Protein AF-S3C2K9-F1 (afdb_monomer)

pLDDT: mean 72.47, std 25.67, range [24.42, 98.19]

Organism: Ophiostoma piceae (strain UAMH 11346) (NCBI:txid1262450)

Secondary structure (DSSP, 8-state):
-----------------------------------------------------------PPPP-PPPPPPP----------------------------S-SSS-S----SS-TT-EEEEEETTEEEEEEHHHHHHT-S-HHHHHHHHHHHHHHHHT--HHHH-PPEEE-S-HHHHHHHHHHHTTPPP---SHHHHHHHHHHHHHTT-HHHHHHHHHSPEEEEETTEEEEE-GGGG-STT--S-HHHHHHHHHHS-TT-SSTT---TT--S---PPPPEETTS-HHHHHHHHHHHTT-------HHHHHHHHHHHHHTT-HHHHHHHS-EEEEEETTTTEEEEEEETTT--GGGEEEEE---SS-TT-EEEEE--TTT-SS-EEEEEEE-TT-EEEEEEPPPP------PPP------------------------EEEEEE-HHHHHHHHHHHHHHHHHTTPPPSSPPHHHHTTS-S---PPP-GGGSTT--SSEEEE--TT-EEEETTEE-PPPS-B-TTS-B-THHHHHGGG------S------HHHHHTT--EEEEEEEEEEEEEEE-SS-SSSEEEEEEEEEEEEESSHHHHHHTPPP-

Foldseek 3Di:
DDDDDDDDDDDDDDDDDDDDDDDDDDDDDDDDDDDDDDDDDDDDDDDDDDDDDDDDDDDDDDDDDDDDDDDDDDDDDDDDDYDDDDDDDDDDDDDPPDDPDDDPQDDQDPLDPQADWAWEAEAPDIDTAGSSLCSNQDPWQSSVVLSVQQVVCVVVVHDNVPRHDYHYAHADVVLVVQVSCVSVPDDHDADALQSLVRNLLVCLVGVRVVSLVSSLQAFQWEAEAHDIDGHHPVLQVAPQSPPWPRVVVSCQQRVDSPCNDPPDDDVPCSDGDPDDRYYHNVADPVLVVVVSCVSVVHDDDDPDPVSLVSNLVVCVVRRRLLVNLVSADKDWDADPVVRWIEIEHELVQDDLVFWAWAQDADPVFRRKIFIWGDRPSHGPDTTFYWYKDAQLFKKKFFDADDPDDPDDDDDDDDDDDDDDDDDDDDDDDDDPDPDHGMWMAGDDVVQLSVLVNLQSHCVNVVHDQLDDPPVVAVVPDDDDDDRRGNCNHQAARNTAAEAEAQQFFEQELNHTDHADNDADPVRHGDLVVVVVPPPDDDDDDPDDDPDPSVCSNVRVWMKRWRMWIWIWMWGQDPDTSDRIHIYTYTRYTYIYGDPVSVVVPDDDD

Structure (mmCIF, N/CA/C/O backbone):
data_AF-S3C2K9-F1
#
_entry.id   AF-S3C2K9-F1
#
loop_
_atom_site.group_PDB
_atom_site.id
_atom_site.type_symbol
_atom_site.label_atom_id
_atom_site.label_alt_id
_atom_site.label_comp_id
_atom_site.label_asym_id
_atom_site.label_entity_id
_atom_site.label_seq_id
_atom_site.pdbx_PDB_ins_code
_atom_site.Cartn_x
_atom_site.Cartn_y
_atom_site.Cartn_z
_atom_site.occupancy
_atom_site.B_iso_or_equiv
_atom_site.auth_seq_id
_atom_site.auth_comp_id
_atom_site.auth_asym_id
_atom_site.auth_atom_id
_atom_site.pdbx_PDB_model_num
ATOM 1 N N . MET A 1 1 ? -43.286 -44.146 -54.067 1.00 39.12 1 MET A N 1
ATOM 2 C CA . MET A 1 1 ? -42.787 -43.963 -52.689 1.00 39.12 1 MET A CA 1
ATOM 3 C C . MET A 1 1 ? -42.481 -42.477 -52.549 1.00 39.12 1 MET A C 1
ATOM 5 O O . MET A 1 1 ? -41.431 -42.049 -52.993 1.00 39.12 1 MET A O 1
ATOM 9 N N . SER A 1 2 ? -43.488 -41.618 -52.355 1.00 36.16 2 SER A N 1
ATOM 10 C CA . SER A 1 2 ? -44.144 -41.317 -51.061 1.00 36.16 2 SER A CA 1
ATOM 11 C C . SER A 1 2 ? -43.098 -40.803 -50.065 1.00 36.16 2 SER A C 1
ATOM 13 O O . SER A 1 2 ? -42.207 -41.566 -49.726 1.00 36.16 2 SER A O 1
ATOM 15 N N . SER A 1 3 ? -43.095 -39.568 -49.568 1.00 35.28 3 SER A N 1
ATOM 16 C CA . SER A 1 3 ? -44.054 -38.451 -49.588 1.00 35.28 3 SER A CA 1
ATOM 17 C C . SER A 1 3 ? -43.308 -37.217 -49.040 1.00 35.28 3 SER A C 1
ATOM 19 O O . SER A 1 3 ? -42.601 -37.358 -48.049 1.00 35.28 3 SER A O 1
ATOM 21 N N . ALA A 1 4 ? -43.307 -36.096 -49.774 1.00 36.81 4 ALA A N 1
ATOM 22 C CA . ALA A 1 4 ? -43.942 -34.806 -49.424 1.00 36.81 4 ALA A CA 1
ATOM 23 C C . ALA A 1 4 ? -43.310 -34.042 -48.229 1.00 36.81 4 ALA A C 1
ATOM 25 O O . ALA A 1 4 ? -43.135 -34.605 -47.163 1.00 36.81 4 ALA A O 1
ATOM 26 N N . GLY A 1 5 ? -42.993 -32.746 -48.293 1.00 31.78 5 GLY A N 1
ATOM 27 C CA . GLY A 1 5 ? -43.213 -31.755 -49.345 1.00 31.78 5 GLY A CA 1
ATOM 28 C C . GLY A 1 5 ? -42.877 -30.329 -48.872 1.00 31.78 5 GLY A C 1
ATOM 29 O O . GLY A 1 5 ? -43.203 -29.960 -47.753 1.00 31.78 5 GLY A O 1
ATOM 30 N N . SER A 1 6 ? -42.316 -29.557 -49.813 1.00 31.66 6 SER A N 1
ATOM 31 C CA . SER A 1 6 ? -42.650 -28.156 -50.149 1.00 31.66 6 SER A CA 1
ATOM 32 C C . SER A 1 6 ? -42.195 -27.000 -49.231 1.00 31.66 6 SER A C 1
ATOM 34 O O . SER A 1 6 ? -42.594 -26.918 -48.080 1.00 31.66 6 SER A O 1
ATOM 36 N N . SER A 1 7 ? -41.277 -26.120 -49.681 1.00 33.50 7 SER A N 1
ATOM 37 C CA . SER A 1 7 ? -41.457 -24.947 -50.593 1.00 33.50 7 SER A CA 1
ATOM 38 C C . SER A 1 7 ? -42.128 -23.761 -49.868 1.00 33.50 7 SER A C 1
ATOM 40 O O . SER A 1 7 ? -43.158 -23.978 -49.252 1.00 33.50 7 SER A O 1
ATOM 42 N N . ASN A 1 8 ? -41.709 -22.493 -49.903 1.00 31.81 8 ASN A N 1
ATOM 43 C CA . ASN A 1 8 ? -41.242 -21.669 -51.019 1.00 31.81 8 ASN A CA 1
ATOM 44 C C . ASN A 1 8 ? -40.788 -20.285 -50.481 1.00 31.81 8 ASN A C 1
ATOM 46 O O . ASN A 1 8 ? -41.375 -19.768 -49.535 1.00 31.81 8 ASN A O 1
ATOM 50 N N . ASN A 1 9 ? -39.809 -19.667 -51.146 1.00 38.62 9 ASN A N 1
ATOM 51 C CA . ASN A 1 9 ? -39.551 -18.210 -51.163 1.00 38.62 9 ASN A CA 1
ATOM 52 C C . ASN A 1 9 ? -40.658 -17.517 -52.016 1.00 38.62 9 ASN A C 1
ATOM 54 O O . ASN A 1 9 ? -41.263 -18.250 -52.806 1.00 38.62 9 ASN A O 1
ATOM 58 N N . PRO A 1 10 ? -40.931 -16.182 -51.988 1.00 45.31 10 PRO A N 1
ATOM 59 C CA . PRO A 1 10 ? -39.986 -15.190 -52.547 1.00 45.31 10 PRO A CA 1
ATOM 60 C C . PRO A 1 10 ? -40.117 -13.706 -52.058 1.00 45.31 10 PRO A C 1
ATOM 62 O O . PRO A 1 10 ? -41.050 -13.311 -51.369 1.00 45.31 10 PRO A O 1
ATOM 65 N N . THR A 1 11 ? -39.173 -12.854 -52.479 1.00 36.69 11 THR A N 1
ATOM 66 C CA . THR A 1 11 ? -39.244 -11.365 -52.586 1.00 36.69 11 THR A CA 1
ATOM 67 C C . THR A 1 11 ? -40.162 -10.937 -53.775 1.00 36.69 11 THR A C 1
ATOM 69 O O . THR A 1 11 ? -40.704 -11.859 -54.387 1.00 36.69 11 THR A O 1
ATOM 72 N N . PRO A 1 12 ? -40.361 -9.658 -54.237 1.00 57.34 12 PRO A N 1
ATOM 73 C CA . PRO A 1 12 ? -39.822 -8.316 -53.885 1.00 57.34 12 PRO A CA 1
ATOM 74 C C . PRO A 1 12 ? -40.869 -7.135 -53.955 1.00 57.34 12 PRO A C 1
ATOM 76 O O . PRO A 1 12 ? -42.064 -7.370 -54.089 1.00 57.34 12 PRO A O 1
ATOM 79 N N . ARG A 1 13 ? -40.381 -5.869 -53.975 1.00 29.50 13 ARG A N 1
ATOM 80 C CA . ARG A 1 13 ? -40.819 -4.663 -54.759 1.00 29.50 13 ARG A CA 1
ATOM 81 C C . ARG A 1 13 ? -41.223 -3.368 -54.015 1.00 29.50 13 ARG A C 1
ATOM 83 O O . ARG A 1 13 ? -41.867 -3.367 -52.978 1.00 29.50 13 ARG A O 1
ATOM 90 N N . ALA A 1 14 ? -40.804 -2.265 -54.644 1.00 33.62 14 ALA A N 1
ATOM 91 C CA . ALA A 1 14 ? -40.847 -0.851 -54.262 1.00 33.62 14 ALA A CA 1
ATOM 92 C C . ALA A 1 14 ? -42.008 -0.059 -54.910 1.00 33.62 14 ALA A C 1
ATOM 94 O O . ALA A 1 14 ? -42.545 -0.538 -55.905 1.00 33.62 14 ALA A O 1
ATOM 95 N N . MET A 1 15 ? -42.299 1.155 -54.392 1.00 29.78 15 MET A N 1
ATOM 96 C CA . MET A 1 15 ? -42.863 2.396 -55.017 1.00 29.78 15 MET A CA 1
ATOM 97 C C . MET A 1 15 ? -43.291 3.349 -53.861 1.00 29.78 15 MET A C 1
ATOM 99 O O . MET A 1 15 ? -43.969 2.885 -52.956 1.00 29.78 15 MET A O 1
ATOM 103 N N . SER A 1 16 ? -42.768 4.566 -53.624 1.00 29.86 16 SER A N 1
ATOM 104 C CA . SER A 1 16 ? -42.706 5.859 -54.354 1.00 29.86 16 SER A CA 1
ATOM 105 C C . SER A 1 16 ? -43.899 6.819 -54.118 1.00 29.86 16 SER A C 1
ATOM 107 O O . SER A 1 16 ? -45.025 6.426 -54.400 1.00 29.86 16 SER A O 1
ATOM 109 N N . LEU A 1 17 ? -43.577 8.096 -53.791 1.00 30.41 17 LEU A N 1
ATOM 110 C CA . LEU A 1 17 ? -44.370 9.362 -53.882 1.00 30.41 17 LEU A CA 1
ATOM 111 C C . LEU A 1 17 ? -45.418 9.613 -52.764 1.00 30.41 17 LEU A C 1
ATOM 113 O O . LEU A 1 17 ? -46.038 8.671 -52.307 1.00 30.41 17 LEU A O 1
ATOM 117 N N . SER A 1 18 ? -45.758 10.823 -52.288 1.00 29.16 18 SER A N 1
ATOM 118 C CA . SER A 1 18 ? -45.317 12.224 -52.456 1.00 29.16 18 SER A CA 1
ATOM 119 C C . SER A 1 18 ? -46.197 13.123 -51.543 1.00 29.16 18 SER A C 1
ATOM 121 O O . SER A 1 18 ? -47.379 12.840 -51.405 1.00 29.16 18 SER A O 1
ATOM 123 N N . ALA A 1 19 ? -45.618 14.215 -51.017 1.00 31.86 19 ALA A N 1
ATOM 124 C CA . ALA A 1 19 ? -46.200 15.528 -50.653 1.00 31.86 19 ALA A CA 1
ATOM 125 C C . ALA A 1 19 ? -47.385 15.682 -49.663 1.00 31.86 19 ALA A C 1
ATOM 127 O O . ALA A 1 19 ? -48.476 15.158 -49.853 1.00 31.86 19 ALA A O 1
ATOM 128 N N . GLY A 1 20 ? -47.201 16.598 -48.698 1.00 28.14 20 GLY A N 1
ATOM 129 C CA . GLY A 1 20 ? -48.291 17.233 -47.945 1.00 28.14 20 GLY A CA 1
ATOM 130 C C . GLY A 1 20 ? -47.828 18.024 -46.717 1.00 28.14 20 GLY A C 1
ATOM 131 O O . GLY A 1 20 ? -47.915 17.530 -45.600 1.00 28.14 20 GLY A O 1
ATOM 132 N N . HIS A 1 21 ? -47.336 19.251 -46.918 1.00 33.75 21 HIS A N 1
ATOM 133 C CA . HIS A 1 21 ? -47.198 20.268 -45.860 1.00 33.75 21 HIS A CA 1
ATOM 134 C C . HIS A 1 21 ? -48.598 20.709 -45.376 1.00 33.75 21 HIS A C 1
ATOM 136 O O . HIS A 1 21 ? -49.526 20.712 -46.189 1.00 33.75 21 HIS A O 1
ATOM 142 N N . PRO A 1 22 ? -48.765 21.119 -44.102 1.00 40.84 22 PRO A N 1
ATOM 143 C CA . PRO A 1 22 ? -48.658 22.554 -43.809 1.00 40.84 22 PRO A CA 1
ATOM 144 C C . PRO A 1 22 ? -48.060 22.908 -42.428 1.00 40.84 22 PRO A C 1
ATOM 146 O O . PRO A 1 22 ? -48.228 22.211 -41.432 1.00 40.84 22 PRO A O 1
ATOM 149 N N . THR A 1 23 ? -47.375 24.050 -42.392 1.00 34.88 23 THR A N 1
ATOM 150 C CA . THR A 1 23 ? -47.053 24.901 -41.226 1.00 34.88 23 THR A CA 1
ATOM 151 C C . THR A 1 23 ? -48.343 25.508 -40.622 1.00 34.88 23 THR A C 1
ATOM 153 O O . THR A 1 23 ? -49.325 25.602 -41.362 1.00 34.88 23 THR A O 1
ATOM 156 N N . PRO A 1 24 ? -48.395 25.967 -39.340 1.00 41.47 24 PRO A N 1
ATOM 157 C CA . PRO A 1 24 ? -47.538 27.065 -38.862 1.00 41.47 24 PRO A CA 1
ATOM 158 C C . PRO A 1 24 ? -47.106 27.070 -37.372 1.00 41.47 24 PRO A C 1
ATOM 160 O O . PRO A 1 24 ? -47.691 26.431 -36.509 1.00 41.47 24 PRO A O 1
ATOM 163 N N . ALA A 1 25 ? -46.096 27.916 -37.126 1.00 27.55 25 ALA A N 1
ATOM 164 C CA . ALA A 1 25 ? -45.831 28.717 -35.923 1.00 27.55 25 ALA A CA 1
ATOM 165 C C . ALA A 1 25 ? -45.602 28.024 -34.561 1.00 27.55 25 ALA A C 1
ATOM 167 O O . ALA A 1 25 ? -46.540 27.694 -33.844 1.00 27.55 25 ALA A O 1
ATOM 168 N N . ALA A 1 26 ? -44.341 28.014 -34.109 1.00 31.61 26 ALA A N 1
ATOM 169 C CA . ALA A 1 26 ? -44.019 28.126 -32.686 1.00 31.61 26 ALA A CA 1
ATOM 170 C C . ALA A 1 26 ? -42.690 28.871 -32.500 1.00 31.61 26 ALA A C 1
ATOM 172 O O . ALA A 1 26 ? -41.692 28.589 -33.162 1.00 31.61 26 ALA A O 1
ATOM 173 N N . ALA A 1 27 ? -42.743 29.881 -31.640 1.00 29.69 27 ALA A N 1
ATOM 174 C CA . ALA A 1 27 ? -41.729 30.891 -31.413 1.00 29.69 27 ALA A CA 1
ATOM 175 C C . ALA A 1 27 ? -40.505 30.357 -30.656 1.00 29.69 27 ALA A C 1
ATOM 177 O O . ALA A 1 27 ? -40.605 29.501 -29.779 1.00 29.69 27 ALA A O 1
ATOM 178 N N . ALA A 1 28 ? -39.351 30.935 -30.984 1.00 28.69 28 ALA A N 1
ATOM 179 C CA . ALA A 1 28 ? -38.114 30.805 -30.239 1.00 28.69 28 ALA A CA 1
ATOM 180 C C . ALA A 1 28 ? -38.238 31.477 -28.862 1.00 28.69 28 ALA A C 1
ATOM 182 O O . ALA A 1 28 ? -38.578 32.655 -28.775 1.00 28.69 28 ALA A O 1
ATOM 183 N N . ALA A 1 29 ? -37.909 30.739 -27.803 1.00 29.92 29 ALA A N 1
ATOM 184 C CA . ALA A 1 29 ? -37.581 31.296 -26.497 1.00 29.92 29 ALA A CA 1
ATOM 185 C C . ALA A 1 29 ? -36.688 30.310 -25.731 1.00 29.92 29 ALA A C 1
ATOM 187 O O . ALA A 1 29 ? -37.153 29.406 -25.042 1.00 29.92 29 ALA A O 1
ATOM 188 N N . THR A 1 30 ? -35.380 30.487 -25.877 1.00 35.34 30 THR A N 1
ATOM 189 C CA . THR A 1 30 ? -34.371 30.065 -24.905 1.00 35.34 30 THR A CA 1
ATOM 190 C C . THR A 1 30 ? -34.456 30.969 -23.676 1.00 35.34 30 THR A C 1
ATOM 192 O O . THR A 1 30 ? -34.542 32.189 -23.826 1.00 35.34 30 THR A O 1
ATOM 195 N N . PRO A 1 31 ? -34.318 30.407 -22.467 1.00 34.47 31 PRO A N 1
ATOM 196 C CA . PRO A 1 31 ? -33.662 31.146 -21.402 1.00 34.47 31 PRO A CA 1
ATOM 197 C C . PRO A 1 31 ? -32.601 30.289 -20.700 1.00 34.47 31 PRO A C 1
ATOM 199 O O . PRO A 1 31 ? -32.909 29.365 -19.956 1.00 34.47 31 PRO A O 1
ATOM 202 N N . SER A 1 32 ? -31.342 30.678 -20.894 1.00 30.70 32 SER A N 1
ATOM 203 C CA . SER A 1 32 ? -30.290 30.560 -19.881 1.00 30.70 32 SER A CA 1
ATOM 204 C C . SER A 1 32 ? -29.871 31.986 -19.544 1.00 30.70 32 SER A C 1
ATOM 206 O O . SER A 1 32 ? -29.570 32.747 -20.467 1.00 30.70 32 SER A O 1
ATOM 208 N N . PRO A 1 33 ? -29.859 32.376 -18.260 1.00 37.09 33 PRO A N 1
ATOM 209 C CA . PRO A 1 33 ? -28.633 32.997 -17.764 1.00 37.09 33 PRO A CA 1
ATOM 210 C C . PRO A 1 33 ? -28.316 32.736 -16.277 1.00 37.09 33 PRO A C 1
ATOM 212 O O . PRO A 1 33 ? -29.171 32.833 -15.409 1.00 37.09 33 PRO A O 1
ATOM 215 N N . SER A 1 34 ? -27.011 32.555 -16.050 1.00 25.44 34 SER A N 1
ATOM 216 C CA . SER A 1 34 ? -26.169 3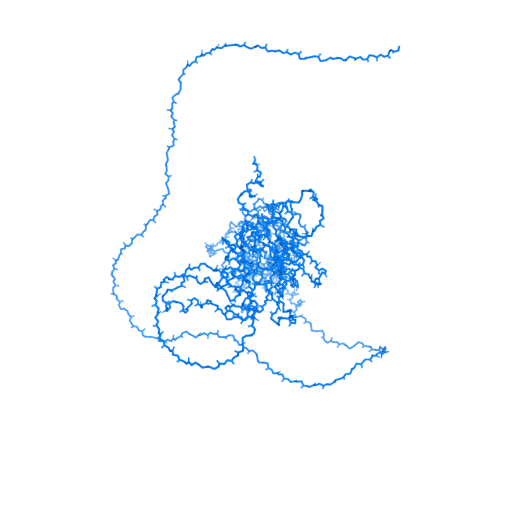3.288 -15.090 1.00 25.44 34 SER A CA 1
ATOM 217 C C . SER A 1 34 ? -26.338 33.131 -13.571 1.00 25.44 34 SER A C 1
ATOM 219 O O . SER A 1 34 ? -27.411 33.329 -13.013 1.00 25.44 34 SER A O 1
ATOM 221 N N . MET A 1 35 ? -25.161 32.970 -12.944 1.00 28.05 35 MET A N 1
ATOM 222 C CA . MET A 1 35 ? -24.660 33.533 -11.671 1.00 28.05 35 MET A CA 1
ATOM 223 C C . MET A 1 35 ? -24.192 32.429 -10.714 1.00 28.05 35 MET A C 1
ATOM 225 O O . MET A 1 35 ? -24.877 31.435 -10.529 1.00 28.05 35 MET A O 1
ATOM 229 N N . ALA A 1 36 ? -23.089 32.536 -9.984 1.00 29.02 36 ALA A N 1
ATOM 230 C CA . ALA A 1 36 ? -21.881 33.349 -10.053 1.00 29.02 36 ALA A CA 1
ATOM 231 C C . ALA A 1 36 ? -20.987 32.776 -8.940 1.00 29.02 36 ALA A C 1
ATOM 233 O O . ALA A 1 36 ? -21.451 32.554 -7.822 1.00 29.02 36 ALA A O 1
ATOM 234 N N . ALA A 1 37 ? -19.718 32.520 -9.243 1.00 28.02 37 ALA A N 1
ATOM 235 C CA . ALA A 1 37 ? -18.715 32.194 -8.241 1.00 28.02 37 ALA A CA 1
ATOM 236 C C . ALA A 1 37 ? -18.335 33.474 -7.481 1.00 28.02 37 ALA A C 1
ATOM 238 O O . ALA A 1 37 ? -17.921 34.457 -8.094 1.00 28.02 37 ALA A O 1
ATOM 239 N N . ALA A 1 38 ? -18.470 33.464 -6.155 1.00 28.22 38 ALA A N 1
ATOM 240 C CA . ALA A 1 38 ? -17.990 34.538 -5.296 1.00 28.22 38 ALA A CA 1
ATOM 241 C C . ALA A 1 38 ? -16.535 34.264 -4.890 1.00 28.22 38 ALA A C 1
ATOM 243 O O . ALA A 1 38 ? -16.249 33.456 -4.010 1.00 28.22 38 ALA A O 1
ATOM 244 N N . HIS A 1 39 ? -15.627 34.959 -5.569 1.00 27.30 39 HIS A N 1
ATOM 245 C CA . HIS A 1 39 ? -14.272 35.256 -5.120 1.00 27.30 39 HIS A CA 1
ATOM 246 C C . HIS A 1 39 ? -14.365 36.433 -4.134 1.00 27.30 39 HIS A C 1
ATOM 248 O O . HIS A 1 39 ? -14.919 37.472 -4.491 1.00 27.30 39 HIS A O 1
ATOM 254 N N . VAL A 1 40 ? -13.814 36.308 -2.926 1.00 28.70 40 VAL A N 1
ATOM 255 C CA . VAL A 1 40 ? -13.594 37.457 -2.033 1.00 28.70 40 VAL A CA 1
ATOM 256 C C . VAL A 1 40 ? -12.096 37.721 -1.959 1.00 28.70 40 VAL A C 1
ATOM 258 O O . VAL A 1 40 ? -11.327 36.917 -1.442 1.00 28.70 40 VAL A O 1
ATOM 261 N N . ASN A 1 41 ? -11.715 38.858 -2.538 1.00 27.22 41 ASN A N 1
ATOM 262 C CA . ASN A 1 41 ? -10.446 39.546 -2.340 1.00 27.22 41 ASN A CA 1
ATOM 263 C C . ASN A 1 41 ? -10.484 40.279 -0.992 1.00 27.22 41 ASN A C 1
ATOM 265 O O . ASN A 1 41 ? -11.460 40.969 -0.702 1.00 27.22 41 ASN A O 1
ATOM 269 N N . THR A 1 42 ? -9.387 40.249 -0.244 1.00 27.81 42 THR A N 1
ATOM 270 C CA . THR A 1 42 ? -9.092 41.246 0.794 1.00 27.81 42 THR A CA 1
ATOM 271 C C . THR A 1 42 ? -7.705 41.807 0.534 1.00 27.81 42 THR A C 1
ATOM 273 O O . THR A 1 42 ? -6.729 41.062 0.555 1.00 27.81 42 THR A O 1
ATOM 276 N N . ASN A 1 43 ? -7.651 43.112 0.265 1.00 29.55 43 ASN A N 1
ATOM 277 C CA . ASN A 1 43 ? -6.434 43.905 0.153 1.00 29.55 43 ASN A CA 1
ATOM 278 C C . ASN A 1 43 ? -6.360 44.883 1.338 1.00 29.55 43 ASN A C 1
ATOM 280 O O . ASN A 1 43 ? -7.379 45.446 1.730 1.00 29.55 43 ASN A O 1
ATOM 284 N N . ASP A 1 44 ? -5.136 45.024 1.842 1.00 27.61 44 ASP A N 1
ATOM 285 C CA . ASP A 1 44 ? -4.494 46.048 2.679 1.00 27.61 44 ASP A CA 1
ATOM 286 C C . ASP A 1 44 ? -5.261 47.245 3.274 1.00 27.61 44 ASP A C 1
ATOM 288 O O . ASP A 1 44 ? -6.012 47.959 2.612 1.00 27.61 44 ASP A O 1
ATOM 292 N N . GLY A 1 45 ? -4.856 47.575 4.509 1.00 25.52 45 GLY A N 1
ATOM 293 C CA . GLY A 1 45 ? -5.074 48.871 5.153 1.00 25.52 45 GLY A CA 1
ATOM 294 C C . GLY A 1 45 ? -4.335 49.003 6.491 1.00 25.52 45 GLY A C 1
ATOM 295 O O . GLY A 1 45 ? -4.847 48.604 7.532 1.00 25.52 45 GLY A O 1
ATOM 296 N N . SER A 1 46 ? -3.130 49.576 6.453 1.00 26.39 46 SER A N 1
ATOM 297 C CA . SER A 1 46 ? -2.290 49.976 7.593 1.00 26.39 46 SER A CA 1
ATOM 298 C C . SER A 1 46 ? -2.986 50.903 8.597 1.00 26.39 46 SER A C 1
ATOM 300 O O . SER A 1 46 ? -3.606 51.872 8.179 1.00 26.39 46 SER A O 1
ATOM 302 N N . THR A 1 47 ? -2.719 50.732 9.901 1.00 27.80 47 THR A N 1
ATOM 303 C CA . THR A 1 47 ? -2.473 51.857 10.834 1.00 27.80 47 THR A CA 1
ATOM 304 C C . THR A 1 47 ? -1.710 51.408 12.084 1.00 27.80 47 THR A C 1
ATOM 306 O O . THR A 1 47 ? -2.017 50.386 12.689 1.00 27.80 47 THR A O 1
ATOM 309 N N . ASN A 1 48 ? -0.718 52.224 12.448 1.00 26.36 48 ASN A N 1
ATOM 310 C CA . ASN A 1 48 ? 0.062 52.217 13.684 1.00 26.36 48 ASN A CA 1
ATOM 311 C C . ASN A 1 48 ? -0.803 52.141 14.951 1.00 26.36 48 ASN A C 1
ATOM 313 O O . ASN A 1 48 ? -1.772 52.885 15.066 1.00 26.36 48 ASN A O 1
ATOM 317 N N . ASN A 1 49 ? -0.325 51.420 15.971 1.00 27.08 49 ASN A N 1
ATOM 318 C CA . ASN A 1 49 ? -0.175 52.033 17.290 1.00 27.08 49 ASN A CA 1
ATOM 319 C C . ASN A 1 49 ? 0.882 51.340 18.153 1.00 27.08 49 ASN A C 1
ATOM 321 O O . ASN A 1 49 ? 1.087 50.132 18.122 1.00 27.08 49 ASN A O 1
ATOM 325 N N . ASN A 1 50 ? 1.570 52.203 18.882 1.00 24.42 50 ASN A N 1
ATOM 326 C CA . ASN A 1 50 ? 2.814 52.032 19.601 1.00 24.42 50 ASN A CA 1
ATOM 327 C C . ASN A 1 50 ? 2.499 52.047 21.100 1.00 24.42 50 ASN A C 1
ATOM 329 O O . ASN A 1 50 ? 2.053 53.088 21.575 1.00 24.42 50 ASN A O 1
ATOM 333 N N . THR A 1 51 ? 2.770 50.967 21.844 1.00 27.36 51 THR A N 1
ATOM 334 C CA . THR A 1 51 ? 3.031 51.088 23.288 1.00 27.36 51 THR A CA 1
ATOM 335 C C . THR A 1 51 ? 3.872 49.937 23.840 1.00 27.36 51 THR A C 1
ATOM 337 O O . THR A 1 51 ? 3.534 48.763 23.725 1.00 27.36 51 THR A O 1
ATOM 340 N N . ASN A 1 52 ? 4.972 50.347 24.467 1.00 26.28 52 ASN A N 1
ATOM 341 C CA . ASN A 1 52 ? 5.911 49.622 25.318 1.00 26.28 52 ASN A CA 1
ATOM 342 C C . ASN A 1 52 ? 5.304 48.528 26.217 1.00 26.28 52 ASN A C 1
ATOM 344 O O . ASN A 1 52 ? 4.332 48.778 26.923 1.00 26.28 52 ASN A O 1
ATOM 348 N N . ASN A 1 53 ? 6.025 47.411 26.359 1.00 27.50 53 ASN A N 1
ATOM 349 C CA . ASN A 1 53 ? 6.626 47.071 27.653 1.00 27.50 53 ASN A CA 1
ATOM 350 C C . ASN A 1 53 ? 7.811 46.110 27.488 1.00 27.50 53 ASN A C 1
ATOM 352 O O . ASN A 1 53 ? 7.703 45.015 26.948 1.00 27.50 53 ASN A O 1
ATOM 356 N N . ASN A 1 54 ? 8.959 46.585 27.961 1.00 25.91 54 ASN A N 1
ATOM 357 C CA . ASN A 1 54 ? 10.248 45.919 27.986 1.00 25.91 54 ASN A CA 1
ATOM 358 C C . ASN A 1 54 ? 10.444 45.332 29.390 1.00 25.91 54 ASN A C 1
ATOM 360 O O . ASN A 1 54 ? 10.446 46.088 30.363 1.00 25.91 54 ASN A O 1
ATOM 364 N N . THR A 1 55 ? 10.631 44.019 29.528 1.00 28.92 55 THR A N 1
ATOM 365 C CA . THR A 1 55 ? 11.370 43.461 30.671 1.00 28.92 55 THR A CA 1
ATOM 366 C C . THR A 1 55 ? 12.046 42.149 30.273 1.00 28.92 55 THR A C 1
ATOM 368 O O . THR A 1 55 ? 11.477 41.307 29.587 1.00 28.92 55 THR A O 1
ATOM 371 N N . GLN A 1 56 ? 13.314 42.061 30.662 1.00 28.14 56 GLN A N 1
ATOM 372 C CA . GLN A 1 56 ? 14.355 41.127 30.245 1.00 28.14 56 GLN A CA 1
ATOM 373 C C . GLN A 1 56 ? 14.123 39.673 30.691 1.00 28.14 56 GLN A C 1
ATOM 375 O O . GLN A 1 56 ? 13.577 39.424 31.761 1.00 28.14 56 GLN A O 1
ATOM 380 N N . GLY A 1 57 ? 14.678 38.725 29.927 1.00 25.67 57 GLY A N 1
ATOM 381 C CA . GLY A 1 57 ? 14.876 37.341 30.364 1.00 25.67 57 GLY A CA 1
ATOM 382 C C . GLY A 1 57 ? 15.487 36.466 29.269 1.00 25.67 57 GLY A C 1
ATOM 383 O O . GLY A 1 57 ? 14.781 35.953 28.412 1.00 25.67 57 GLY A O 1
ATOM 384 N N . ALA A 1 58 ? 16.812 36.328 29.277 1.00 25.41 58 ALA A N 1
ATOM 385 C CA . ALA A 1 58 ? 17.591 35.525 28.337 1.00 25.41 58 ALA A CA 1
ATOM 386 C C . ALA A 1 58 ? 17.438 34.009 28.573 1.00 25.41 58 ALA A C 1
ATOM 388 O O . ALA A 1 58 ? 17.430 33.580 29.724 1.00 25.41 58 ALA A O 1
ATOM 389 N N . SER A 1 59 ? 17.416 33.192 27.509 1.00 28.06 59 SER A N 1
ATOM 390 C CA . SER A 1 59 ? 18.197 31.936 27.379 1.00 28.06 59 SER A CA 1
ATOM 391 C C . SER A 1 59 ? 17.852 31.137 26.107 1.00 28.06 59 SER A C 1
ATOM 393 O O . SER A 1 59 ? 16.711 31.077 25.662 1.00 28.06 59 SER A O 1
ATOM 395 N N . ASN A 1 60 ? 18.901 30.555 25.516 1.00 30.14 60 ASN A N 1
ATOM 396 C CA . ASN A 1 60 ? 18.949 29.758 24.283 1.00 30.14 60 ASN A CA 1
ATOM 397 C C . ASN A 1 60 ? 18.108 28.461 24.317 1.00 30.14 60 ASN A C 1
ATOM 399 O O . ASN A 1 60 ? 18.006 27.841 25.375 1.00 30.14 60 ASN A O 1
ATOM 403 N N . PRO A 1 61 ? 17.654 27.946 23.155 1.00 28.95 61 PRO A N 1
ATOM 404 C CA . PRO A 1 61 ? 17.131 26.588 23.038 1.00 28.95 61 PRO A CA 1
ATOM 405 C C . PRO A 1 61 ? 18.257 25.558 22.817 1.00 28.95 61 PRO A C 1
ATOM 407 O O . PRO A 1 61 ? 19.074 25.680 21.904 1.00 28.95 61 PRO A O 1
ATOM 410 N N . LEU A 1 62 ? 18.278 24.531 23.671 1.00 27.67 62 LEU A N 1
ATOM 411 C CA . LEU A 1 62 ? 19.205 23.398 23.648 1.00 27.67 62 LEU A CA 1
ATOM 412 C C . LEU A 1 62 ? 18.575 22.194 22.934 1.00 27.67 62 LEU A C 1
ATOM 414 O O . LEU A 1 62 ? 17.504 21.711 23.292 1.00 27.67 62 LEU A O 1
ATOM 418 N N . THR A 1 63 ? 19.299 21.714 21.930 1.00 27.16 63 THR A N 1
ATOM 419 C CA . THR A 1 63 ? 19.108 20.482 21.164 1.00 27.16 63 THR A CA 1
ATOM 420 C C . THR A 1 63 ? 19.268 19.246 22.059 1.00 27.16 63 THR A C 1
ATOM 422 O O . THR A 1 63 ? 20.315 19.078 22.681 1.00 27.16 63 THR A O 1
ATOM 425 N N . ALA A 1 64 ? 18.280 18.346 22.094 1.00 28.77 64 ALA A N 1
ATOM 426 C CA . ALA A 1 64 ? 18.392 17.055 22.777 1.00 28.77 64 ALA A CA 1
ATOM 427 C C . ALA A 1 64 ? 18.821 15.949 21.793 1.00 28.77 64 ALA A C 1
ATOM 429 O O . ALA A 1 64 ? 18.096 15.601 20.861 1.00 28.77 64 ALA A O 1
ATOM 430 N N . GLN A 1 65 ? 20.031 15.428 22.007 1.00 27.55 65 GLN A N 1
ATOM 431 C CA . GLN A 1 65 ? 20.648 14.288 21.323 1.00 27.55 65 GLN A CA 1
ATOM 432 C C . GLN A 1 65 ? 20.213 12.953 21.951 1.00 27.55 65 GLN A C 1
ATOM 434 O O . GLN A 1 65 ? 20.122 12.833 23.171 1.00 27.55 65 GLN A O 1
ATOM 439 N N . LEU A 1 66 ? 20.008 11.934 21.105 1.00 27.20 66 LEU A N 1
ATOM 440 C CA . LEU A 1 66 ? 19.891 10.527 21.507 1.00 27.20 66 LEU A CA 1
ATOM 441 C C . LEU A 1 66 ? 21.260 9.955 21.950 1.00 27.20 66 LEU A C 1
ATOM 443 O O . LEU A 1 66 ? 22.264 10.262 21.301 1.00 27.20 66 LEU A O 1
ATOM 447 N N . PRO A 1 67 ? 21.328 9.072 22.968 1.00 29.61 67 PRO A N 1
ATOM 448 C CA . PRO A 1 67 ? 22.578 8.438 23.381 1.00 29.61 67 PRO A CA 1
ATOM 449 C C . PRO A 1 67 ? 22.985 7.237 22.508 1.00 29.61 67 PRO A C 1
ATOM 451 O O . PRO A 1 67 ? 22.177 6.367 22.182 1.00 29.61 67 PRO A O 1
ATOM 454 N N . GLN A 1 68 ? 24.281 7.191 22.189 1.00 25.67 68 GLN A N 1
ATOM 455 C CA . GLN A 1 68 ? 25.013 6.098 21.543 1.00 25.67 68 GLN A CA 1
ATOM 456 C C . GLN A 1 68 ? 25.544 5.100 22.593 1.00 25.67 68 GLN A C 1
ATOM 458 O O . GLN A 1 68 ? 26.001 5.510 23.659 1.00 25.67 68 GLN A O 1
ATOM 463 N N . PHE A 1 69 ? 25.548 3.802 22.271 1.00 27.08 69 PHE A N 1
ATOM 464 C CA . PHE A 1 69 ? 26.212 2.747 23.053 1.00 27.08 69 PHE A CA 1
ATOM 465 C C . PHE A 1 69 ? 27.619 2.449 22.491 1.00 27.08 69 PHE A C 1
ATOM 467 O O . PHE A 1 69 ? 27.763 2.381 21.268 1.00 27.08 69 PHE A O 1
ATOM 474 N N . PRO A 1 70 ? 28.653 2.238 23.332 1.00 29.81 70 PRO A N 1
ATOM 475 C CA . PRO A 1 70 ? 30.006 1.947 22.864 1.00 29.81 70 PRO A CA 1
ATOM 476 C C . PRO A 1 70 ? 30.270 0.448 22.630 1.00 29.81 70 PRO A C 1
ATOM 478 O O . PRO A 1 70 ? 29.919 -0.410 23.437 1.00 29.81 70 PRO A O 1
ATOM 481 N N . ASN A 1 71 ? 30.962 0.177 21.521 1.00 27.39 71 ASN A N 1
ATOM 482 C CA . ASN A 1 71 ? 31.597 -1.086 21.141 1.00 27.39 71 ASN A CA 1
ATOM 483 C C . ASN A 1 71 ? 32.966 -1.231 21.827 1.00 27.39 71 ASN A C 1
ATOM 485 O O . ASN A 1 71 ? 33.780 -0.311 21.744 1.00 27.39 71 ASN A O 1
ATOM 489 N N . THR A 1 72 ? 33.293 -2.416 22.346 1.00 28.67 72 THR A N 1
ATOM 490 C CA . THR A 1 72 ? 34.687 -2.862 22.509 1.00 28.67 72 THR A CA 1
ATOM 491 C C . THR A 1 72 ? 34.833 -4.324 22.085 1.00 28.67 72 THR A C 1
ATOM 493 O O . THR A 1 72 ? 34.030 -5.189 22.421 1.00 28.67 72 THR A O 1
ATOM 496 N N . ALA A 1 73 ? 35.863 -4.574 21.279 1.00 29.25 73 ALA A N 1
ATOM 497 C CA . ALA A 1 73 ? 36.240 -5.866 20.726 1.00 29.25 73 ALA A CA 1
ATOM 498 C C . ALA A 1 73 ? 37.420 -6.459 21.504 1.00 29.25 73 ALA A C 1
ATOM 500 O O . ALA A 1 73 ? 38.301 -5.711 21.925 1.00 29.25 73 ALA A O 1
ATOM 501 N N . SER A 1 74 ? 37.510 -7.789 21.599 1.00 27.84 74 SER A N 1
ATOM 502 C CA . SER A 1 74 ? 38.774 -8.535 21.432 1.00 27.84 74 SER A CA 1
ATOM 503 C C . SER A 1 74 ? 38.537 -10.051 21.398 1.00 27.84 74 SER A C 1
ATOM 505 O O . SER A 1 74 ? 37.706 -10.598 22.114 1.00 27.84 74 SER A O 1
ATOM 507 N N . ARG A 1 75 ? 39.281 -10.717 20.511 1.00 28.14 75 ARG A N 1
ATOM 508 C CA . ARG A 1 75 ? 39.301 -12.160 20.213 1.00 28.14 75 ARG A CA 1
ATOM 509 C C . ARG A 1 75 ? 40.663 -12.724 20.657 1.00 28.14 75 ARG A C 1
ATOM 511 O O . ARG A 1 75 ? 41.615 -11.947 20.725 1.00 28.14 75 ARG A O 1
ATOM 518 N N . PRO A 1 76 ? 40.807 -14.048 20.854 1.00 32.62 76 PRO A N 1
ATOM 519 C CA . PRO A 1 76 ? 41.708 -14.774 19.944 1.00 32.62 76 PRO A CA 1
ATOM 520 C C . PRO A 1 76 ? 41.232 -16.186 19.517 1.00 32.62 76 PRO A C 1
ATOM 522 O O . PRO A 1 76 ? 40.249 -16.724 20.015 1.00 32.62 76 PRO A O 1
ATOM 525 N N . SER A 1 77 ? 41.935 -16.715 18.507 1.00 28.53 77 SER A N 1
ATOM 526 C CA . SER A 1 77 ? 41.837 -17.993 17.758 1.00 28.53 77 SER A CA 1
ATOM 527 C C . SER A 1 77 ? 42.122 -19.267 18.592 1.00 28.53 77 SER A C 1
ATOM 529 O O . SER A 1 77 ? 42.730 -19.146 19.646 1.00 28.53 77 SER A O 1
ATOM 531 N N . VAL A 1 78 ? 41.729 -20.501 18.198 1.00 31.19 78 VAL A N 1
ATOM 532 C CA . VAL A 1 78 ? 42.477 -21.449 17.311 1.00 31.19 78 VAL A CA 1
ATOM 533 C C . VAL A 1 78 ? 41.664 -22.769 17.056 1.00 31.19 78 VAL A C 1
ATOM 535 O O . VAL A 1 78 ? 41.107 -23.325 17.992 1.00 31.19 78 VAL A O 1
ATOM 538 N N . SER A 1 79 ? 41.646 -23.225 15.783 1.00 28.55 79 SER A N 1
ATOM 539 C CA . SER A 1 79 ? 41.626 -24.582 15.132 1.00 28.55 79 SER A CA 1
ATOM 540 C C . SER A 1 79 ? 40.764 -25.816 15.532 1.00 28.55 79 SER A C 1
ATOM 542 O O . SER A 1 79 ? 40.838 -26.282 16.660 1.00 28.55 79 SER A O 1
ATOM 544 N N . GLY A 1 80 ? 40.189 -26.501 14.507 1.00 26.91 80 GLY A N 1
ATOM 545 C CA . GLY A 1 80 ? 40.107 -27.989 14.377 1.00 26.91 80 GLY A CA 1
ATOM 546 C C . GLY A 1 80 ? 38.722 -28.651 14.110 1.00 26.91 80 GLY A C 1
ATOM 547 O O . GLY A 1 80 ? 37.825 -28.509 14.927 1.00 26.91 80 GLY A O 1
ATOM 548 N N . LEU A 1 81 ? 38.550 -29.404 13.000 1.00 27.47 81 LEU A N 1
ATOM 549 C CA . LEU A 1 81 ? 37.329 -30.145 12.535 1.00 27.47 81 LEU A CA 1
ATOM 550 C C . LEU A 1 81 ? 37.359 -31.685 12.909 1.00 27.47 81 LEU A C 1
ATOM 552 O O . LEU A 1 81 ? 38.296 -32.070 13.600 1.00 27.47 81 LEU A O 1
ATOM 556 N N . PRO A 1 82 ? 36.434 -32.601 12.474 1.00 39.81 82 PRO A N 1
ATOM 557 C CA . PRO A 1 82 ? 35.306 -33.240 13.215 1.00 39.81 82 PRO A CA 1
ATOM 558 C C . PRO A 1 82 ? 35.363 -34.821 13.180 1.00 39.81 82 PRO A C 1
ATOM 560 O O . PRO A 1 82 ? 36.443 -35.345 12.926 1.00 39.81 82 PRO A O 1
ATOM 563 N N . PRO A 1 83 ? 34.267 -35.639 13.208 1.00 50.50 83 PRO A N 1
ATOM 564 C CA . PRO A 1 83 ? 33.122 -35.809 14.135 1.00 50.50 83 PRO A CA 1
ATOM 565 C C . PRO A 1 83 ? 32.953 -37.265 14.704 1.00 50.50 83 PRO A C 1
ATOM 567 O O . PRO A 1 83 ? 33.700 -38.173 14.349 1.00 50.50 83 PRO A O 1
ATOM 570 N N . ARG A 1 84 ? 31.835 -37.485 15.443 1.00 27.23 84 ARG A N 1
ATOM 571 C CA . ARG A 1 84 ? 30.947 -38.695 15.539 1.00 27.23 84 ARG A CA 1
ATOM 572 C C . ARG A 1 84 ? 30.901 -39.479 16.895 1.00 27.23 84 ARG A C 1
ATOM 574 O O . ARG A 1 84 ? 31.735 -39.227 17.751 1.00 27.23 84 ARG A O 1
ATOM 581 N N . PRO A 1 85 ? 29.855 -40.306 17.178 1.00 43.62 85 PRO A N 1
ATOM 582 C CA . PRO A 1 85 ? 28.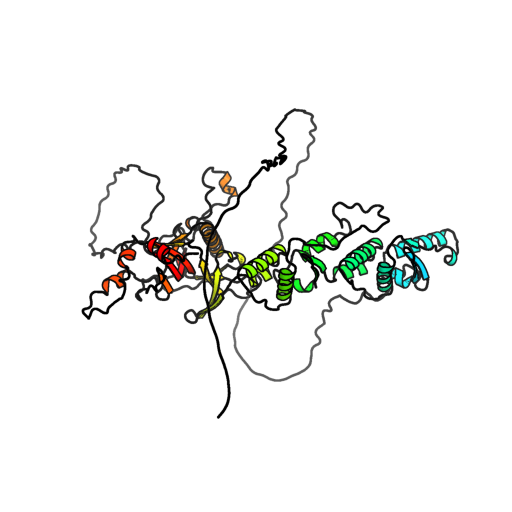764 -39.959 18.118 1.00 43.62 85 PRO A CA 1
ATOM 583 C C . PRO A 1 85 ? 28.468 -41.031 19.199 1.00 43.62 85 PRO A C 1
ATOM 585 O O . PRO A 1 85 ? 28.561 -42.211 18.893 1.00 43.62 85 PRO A O 1
ATOM 588 N N . VAL A 1 86 ? 27.963 -40.688 20.398 1.00 30.11 86 VAL A N 1
ATOM 589 C CA . VAL A 1 86 ? 27.208 -41.671 21.217 1.00 30.11 86 VAL A CA 1
ATOM 590 C C . VAL A 1 86 ? 26.246 -41.030 22.237 1.00 30.11 86 VAL A C 1
ATOM 592 O O . VAL A 1 86 ? 26.531 -40.010 22.850 1.00 30.11 86 VAL A O 1
ATOM 595 N N . HIS A 1 87 ? 25.106 -41.705 22.357 1.00 29.55 87 HIS A N 1
ATOM 596 C CA . HIS A 1 87 ? 23.920 -41.627 23.213 1.00 29.55 87 HIS A CA 1
ATOM 597 C C . HIS A 1 87 ? 23.940 -40.989 24.624 1.00 29.55 87 HIS A C 1
ATOM 599 O O . HIS A 1 87 ? 24.762 -41.312 25.470 1.00 29.55 87 HIS A O 1
ATOM 605 N N . ALA A 1 88 ? 22.845 -40.247 24.860 1.00 30.98 88 ALA A N 1
ATOM 606 C CA . ALA A 1 88 ? 21.889 -40.307 25.982 1.00 30.98 88 ALA A CA 1
ATOM 607 C C . ALA A 1 88 ? 22.371 -40.133 27.438 1.00 30.98 88 ALA A C 1
ATOM 609 O O . ALA A 1 88 ? 23.003 -41.028 27.992 1.00 30.98 88 ALA A O 1
ATOM 610 N N . ARG A 1 89 ? 21.863 -39.077 28.104 1.00 29.31 89 ARG A N 1
ATOM 611 C CA . ARG A 1 89 ? 20.980 -39.158 29.294 1.00 29.31 89 ARG A CA 1
ATOM 612 C C . ARG A 1 89 ? 20.531 -37.770 29.803 1.00 29.31 89 ARG A C 1
ATOM 614 O O . ARG A 1 89 ? 21.337 -36.857 29.910 1.00 29.31 89 ARG A O 1
ATOM 621 N N . ASP A 1 90 ? 19.233 -37.720 30.105 1.00 31.62 90 ASP A N 1
ATOM 622 C CA . ASP A 1 90 ? 18.455 -36.902 31.053 1.00 31.62 90 ASP A CA 1
ATOM 623 C C . ASP A 1 90 ? 18.288 -35.367 30.894 1.00 31.62 90 ASP A C 1
ATOM 625 O O . ASP A 1 90 ? 19.241 -34.639 30.615 1.00 31.62 90 ASP A O 1
ATOM 629 N N . PRO A 1 91 ? 17.049 -34.844 31.080 1.00 30.69 91 PRO A N 1
ATOM 630 C CA . PRO A 1 91 ? 16.719 -33.446 30.835 1.00 30.69 91 PRO A CA 1
ATOM 631 C C . PRO A 1 91 ? 17.060 -32.577 32.050 1.00 30.69 91 PRO A C 1
ATOM 633 O O . PRO A 1 91 ? 16.507 -32.741 33.137 1.00 30.69 91 PRO A O 1
ATOM 636 N N . VAL A 1 92 ? 17.935 -31.594 31.850 1.00 33.19 92 VAL A N 1
ATOM 637 C CA . VAL A 1 92 ? 18.150 -30.511 32.812 1.00 33.19 92 VAL A CA 1
ATOM 638 C C . VAL A 1 92 ? 17.037 -29.480 32.641 1.00 33.19 92 VAL A C 1
ATOM 640 O O . VAL A 1 92 ? 16.896 -28.844 31.597 1.00 33.19 92 VAL A O 1
ATOM 643 N N . THR A 1 93 ? 16.239 -29.337 33.693 1.00 37.38 93 THR A N 1
ATOM 644 C CA . THR A 1 93 ? 15.197 -28.329 33.884 1.00 37.38 93 THR A CA 1
ATOM 645 C C . THR A 1 93 ? 15.768 -26.921 33.700 1.00 37.38 93 THR A C 1
ATOM 647 O O . THR A 1 93 ? 16.425 -26.383 34.589 1.00 37.38 93 THR A O 1
ATOM 650 N N . ALA A 1 94 ? 15.508 -26.303 32.549 1.00 32.84 94 ALA A N 1
ATOM 651 C CA . ALA A 1 94 ? 15.718 -24.872 32.361 1.00 32.84 94 ALA A CA 1
ATOM 652 C C . ALA A 1 94 ? 14.603 -24.090 33.086 1.00 32.84 94 ALA A C 1
ATOM 654 O O . ALA A 1 94 ? 13.432 -24.480 32.997 1.00 32.84 94 ALA A O 1
ATOM 655 N N . PRO A 1 95 ? 14.912 -22.985 33.788 1.00 31.38 95 PRO A N 1
ATOM 656 C CA . PRO A 1 95 ? 13.891 -22.162 34.412 1.00 31.38 95 PRO A CA 1
ATOM 657 C C . PRO A 1 95 ? 13.066 -21.494 33.311 1.00 31.38 95 PRO A C 1
ATOM 659 O O . PRO A 1 95 ? 13.553 -20.683 32.523 1.00 31.38 95 PRO A O 1
ATOM 662 N N . ARG A 1 96 ? 11.788 -21.865 33.247 1.00 30.16 96 ARG A N 1
ATOM 663 C CA . ARG A 1 96 ? 10.781 -21.217 32.415 1.00 30.16 96 ARG A CA 1
ATOM 664 C C . ARG A 1 96 ? 10.675 -19.758 32.859 1.00 30.16 96 ARG A C 1
ATOM 666 O O . ARG A 1 96 ? 10.098 -19.476 33.904 1.00 30.16 96 ARG A O 1
ATOM 673 N N . VAL A 1 97 ? 11.201 -18.836 32.056 1.00 38.62 97 VAL A N 1
ATOM 674 C CA . VAL A 1 97 ? 10.849 -17.414 32.146 1.00 38.62 97 VAL A CA 1
ATOM 675 C C . VAL A 1 97 ? 9.374 -17.308 31.765 1.00 38.62 97 VAL A C 1
ATOM 677 O O . VAL A 1 97 ? 8.997 -17.282 30.593 1.00 38.62 97 VAL A O 1
ATOM 680 N N . THR A 1 98 ? 8.510 -17.357 32.772 1.00 30.67 98 THR A N 1
ATOM 681 C CA . THR A 1 98 ? 7.084 -17.090 32.638 1.00 30.67 98 THR A CA 1
ATOM 682 C C . THR A 1 98 ? 6.902 -15.610 32.335 1.00 30.67 98 THR A C 1
ATOM 684 O O . THR A 1 98 ? 7.213 -14.757 33.164 1.00 30.67 98 THR A O 1
ATOM 687 N N . LYS A 1 99 ? 6.385 -15.311 31.141 1.00 33.06 99 LYS A N 1
ATOM 688 C CA . LYS A 1 99 ? 5.759 -14.023 30.824 1.00 33.06 99 LYS A CA 1
ATOM 689 C C . LYS A 1 99 ? 4.775 -13.661 31.956 1.00 33.06 99 LYS A C 1
ATOM 691 O O . LYS A 1 99 ? 3.952 -14.516 32.293 1.00 33.06 99 LYS A O 1
ATOM 696 N N . PRO A 1 100 ? 4.808 -12.450 32.536 1.00 36.53 100 PRO A N 1
ATOM 697 C CA . PRO A 1 100 ? 3.792 -12.028 33.484 1.00 36.53 100 PRO A CA 1
ATOM 698 C C . PRO A 1 100 ? 2.567 -11.590 32.682 1.00 36.53 100 PRO A C 1
ATOM 700 O O . PRO A 1 100 ? 2.475 -10.464 32.208 1.00 36.53 100 PRO A O 1
ATOM 703 N N . GLY A 1 101 ? 1.639 -12.509 32.462 1.00 38.25 101 GLY A N 1
ATOM 704 C CA . GLY A 1 101 ? 0.371 -12.209 31.816 1.00 38.25 101 GLY A CA 1
ATOM 705 C C . GLY A 1 101 ? -0.583 -13.365 32.045 1.00 38.25 101 GLY A C 1
ATOM 706 O O . GLY A 1 101 ? -0.214 -14.507 31.795 1.00 38.25 101 GLY A O 1
ATOM 707 N N . VAL A 1 102 ? -1.798 -13.060 32.503 1.00 40.12 102 VAL A N 1
ATOM 708 C CA . VAL A 1 102 ? -2.901 -13.997 32.812 1.00 40.12 102 VAL A CA 1
ATOM 709 C C . VAL A 1 102 ? -2.933 -14.580 34.244 1.00 40.12 102 VAL A C 1
ATOM 711 O O . VAL A 1 102 ? -3.301 -15.732 34.437 1.00 40.12 102 VAL A O 1
ATOM 714 N N . GLN A 1 103 ? -2.635 -13.793 35.291 1.00 35.50 103 GLN A N 1
ATOM 715 C CA . GLN A 1 103 ? -2.998 -14.175 36.680 1.00 35.50 103 GLN A CA 1
ATOM 716 C C . GLN A 1 103 ? -3.675 -13.083 37.541 1.00 35.50 103 GLN A C 1
ATOM 718 O O . GLN A 1 103 ? -3.810 -13.260 38.745 1.00 35.50 103 GLN A O 1
ATOM 723 N N . MET A 1 104 ? -4.188 -11.987 36.965 1.00 36.44 104 MET A N 1
ATOM 724 C CA . MET A 1 104 ? -4.802 -10.893 37.756 1.00 36.44 104 MET A CA 1
ATOM 725 C C . MET A 1 104 ? -6.323 -10.696 37.580 1.00 36.44 104 MET A C 1
ATOM 727 O O . MET A 1 104 ? -6.860 -9.732 38.109 1.00 36.44 104 MET A O 1
ATOM 731 N N . ALA A 1 105 ? -7.053 -11.594 36.905 1.00 44.84 105 ALA A N 1
ATOM 732 C CA . ALA A 1 105 ? -8.469 -11.371 36.550 1.00 44.84 105 ALA A CA 1
ATOM 733 C C . ALA A 1 105 ? -9.509 -12.221 37.321 1.00 44.84 105 ALA A C 1
ATOM 735 O O . ALA A 1 105 ? -10.600 -12.446 36.809 1.00 44.84 105 ALA A O 1
ATOM 736 N N . ALA A 1 106 ? -9.206 -12.731 38.521 1.00 56.41 106 ALA A N 1
ATOM 737 C CA . ALA A 1 106 ? -10.076 -13.724 39.178 1.00 56.41 106 ALA A CA 1
ATOM 738 C C . ALA A 1 106 ? -10.816 -13.258 40.448 1.00 56.41 106 ALA A C 1
ATOM 740 O O . ALA A 1 106 ? -11.532 -14.058 41.047 1.00 56.41 106 ALA A O 1
ATOM 741 N N . ARG A 1 107 ? -10.676 -12.002 40.899 1.00 74.88 107 ARG A N 1
ATOM 742 C CA . ARG A 1 107 ? -11.425 -11.502 42.069 1.00 74.88 107 ARG A CA 1
ATOM 743 C C . ARG A 1 107 ? -12.144 -10.201 41.749 1.00 74.88 107 ARG A C 1
ATOM 745 O O . ARG A 1 107 ? -11.504 -9.188 41.494 1.00 74.88 107 ARG A O 1
ATOM 752 N N . ILE A 1 108 ? -13.475 -10.259 41.788 1.00 83.50 108 ILE A N 1
ATOM 753 C CA . ILE A 1 108 ? -14.350 -9.092 41.671 1.00 83.50 108 ILE A CA 1
ATOM 754 C C . ILE A 1 108 ? -14.042 -8.149 42.846 1.00 83.50 108 ILE A C 1
ATOM 756 O O . ILE A 1 108 ? -14.100 -8.595 43.999 1.00 83.50 108 ILE A O 1
ATOM 760 N N . PRO A 1 109 ? -13.719 -6.870 42.592 1.00 86.00 109 PRO A N 1
ATOM 761 C CA . PRO A 1 109 ? -13.554 -5.874 43.642 1.00 86.00 109 PRO A CA 1
ATOM 762 C C . PRO A 1 109 ? -14.773 -5.829 44.571 1.00 86.00 109 PRO A C 1
ATOM 764 O O . PRO A 1 109 ? -15.917 -5.897 44.123 1.00 86.00 109 PRO A O 1
ATOM 767 N N . ASN A 1 110 ? -14.557 -5.702 45.877 1.00 85.12 110 ASN A N 1
ATOM 768 C CA . ASN A 1 110 ? -15.651 -5.560 46.840 1.00 85.12 110 ASN A CA 1
ATOM 769 C C . ASN A 1 110 ? -15.969 -4.071 47.064 1.00 85.12 110 ASN A C 1
ATOM 771 O O . ASN A 1 110 ? -15.698 -3.526 48.130 1.00 85.12 110 ASN A O 1
ATOM 775 N N . ILE A 1 111 ? -16.440 -3.395 46.008 1.00 90.12 111 ILE A N 1
ATOM 776 C CA . ILE A 1 111 ? -16.799 -1.962 46.039 1.00 90.12 111 ILE A CA 1
ATOM 777 C C . ILE A 1 111 ? -18.248 -1.790 46.494 1.00 90.12 111 ILE A C 1
ATOM 779 O O . ILE A 1 111 ? -18.544 -0.922 47.314 1.00 90.12 111 ILE A O 1
ATOM 783 N N . LEU A 1 112 ? -19.139 -2.634 45.972 1.00 91.00 112 LEU A N 1
ATOM 784 C CA . LEU A 1 112 ? -20.520 -2.768 46.420 1.00 91.00 112 LEU A CA 1
ATOM 785 C C . LEU A 1 112 ? -20.725 -4.155 47.049 1.00 91.00 112 LEU A C 1
ATOM 787 O O . LEU A 1 112 ? -20.144 -5.120 46.547 1.00 91.00 112 LEU A O 1
ATOM 791 N N . PRO A 1 113 ? -21.585 -4.293 48.078 1.00 91.38 113 PRO A N 1
ATOM 792 C CA . PRO A 1 113 ? -21.906 -5.587 48.677 1.00 91.38 113 PRO A CA 1
ATOM 793 C C . PRO A 1 113 ? -22.363 -6.605 47.626 1.00 91.38 113 PRO A C 1
ATOM 795 O O . PRO A 1 113 ? -23.383 -6.406 46.966 1.00 91.38 113 PRO A O 1
ATOM 798 N N . HIS A 1 114 ? -21.606 -7.694 47.466 1.00 91.94 114 HIS A N 1
ATOM 799 C CA . HIS A 1 114 ? -21.754 -8.626 46.340 1.00 91.94 114 HIS A CA 1
ATOM 800 C C . HIS A 1 114 ? -23.146 -9.248 46.211 1.00 91.94 114 HIS A C 1
ATOM 802 O O . HIS A 1 114 ? -23.675 -9.324 45.104 1.00 91.94 114 HIS A O 1
ATOM 808 N N . GLU A 1 115 ? -23.744 -9.647 47.331 1.00 89.94 115 GLU A N 1
ATOM 809 C CA . GLU A 1 115 ? -25.043 -10.334 47.385 1.00 89.94 115 GLU A CA 1
ATOM 810 C C . GLU A 1 115 ? -26.234 -9.387 47.204 1.00 89.94 115 GLU A C 1
ATOM 812 O O . GLU A 1 115 ? -27.359 -9.816 46.943 1.00 89.94 115 GLU A O 1
ATOM 817 N N . ARG A 1 116 ? -26.004 -8.079 47.338 1.00 90.38 116 ARG A N 1
ATOM 818 C CA . ARG A 1 116 ? -27.072 -7.092 47.291 1.00 90.38 116 ARG A CA 1
ATOM 819 C C . ARG A 1 116 ? -27.495 -6.820 45.855 1.00 90.38 116 ARG A C 1
ATOM 821 O O . ARG A 1 116 ? -26.654 -6.650 44.981 1.00 90.38 116 ARG A O 1
ATOM 828 N N . VAL A 1 117 ? -28.802 -6.708 45.631 1.00 93.19 117 VAL A N 1
ATOM 829 C CA . VAL A 1 117 ? -29.383 -6.362 44.329 1.00 93.19 117 VAL A CA 1
ATOM 830 C C . VAL A 1 117 ? -29.704 -4.870 44.273 1.00 93.19 117 VAL A C 1
ATOM 832 O O . VAL A 1 117 ? -30.344 -4.330 45.174 1.00 93.19 117 VAL A O 1
ATOM 835 N N . PHE A 1 118 ? -29.279 -4.216 43.198 1.00 94.75 118 PHE A N 1
ATOM 836 C CA . PHE A 1 118 ? -29.447 -2.789 42.955 1.00 94.75 118 PHE A CA 1
ATOM 837 C C . PHE A 1 118 ? -30.401 -2.555 41.768 1.00 94.75 118 PHE A C 1
ATOM 839 O O . PHE A 1 118 ? -30.206 -3.161 40.707 1.00 94.75 118 PHE A O 1
ATOM 846 N N . PRO A 1 119 ? -31.437 -1.709 41.929 1.00 95.38 119 PRO A N 1
ATOM 847 C CA . PRO A 1 119 ? -32.388 -1.399 40.865 1.00 95.38 119 PRO A CA 1
ATOM 848 C C . PRO A 1 119 ? -31.898 -0.250 39.969 1.00 95.38 119 PRO A C 1
ATOM 850 O O . PRO A 1 119 ? -31.579 0.840 40.450 1.00 95.38 119 PRO A O 1
ATOM 853 N N . ILE A 1 120 ? -31.880 -0.487 38.656 1.00 96.12 120 ILE A N 1
ATOM 854 C CA . ILE A 1 120 ? -31.484 0.479 37.623 1.00 96.12 120 ILE A CA 1
ATOM 855 C C . ILE A 1 120 ? -32.579 0.516 36.554 1.00 96.12 120 ILE A C 1
ATOM 857 O O . ILE A 1 120 ? -32.791 -0.461 35.845 1.00 96.12 120 ILE A O 1
ATOM 861 N N . GLN A 1 121 ? -33.280 1.635 36.432 1.00 95.81 121 GLN A N 1
ATOM 862 C CA . GLN A 1 121 ? -34.262 1.888 35.385 1.00 95.81 121 GLN A CA 1
ATOM 863 C C . GLN A 1 121 ? -33.561 2.516 34.173 1.00 95.81 121 GLN A C 1
ATOM 865 O O . GLN A 1 121 ? -33.048 3.632 34.263 1.00 95.81 121 GLN A O 1
ATOM 870 N N . ILE A 1 122 ? -33.567 1.817 33.039 1.00 95.25 122 ILE A N 1
ATOM 871 C CA . ILE A 1 122 ? -33.052 2.307 31.757 1.00 95.25 122 ILE A CA 1
ATOM 872 C C . ILE A 1 122 ? -34.240 2.515 30.825 1.00 95.25 122 ILE A C 1
ATOM 874 O O . ILE A 1 122 ? -34.915 1.550 30.470 1.00 95.25 122 ILE A O 1
ATOM 878 N N . GLY A 1 123 ? -34.532 3.765 30.465 1.00 91.44 123 GLY A N 1
ATOM 879 C CA . GLY A 1 123 ? -35.712 4.110 29.676 1.00 91.44 123 GLY A CA 1
ATOM 880 C C . GLY A 1 123 ? -36.983 3.492 30.277 1.00 91.44 123 GLY A C 1
ATOM 881 O O . GLY A 1 123 ? -37.357 3.769 31.420 1.00 91.44 123 GLY A O 1
ATOM 882 N N . SER A 1 124 ? -37.633 2.606 29.522 1.00 90.94 124 SER A N 1
ATOM 883 C CA . SER A 1 124 ? -38.858 1.915 29.942 1.00 90.94 124 SER A CA 1
ATOM 884 C C . SER A 1 124 ? -38.646 0.624 30.744 1.00 90.94 124 SER A C 1
ATOM 886 O O . SER A 1 124 ? -39.622 0.090 31.265 1.00 90.94 124 SER A O 1
ATOM 888 N N . GLU A 1 125 ? -37.423 0.100 30.867 1.00 97.19 125 GLU A N 1
ATOM 889 C CA . GLU A 1 125 ? -37.167 -1.208 31.491 1.00 97.19 125 GLU A CA 1
ATOM 890 C C . GLU A 1 125 ? -36.393 -1.106 32.818 1.00 97.19 125 GLU A C 1
ATOM 892 O O . GLU A 1 125 ? -35.441 -0.336 32.953 1.00 97.19 125 GLU A O 1
ATOM 897 N N . LEU A 1 126 ? -36.783 -1.933 33.798 1.00 96.69 126 LEU A N 1
ATOM 898 C CA . LEU A 1 126 ? -36.103 -2.053 35.090 1.00 96.69 126 LEU A CA 1
ATOM 899 C C . LEU A 1 126 ? -35.133 -3.239 35.089 1.00 96.69 126 LEU A C 1
ATOM 901 O O . LEU A 1 126 ? -35.545 -4.393 34.970 1.00 96.69 126 LEU A O 1
ATOM 905 N N . PHE A 1 127 ? -33.859 -2.961 35.339 1.00 97.12 127 PHE A N 1
ATOM 906 C CA . PHE A 1 127 ? -32.800 -3.947 35.509 1.00 97.12 127 PHE A CA 1
ATOM 907 C C . PHE A 1 127 ? -32.450 -4.116 36.988 1.00 97.12 127 PHE A C 1
ATOM 909 O O . PHE A 1 127 ? -32.388 -3.157 37.758 1.00 97.12 127 PHE A O 1
ATOM 916 N N . LYS A 1 128 ? -32.207 -5.364 37.392 1.00 96.19 128 LYS A N 1
ATOM 917 C CA . LYS A 1 128 ? -31.803 -5.733 38.752 1.00 96.19 128 LYS A CA 1
ATOM 918 C C . LYS A 1 128 ? -30.460 -6.445 38.682 1.00 96.19 128 LYS A C 1
ATOM 920 O O . LYS A 1 128 ? -30.396 -7.577 38.211 1.00 96.19 128 LYS A O 1
ATOM 925 N N . LEU A 1 129 ? -29.399 -5.775 39.123 1.00 96.12 129 LEU A N 1
ATOM 926 C CA . LEU A 1 129 ? -28.028 -6.292 39.066 1.00 96.12 129 LEU A CA 1
ATOM 927 C C . LEU A 1 129 ? -27.447 -6.435 40.469 1.00 96.12 129 LEU A C 1
ATOM 929 O O . LEU A 1 129 ? -27.712 -5.611 41.341 1.00 96.12 129 LEU A O 1
ATOM 933 N N . SER A 1 130 ? -26.668 -7.491 40.697 1.00 95.56 130 SER A N 1
ATOM 934 C CA . SER A 1 130 ? -25.997 -7.693 41.980 1.00 95.56 130 SER A CA 1
ATOM 935 C C . SER A 1 130 ? -24.814 -6.733 42.140 1.00 95.56 130 SER A C 1
ATOM 937 O O . SER A 1 130 ? -24.236 -6.261 41.155 1.00 95.56 130 SER A O 1
ATOM 939 N N . GLY A 1 131 ? -24.403 -6.471 43.380 1.00 93.81 131 GLY A N 1
ATOM 940 C CA . GLY A 1 131 ? -23.203 -5.686 43.661 1.00 93.81 131 GLY A CA 1
ATOM 941 C C . GLY A 1 131 ? -21.946 -6.330 43.086 1.00 93.81 131 GLY A C 1
ATOM 942 O O . GLY A 1 131 ? -21.040 -5.611 42.671 1.00 93.81 131 GLY A O 1
ATOM 943 N N . ALA A 1 132 ? -21.914 -7.664 42.973 1.00 94.25 132 ALA A N 1
ATOM 944 C CA . ALA A 1 132 ? -20.838 -8.379 42.293 1.00 94.25 132 ALA A CA 1
ATOM 945 C C . ALA A 1 132 ? -20.792 -8.032 40.797 1.00 94.25 132 ALA A C 1
ATOM 947 O O . ALA A 1 132 ? -19.725 -7.711 40.278 1.00 94.25 132 ALA A O 1
ATOM 948 N N . SER A 1 133 ? -21.943 -8.015 40.113 1.00 95.44 133 SER A N 1
ATOM 949 C CA . SER A 1 133 ? -22.004 -7.646 38.695 1.00 95.44 133 SER A CA 1
ATOM 950 C C . SER A 1 133 ? -21.588 -6.194 38.463 1.00 95.44 133 SER A C 1
ATOM 952 O O . SER A 1 133 ? -20.755 -5.920 37.603 1.00 95.44 133 SER A O 1
ATOM 954 N N . LEU A 1 134 ? -22.104 -5.260 39.269 1.00 94.56 134 LEU A N 1
ATOM 955 C CA . LEU A 1 134 ? -21.769 -3.835 39.154 1.00 94.56 134 LEU A CA 1
ATOM 956 C C . LEU A 1 134 ? -20.308 -3.527 39.511 1.00 94.56 134 LEU A C 1
ATOM 958 O O . LEU A 1 134 ? -19.728 -2.595 38.957 1.00 94.56 134 LEU A O 1
ATOM 962 N N . SER A 1 135 ? -19.710 -4.305 40.417 1.00 94.56 135 SER A N 1
ATOM 963 C CA . SER A 1 135 ? -18.299 -4.158 40.796 1.00 94.56 135 SER A CA 1
ATOM 964 C C . SER A 1 135 ? -17.343 -4.868 39.837 1.00 94.56 135 SER A C 1
ATOM 966 O O . SER A 1 135 ? -16.136 -4.670 39.945 1.00 94.56 135 SER A O 1
ATOM 968 N N . SER A 1 136 ? -17.848 -5.696 38.914 1.00 94.12 136 SER A N 1
ATOM 969 C CA . SER A 1 136 ? -17.005 -6.479 38.008 1.00 94.12 136 SER A CA 1
ATOM 970 C C . SER A 1 136 ? -16.153 -5.578 37.114 1.00 94.12 136 SER A C 1
ATOM 972 O O . SER A 1 136 ? -14.964 -5.832 36.946 1.00 94.12 136 SER A O 1
ATOM 974 N N . ASP A 1 137 ? -16.746 -4.525 36.546 1.00 93.12 137 ASP A N 1
ATOM 975 C CA . ASP A 1 137 ? -16.101 -3.554 35.656 1.00 93.12 137 ASP A CA 1
ATOM 976 C C . ASP A 1 137 ? -16.074 -2.152 36.274 1.00 93.12 137 ASP A C 1
ATOM 978 O O . ASP A 1 137 ? -16.566 -1.181 35.706 1.00 93.12 137 ASP A O 1
ATOM 982 N N . ALA A 1 138 ? -15.573 -2.078 37.504 1.00 89.62 138 ALA A N 1
ATOM 983 C CA . ALA A 1 138 ? -15.429 -0.840 38.255 1.00 89.62 138 ALA A CA 1
ATOM 984 C C . ALA A 1 138 ? -13.976 -0.310 38.200 1.00 89.62 138 ALA A C 1
ATOM 986 O O . ALA A 1 138 ? -13.048 -1.105 38.025 1.00 89.62 138 ALA A O 1
ATOM 987 N N . PRO A 1 139 ? -13.739 1.002 38.408 1.00 91.31 139 PRO A N 1
ATOM 988 C CA . PRO A 1 139 ? -14.719 2.040 38.732 1.00 91.31 139 PRO A CA 1
ATOM 989 C C . PRO A 1 139 ? -15.611 2.388 37.536 1.00 91.31 139 PRO A C 1
ATOM 991 O O . PRO A 1 139 ? -15.127 2.610 36.437 1.00 91.31 139 PRO A O 1
ATOM 994 N N . SER A 1 140 ? -16.912 2.460 37.797 1.00 92.00 140 SER A N 1
ATOM 995 C CA . SER A 1 140 ? -17.969 2.793 36.838 1.00 92.00 140 SER A CA 1
ATOM 996 C C . SER A 1 140 ? -18.977 3.764 37.445 1.00 92.00 140 SER A C 1
ATOM 998 O O . SER A 1 140 ? -19.076 3.877 38.675 1.00 92.00 140 SER A O 1
ATOM 1000 N N . TYR A 1 141 ? -19.785 4.398 36.596 1.00 90.75 141 TYR A N 1
ATOM 1001 C CA . TYR A 1 141 ? -20.883 5.275 37.011 1.00 90.75 141 TYR A CA 1
ATOM 1002 C C . TYR A 1 141 ? -21.807 4.593 38.035 1.00 90.75 141 TYR A C 1
ATOM 1004 O O . TYR A 1 141 ? -22.148 5.177 39.063 1.00 90.75 141 TYR A O 1
ATOM 1012 N N . PHE A 1 142 ? -22.135 3.314 37.814 1.00 93.44 142 PHE A N 1
ATOM 1013 C CA . PHE A 1 142 ? -22.967 2.526 38.729 1.00 93.44 142 PHE A CA 1
ATOM 1014 C C . PHE A 1 142 ? -22.310 2.333 40.093 1.00 93.44 142 PHE A C 1
ATOM 1016 O O . PHE A 1 142 ? -22.941 2.566 41.126 1.00 93.44 142 PHE A O 1
ATOM 1023 N N . SER A 1 143 ? -21.041 1.912 40.097 1.00 91.75 143 SER A N 1
ATOM 1024 C CA . SER A 1 143 ? -20.304 1.655 41.335 1.00 91.75 143 SER A CA 1
ATOM 1025 C C . SER A 1 143 ? -20.196 2.915 42.195 1.00 91.75 143 SER A C 1
ATOM 1027 O O . SER A 1 143 ? -20.448 2.853 43.393 1.00 91.75 143 SER A O 1
ATOM 1029 N N . GLN A 1 144 ? -19.932 4.069 41.576 1.00 90.94 144 GLN A N 1
ATOM 1030 C CA . GLN A 1 144 ? -19.834 5.353 42.265 1.00 90.94 144 GLN A CA 1
ATOM 1031 C C . GLN A 1 144 ? -21.195 5.816 42.793 1.00 90.94 144 GLN A C 1
ATOM 1033 O O . GLN A 1 144 ? -21.308 6.176 43.964 1.00 90.94 144 GLN A O 1
ATOM 1038 N N . TYR A 1 145 ? -22.242 5.760 41.963 1.00 91.50 145 TYR A N 1
ATOM 1039 C CA . TYR A 1 145 ? -23.584 6.210 42.335 1.00 91.50 145 TYR A CA 1
ATOM 1040 C C . TYR A 1 145 ? -24.128 5.467 43.562 1.00 91.50 145 TYR A C 1
ATOM 1042 O O . TYR A 1 145 ? -24.549 6.092 44.540 1.00 91.50 145 TYR A O 1
ATOM 1050 N N . PHE A 1 146 ? -24.084 4.131 43.548 1.00 93.25 146 PHE A N 1
ATOM 1051 C CA . PHE A 1 146 ? -24.589 3.337 44.669 1.00 93.25 146 PHE A CA 1
ATOM 1052 C C . PHE A 1 146 ? -23.667 3.380 45.888 1.00 93.25 146 PHE A C 1
ATOM 1054 O O . PHE A 1 146 ? -24.163 3.361 47.013 1.00 93.25 146 PHE A O 1
ATOM 1061 N N . GLN A 1 147 ? -22.351 3.508 45.700 1.00 91.38 147 GLN A N 1
ATOM 1062 C CA . GLN A 1 147 ? -21.426 3.680 46.818 1.00 91.38 147 GLN A CA 1
ATOM 1063 C C . GLN A 1 147 ? -21.678 5.002 47.557 1.00 91.38 147 GLN A C 1
ATOM 1065 O O . GLN A 1 147 ? -21.657 5.020 48.787 1.00 91.38 147 GLN A O 1
ATOM 1070 N N . CYS A 1 148 ? -21.958 6.094 46.838 1.00 88.94 148 CYS A N 1
ATOM 1071 C CA . CYS A 1 148 ? -22.345 7.366 47.450 1.00 88.94 148 CYS A CA 1
ATOM 1072 C C . CYS A 1 148 ? -23.651 7.239 48.241 1.00 88.94 148 CYS A C 1
ATOM 1074 O O . CYS A 1 148 ? -23.696 7.671 49.388 1.00 88.94 148 CYS A O 1
ATOM 1076 N N . GLN A 1 149 ? -24.680 6.590 47.683 1.00 89.31 149 GLN A N 1
ATOM 1077 C CA . GLN A 1 149 ? -25.940 6.375 48.406 1.00 89.31 149 GLN A CA 1
ATOM 1078 C C . GLN A 1 149 ? -25.764 5.567 49.695 1.00 89.31 149 GLN A C 1
ATOM 1080 O O . GLN A 1 149 ? -26.340 5.934 50.715 1.00 89.31 149 GLN A O 1
ATOM 1085 N N . ILE A 1 150 ? -24.963 4.495 49.663 1.00 89.75 150 ILE A N 1
ATOM 1086 C CA . ILE A 1 150 ? -24.673 3.688 50.857 1.00 89.75 150 ILE A CA 1
ATOM 1087 C C . ILE A 1 150 ? -23.994 4.555 51.921 1.00 89.75 150 ILE A C 1
ATOM 1089 O O . ILE A 1 150 ? -24.471 4.606 53.050 1.00 89.75 150 ILE A O 1
ATOM 1093 N N . LYS A 1 151 ? -22.949 5.307 51.549 1.00 88.81 151 LYS A N 1
ATOM 1094 C CA . LYS A 1 151 ? -22.239 6.200 52.479 1.00 88.81 151 LYS A CA 1
ATOM 1095 C C . LYS A 1 151 ? -23.152 7.270 53.082 1.00 88.81 151 LYS A C 1
ATOM 1097 O O . LYS A 1 151 ? -23.030 7.571 54.264 1.00 88.81 151 LYS A O 1
ATOM 1102 N N . THR A 1 152 ? -24.061 7.843 52.291 1.00 88.12 152 THR A N 1
ATOM 1103 C CA . THR A 1 152 ? -25.033 8.834 52.778 1.00 88.12 152 THR A CA 1
ATOM 1104 C C . THR A 1 152 ? -26.057 8.216 53.733 1.00 88.12 152 THR A C 1
ATOM 1106 O O . THR A 1 152 ? -26.402 8.832 54.737 1.00 88.12 152 THR A O 1
ATOM 1109 N N . ALA A 1 153 ? -26.531 6.999 53.458 1.00 87.75 153 ALA A N 1
ATOM 1110 C CA . ALA A 1 153 ? -27.438 6.292 54.361 1.00 87.75 153 ALA A CA 1
ATOM 1111 C C . ALA A 1 153 ? -26.752 5.965 55.697 1.00 87.75 153 ALA A C 1
ATOM 1113 O O . ALA A 1 153 ? -27.305 6.245 56.759 1.0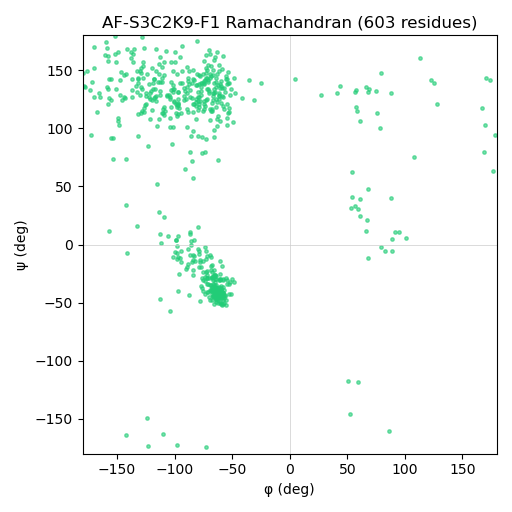0 87.75 153 ALA A O 1
ATOM 1114 N N . GLU A 1 154 ? -25.511 5.469 55.642 1.00 87.81 154 GLU A N 1
ATOM 1115 C CA . GLU A 1 154 ? -24.684 5.192 56.822 1.00 87.81 154 GLU A CA 1
ATOM 1116 C C . GLU A 1 154 ? -24.437 6.458 57.655 1.00 87.81 154 GLU A C 1
ATOM 1118 O O . GLU A 1 154 ? -24.572 6.419 58.877 1.00 87.81 154 GLU A O 1
ATOM 1123 N N . SER A 1 155 ? -24.139 7.600 57.017 1.00 88.06 155 SER A N 1
ATOM 1124 C CA . SER A 1 155 ? -23.946 8.869 57.734 1.00 88.06 155 SER A CA 1
ATOM 1125 C C . SER A 1 155 ? -25.225 9.405 58.375 1.00 88.06 155 SER A C 1
ATOM 1127 O O . SER A 1 155 ? -25.155 10.086 59.395 1.00 88.06 155 SER A O 1
ATOM 1129 N N . ASN A 1 156 ? -26.385 9.099 57.790 1.00 86.25 156 ASN A N 1
ATOM 1130 C CA . ASN A 1 156 ? -27.689 9.526 58.296 1.00 86.25 156 ASN A CA 1
ATOM 1131 C C . ASN A 1 156 ? -28.284 8.538 59.319 1.00 86.25 156 ASN A C 1
ATOM 1133 O O . ASN A 1 156 ? -29.343 8.817 59.877 1.00 86.25 156 ASN A O 1
ATOM 1137 N N . GLY A 1 157 ? -27.620 7.402 59.576 1.00 82.94 157 GLY A N 1
ATOM 1138 C CA . GLY A 1 157 ? -28.117 6.346 60.464 1.00 82.94 157 GLY A CA 1
ATOM 1139 C C . GLY A 1 157 ? -29.356 5.623 59.928 1.00 82.94 157 GLY A C 1
ATOM 1140 O O . GLY A 1 157 ? -30.113 5.049 60.707 1.00 82.94 157 GLY A O 1
ATOM 1141 N N . GLU A 1 158 ? -29.590 5.678 58.617 1.00 84.75 158 GLU A N 1
ATOM 1142 C CA . GLU A 1 158 ? -30.722 5.019 57.974 1.00 84.75 158 GLU A CA 1
ATOM 1143 C C . GLU A 1 158 ? -30.377 3.574 57.593 1.00 84.75 158 GLU A C 1
ATOM 1145 O O . GLU A 1 158 ? -29.241 3.249 57.236 1.00 84.75 158 GLU A O 1
ATOM 1150 N N . ASP A 1 159 ? -31.383 2.698 57.600 1.00 80.94 159 ASP A N 1
ATOM 1151 C CA . ASP A 1 159 ? -31.216 1.334 57.113 1.00 80.94 159 ASP A CA 1
ATOM 1152 C C . ASP A 1 159 ? -30.898 1.334 55.612 1.00 80.94 159 ASP A C 1
ATOM 1154 O O . ASP A 1 159 ? -31.722 1.698 54.767 1.00 80.94 159 ASP A O 1
ATOM 1158 N N . ILE A 1 160 ? -29.719 0.810 55.261 1.00 76.25 160 ILE A N 1
ATOM 1159 C CA . ILE A 1 160 ? -29.240 0.692 53.874 1.00 76.25 160 ILE A CA 1
ATOM 1160 C C . ILE A 1 160 ? -30.291 -0.015 52.998 1.00 76.25 160 ILE A C 1
ATOM 1162 O O . ILE A 1 160 ? -30.455 0.306 51.824 1.00 76.25 160 ILE A O 1
ATOM 1166 N N . ASN A 1 161 ? -31.046 -0.976 53.544 1.00 73.88 161 ASN A N 1
ATOM 1167 C CA . ASN A 1 161 ? -32.107 -1.703 52.832 1.00 73.88 161 ASN A CA 1
ATOM 1168 C C . ASN A 1 161 ? -33.229 -0.804 52.297 1.00 73.88 161 ASN A C 1
ATOM 1170 O O . ASN A 1 161 ? -33.715 -1.057 51.197 1.00 73.88 161 ASN A O 1
ATOM 1174 N N . THR A 1 162 ? -33.588 0.252 53.019 1.00 77.94 162 THR A N 1
ATOM 1175 C CA . THR A 1 162 ? -34.656 1.191 52.647 1.00 77.94 162 THR A CA 1
ATOM 1176 C C . THR A 1 162 ? -34.148 2.436 51.928 1.00 77.94 162 THR A C 1
ATOM 1178 O O . THR A 1 162 ? -34.892 3.025 51.147 1.00 77.94 162 THR A O 1
ATOM 1181 N N . SER A 1 163 ? -32.889 2.824 52.140 1.00 80.50 163 SER A N 1
ATOM 1182 C CA . SER A 1 163 ? -32.362 4.094 51.621 1.00 80.50 163 SER A CA 1
ATOM 1183 C C . SER A 1 163 ? -31.853 4.038 50.179 1.00 80.50 163 SER A C 1
ATOM 1185 O O . SER A 1 163 ? -31.685 5.088 49.559 1.00 80.50 163 SER A O 1
ATOM 1187 N N . ILE A 1 164 ? -31.626 2.847 49.608 1.00 87.12 164 ILE A N 1
ATOM 1188 C CA . ILE A 1 164 ? -31.169 2.736 48.214 1.00 87.12 164 ILE A CA 1
ATOM 1189 C C . ILE A 1 164 ? -32.314 3.006 47.243 1.00 87.12 164 ILE A C 1
ATOM 1191 O O . ILE A 1 164 ? -33.264 2.232 47.123 1.00 87.12 164 ILE A O 1
ATOM 1195 N N . ARG A 1 165 ? -32.170 4.090 46.486 1.00 89.50 165 ARG A N 1
ATOM 1196 C CA . ARG A 1 165 ? -33.104 4.517 45.445 1.00 89.50 165 ARG A CA 1
ATOM 1197 C C . ARG A 1 165 ? -32.746 3.894 44.101 1.00 89.50 165 ARG A C 1
ATOM 1199 O O . ARG A 1 165 ? -31.582 3.611 43.814 1.00 89.50 165 ARG A O 1
ATOM 1206 N N . THR A 1 166 ? -33.768 3.726 43.263 1.00 92.75 166 THR A N 1
ATOM 1207 C CA . THR A 1 166 ? -33.594 3.292 41.870 1.00 92.75 166 THR A CA 1
ATOM 1208 C C . THR A 1 166 ? -32.830 4.352 41.086 1.00 92.75 166 THR A C 1
ATOM 1210 O O . THR A 1 166 ? -33.173 5.531 41.150 1.00 92.75 166 THR A O 1
ATOM 1213 N N . LEU A 1 167 ? -31.799 3.927 40.354 1.00 92.12 167 LEU A N 1
ATOM 1214 C CA . LEU A 1 167 ? -31.070 4.785 39.423 1.00 92.12 167 LEU A CA 1
ATOM 1215 C C . LEU A 1 167 ? -31.863 4.902 38.119 1.00 92.12 167 LEU A C 1
ATOM 1217 O O . LEU A 1 167 ? -32.140 3.877 37.509 1.00 92.12 167 LEU A O 1
ATOM 1221 N N . TYR A 1 168 ? -32.201 6.113 37.681 1.00 91.75 168 TYR A N 1
ATOM 1222 C CA . TYR A 1 168 ? -32.940 6.352 36.436 1.00 91.75 168 TYR A CA 1
ATOM 1223 C C . TYR A 1 168 ? -32.020 6.918 35.358 1.00 91.75 168 TYR A C 1
ATOM 1225 O O . TYR A 1 168 ? -31.326 7.905 35.602 1.00 91.75 168 TYR A O 1
ATOM 1233 N N . ILE A 1 169 ? -32.027 6.310 34.172 1.00 90.12 169 ILE A N 1
ATOM 1234 C CA . ILE A 1 169 ? -31.191 6.715 33.038 1.00 90.12 169 ILE A CA 1
ATOM 1235 C C . ILE A 1 169 ? -32.021 6.683 31.751 1.00 90.12 169 ILE A C 1
ATOM 1237 O O . ILE A 1 169 ? -32.616 5.664 31.408 1.00 90.12 169 ILE A O 1
ATOM 1241 N N . ASP A 1 170 ? -32.029 7.790 31.013 1.00 89.38 170 ASP A N 1
ATOM 1242 C CA . ASP A 1 170 ? -32.743 7.941 29.738 1.00 89.38 170 ASP A CA 1
ATOM 1243 C C . ASP A 1 170 ? -31.890 7.422 28.560 1.00 89.38 170 ASP A C 1
ATOM 1245 O O . ASP A 1 170 ? -31.287 8.184 27.800 1.00 89.38 170 ASP A O 1
ATOM 1249 N N . ARG A 1 171 ? -31.742 6.093 28.479 1.00 89.56 171 ARG A N 1
ATOM 1250 C CA . ARG A 1 171 ? -30.950 5.365 27.467 1.00 89.56 171 ARG A CA 1
ATOM 1251 C C . ARG A 1 171 ? -31.733 4.165 26.928 1.00 89.56 171 ARG A C 1
ATOM 1253 O O . ARG A 1 171 ? -32.775 3.802 27.468 1.00 89.56 171 ARG A O 1
ATOM 1260 N N . ASP A 1 172 ? -31.237 3.566 25.847 1.00 90.88 172 ASP A N 1
ATOM 1261 C CA . ASP A 1 172 ? -31.896 2.444 25.175 1.00 90.88 172 ASP A CA 1
ATOM 1262 C C . ASP A 1 172 ? -31.762 1.126 25.977 1.00 90.88 172 ASP A C 1
ATOM 1264 O O . ASP A 1 172 ? -30.642 0.646 26.188 1.00 90.88 172 ASP A O 1
ATOM 1268 N N . PRO A 1 173 ? -32.876 0.483 26.384 1.00 94.62 173 PRO A N 1
ATOM 1269 C CA . PRO A 1 173 ? -32.835 -0.785 27.114 1.00 94.62 173 PRO A CA 1
ATOM 1270 C C . PRO A 1 173 ? -32.187 -1.927 26.329 1.00 94.62 173 PRO A C 1
ATOM 1272 O O . PRO A 1 173 ? -31.604 -2.837 26.924 1.00 94.62 173 PRO A O 1
ATOM 1275 N N . SER A 1 174 ? -32.294 -1.907 24.995 1.00 94.44 174 SER A N 1
ATOM 1276 C CA . SER A 1 174 ? -31.798 -3.005 24.164 1.00 94.44 174 SER A CA 1
ATOM 1277 C C . SER A 1 174 ? -30.271 -3.091 24.203 1.00 94.44 174 SER A C 1
ATOM 1279 O O . SER A 1 174 ? -29.727 -4.173 24.414 1.00 94.44 174 SER A O 1
ATOM 1281 N N . THR A 1 175 ? -29.594 -1.942 24.127 1.00 93.81 175 THR A N 1
ATOM 1282 C CA . THR A 1 175 ? -28.137 -1.823 24.269 1.00 93.81 175 THR A CA 1
ATOM 1283 C C . THR A 1 175 ? -27.693 -2.127 25.705 1.00 93.81 175 THR A C 1
ATOM 1285 O O . THR A 1 175 ? -26.706 -2.831 25.926 1.00 93.81 175 THR A O 1
ATOM 1288 N N . PHE A 1 176 ? -28.458 -1.681 26.710 1.00 96.12 176 PHE A N 1
ATOM 1289 C CA . PHE A 1 176 ? -28.128 -1.967 28.107 1.00 96.12 176 PHE A CA 1
ATOM 1290 C C . PHE A 1 176 ? -28.243 -3.451 28.475 1.00 96.12 176 PHE A C 1
ATOM 1292 O O . PHE A 1 176 ? -27.517 -3.924 29.348 1.00 96.12 176 PHE A O 1
ATOM 1299 N N . ARG A 1 177 ? -29.103 -4.223 27.801 1.00 96.56 177 ARG A N 1
ATOM 1300 C CA . ARG A 1 177 ? -29.171 -5.678 27.995 1.00 96.56 177 ARG A CA 1
ATOM 1301 C C . ARG A 1 177 ? -27.823 -6.340 27.704 1.00 96.56 177 ARG A C 1
ATOM 1303 O O . ARG A 1 177 ? -27.382 -7.171 28.496 1.00 96.56 177 ARG A O 1
ATOM 1310 N N . ASP A 1 178 ? -27.138 -5.914 26.650 1.00 96.88 178 ASP A N 1
ATOM 1311 C CA . ASP A 1 178 ? -25.793 -6.386 26.325 1.00 96.88 178 ASP A CA 1
ATOM 1312 C C . ASP A 1 178 ? -24.777 -5.954 27.406 1.00 96.88 178 ASP A C 1
ATOM 1314 O O . ASP A 1 178 ? -24.018 -6.775 27.916 1.00 96.88 178 ASP A O 1
ATOM 1318 N N . ILE A 1 179 ? -24.842 -4.709 27.887 1.00 96.50 179 ILE A N 1
ATOM 1319 C CA . ILE A 1 179 ? -24.008 -4.231 29.012 1.00 96.50 179 ILE A CA 1
ATOM 1320 C C . ILE A 1 179 ? -24.256 -5.040 30.293 1.00 96.50 179 ILE A C 1
ATOM 1322 O O . ILE A 1 179 ? -23.320 -5.361 31.026 1.00 96.50 179 ILE A O 1
ATOM 1326 N N . SER A 1 180 ? -25.505 -5.413 30.561 1.00 96.94 180 SER A N 1
ATOM 1327 C CA . SER A 1 180 ? -25.865 -6.225 31.720 1.00 96.94 180 SER A CA 1
ATOM 1328 C C . SER A 1 180 ? -25.232 -7.618 31.657 1.00 96.94 180 SER A C 1
ATOM 1330 O O . SER A 1 180 ? -24.738 -8.103 32.674 1.00 96.94 180 SER A O 1
ATOM 1332 N N . LEU A 1 181 ? -25.167 -8.220 30.462 1.00 96.94 181 LEU A N 1
ATOM 1333 C CA . LEU A 1 181 ? -24.486 -9.493 30.228 1.00 96.94 181 LEU A CA 1
ATOM 1334 C C . LEU A 1 181 ? -22.977 -9.357 30.469 1.00 96.94 181 LEU A C 1
ATOM 1336 O O . LEU A 1 181 ? -22.401 -10.190 31.168 1.00 96.94 181 LEU A O 1
ATOM 1340 N N . HIS A 1 182 ? -22.354 -8.276 29.987 1.00 96.38 182 HIS A N 1
ATOM 1341 C CA . HIS A 1 182 ? -20.942 -7.980 30.269 1.00 96.38 182 HIS A CA 1
ATOM 1342 C C . HIS A 1 182 ? -20.654 -7.863 31.769 1.00 96.38 182 HIS A C 1
ATOM 1344 O O . HIS A 1 182 ? -19.735 -8.497 32.287 1.00 96.38 182 HIS A O 1
ATOM 1350 N N . LEU A 1 183 ? -21.476 -7.105 32.499 1.00 95.94 183 LEU A N 1
ATOM 1351 C CA . LEU A 1 183 ? -21.342 -6.941 33.951 1.00 95.94 183 LEU A CA 1
ATOM 1352 C C . LEU A 1 183 ? -21.570 -8.252 34.717 1.00 95.94 183 LEU A C 1
ATOM 1354 O O . LEU A 1 183 ? -21.038 -8.437 35.809 1.00 95.94 183 LEU A O 1
ATOM 1358 N N . GLN A 1 184 ? -22.343 -9.182 34.159 1.00 94.94 184 GLN A N 1
ATOM 1359 C CA . GLN A 1 184 ? -22.503 -10.539 34.692 1.00 94.94 184 GLN A CA 1
ATOM 1360 C C . GLN A 1 184 ? -21.324 -11.465 34.350 1.00 94.94 184 GLN A C 1
ATOM 1362 O O . GLN A 1 184 ? -21.241 -12.561 34.900 1.00 94.94 184 GLN A O 1
ATOM 1367 N N . GLY A 1 185 ? -20.397 -11.023 33.496 1.00 91.81 185 GLY A N 1
ATOM 1368 C CA . GLY A 1 185 ? -19.191 -11.751 33.106 1.00 91.81 185 GLY A CA 1
ATOM 1369 C C . GLY A 1 185 ? -19.269 -12.450 31.747 1.00 91.81 185 GLY A C 1
ATOM 1370 O O . GLY A 1 185 ? -18.334 -13.168 31.397 1.00 91.81 185 GLY A O 1
ATOM 1371 N N . TYR A 1 186 ? -20.344 -12.262 30.975 1.00 94.75 186 TYR A N 1
ATOM 1372 C CA . TYR A 1 186 ? -20.449 -12.804 29.619 1.00 94.75 186 TYR A CA 1
ATOM 1373 C C . TYR A 1 186 ? -19.698 -11.936 28.608 1.00 94.75 186 TYR A C 1
ATOM 1375 O O . TYR A 1 186 ? -19.674 -10.714 28.709 1.00 94.75 186 TYR A O 1
ATOM 1383 N N . HIS A 1 187 ? -19.135 -12.571 27.583 1.00 91.94 187 HIS A N 1
ATOM 1384 C CA . HIS A 1 187 ? -18.531 -11.857 26.464 1.00 91.94 187 HIS A CA 1
ATOM 1385 C C . HIS A 1 187 ? -19.613 -11.343 25.507 1.00 91.94 187 HIS A C 1
ATOM 1387 O O . HIS A 1 187 ? -20.405 -12.123 24.976 1.00 91.94 187 HIS A O 1
ATOM 1393 N N . VAL A 1 188 ? -19.619 -10.037 25.255 1.00 92.94 188 VAL A N 1
ATOM 1394 C CA . VAL A 1 188 ? -20.554 -9.374 24.336 1.00 92.94 188 VAL A CA 1
ATOM 1395 C C . VAL A 1 188 ? -19.882 -9.108 22.994 1.00 92.94 188 VAL A C 1
ATOM 1397 O O . VAL A 1 188 ? -18.770 -8.592 22.961 1.00 92.94 188 VAL A O 1
ATOM 1400 N N . HIS A 1 189 ? -20.568 -9.414 21.890 1.00 90.94 189 HIS A N 1
ATOM 1401 C CA . HIS A 1 189 ? -20.083 -9.111 20.543 1.00 90.94 189 HIS A CA 1
ATOM 1402 C C . HIS A 1 189 ? -21.045 -8.156 19.810 1.00 90.94 189 HIS A C 1
ATOM 1404 O O . HIS A 1 189 ? -22.265 -8.373 19.840 1.00 90.94 189 HIS A O 1
ATOM 1410 N N . PRO A 1 190 ? -20.536 -7.103 19.146 1.00 92.38 190 PRO A N 1
ATOM 1411 C CA . PRO A 1 190 ? -21.345 -6.234 18.297 1.00 92.38 190 PRO A CA 1
ATOM 1412 C C . PRO A 1 190 ? -21.977 -7.008 17.133 1.00 92.38 190 PRO A C 1
ATOM 1414 O O . PRO A 1 190 ? -21.420 -7.983 16.641 1.00 92.38 190 PRO A O 1
ATOM 1417 N N . ARG A 1 191 ? -23.155 -6.566 16.684 1.00 90.69 191 ARG A N 1
ATOM 1418 C CA . ARG A 1 191 ? -23.926 -7.249 15.625 1.00 90.69 191 ARG A CA 1
ATOM 1419 C C . ARG A 1 191 ? -23.691 -6.614 14.257 1.00 90.69 191 ARG A C 1
ATOM 1421 O O . ARG A 1 191 ? -23.574 -7.314 13.261 1.00 90.69 191 ARG A O 1
ATOM 1428 N N . ASP A 1 192 ? -23.616 -5.290 14.243 1.00 89.88 192 ASP A N 1
ATOM 1429 C CA . ASP A 1 192 ? -23.365 -4.442 13.085 1.00 89.88 192 ASP A CA 1
ATOM 1430 C C . ASP A 1 192 ? -22.681 -3.140 13.549 1.00 89.88 192 ASP A C 1
ATOM 1432 O O . ASP A 1 192 ? -22.438 -2.935 14.747 1.00 89.88 192 ASP A O 1
ATOM 1436 N N . GLY A 1 193 ? -22.367 -2.244 12.607 1.00 86.81 193 GLY A N 1
ATOM 1437 C CA . GLY A 1 193 ? -21.718 -0.971 12.932 1.00 86.81 193 GLY A CA 1
ATOM 1438 C C . GLY A 1 193 ? -22.579 -0.053 13.796 1.00 86.81 193 GLY A C 1
ATOM 1439 O O . GLY A 1 193 ? -22.061 0.628 14.680 1.00 86.81 193 GLY A O 1
ATOM 1440 N N . THR A 1 194 ? -23.896 -0.061 13.592 1.00 89.12 194 THR A N 1
ATOM 1441 C CA . THR A 1 194 ? -24.823 0.772 14.369 1.00 89.12 194 THR A CA 1
ATOM 1442 C C . THR A 1 194 ? -24.864 0.323 15.828 1.00 89.12 194 THR A C 1
ATOM 1444 O O . THR A 1 194 ? -24.786 1.147 16.741 1.00 89.12 194 THR A O 1
ATOM 1447 N N . HIS A 1 195 ? -24.943 -0.984 16.062 1.00 91.62 195 HIS A N 1
ATOM 1448 C CA . HIS A 1 195 ? -24.904 -1.580 17.381 1.00 91.62 195 HIS A CA 1
ATOM 1449 C C . HIS A 1 195 ? -23.547 -1.349 18.048 1.00 91.62 195 HIS A C 1
ATOM 1451 O O . HIS A 1 195 ? -23.521 -0.967 19.213 1.00 91.62 195 HIS A O 1
ATOM 1457 N N . PHE A 1 196 ? -22.437 -1.492 17.313 1.00 90.81 196 PHE A N 1
ATOM 1458 C CA . PHE A 1 196 ? -21.096 -1.203 17.829 1.00 90.81 196 PHE A CA 1
ATOM 1459 C C . PHE A 1 196 ? -20.990 0.220 18.385 1.00 90.81 196 PHE A C 1
ATOM 1461 O O . PHE A 1 196 ? -20.597 0.405 19.533 1.00 90.81 196 PHE A O 1
ATOM 1468 N N . VAL A 1 197 ? -21.389 1.224 17.598 1.00 87.25 197 VAL A N 1
ATOM 1469 C CA . VAL A 1 197 ? -21.302 2.634 18.002 1.00 87.25 197 VAL A CA 1
ATOM 1470 C C . VAL A 1 197 ? -22.178 2.928 19.221 1.00 87.25 197 VAL A C 1
ATOM 1472 O O . VAL A 1 197 ? -21.727 3.612 20.138 1.00 87.25 197 VAL A O 1
ATOM 1475 N N . ARG A 1 198 ? -23.406 2.391 19.264 1.00 88.88 198 ARG A N 1
ATOM 1476 C CA . ARG A 1 198 ? -24.309 2.543 20.420 1.00 88.88 198 ARG A CA 1
ATOM 1477 C C . ARG A 1 198 ? -23.724 1.906 21.679 1.00 88.88 198 ARG A C 1
ATOM 1479 O O . ARG A 1 198 ? -23.632 2.568 22.708 1.00 88.88 198 ARG A O 1
ATOM 1486 N N . LEU A 1 199 ? -23.284 0.652 21.575 1.00 91.50 199 LEU A N 1
ATOM 1487 C CA . LEU A 1 199 ? -22.716 -0.105 22.688 1.00 91.50 199 LEU A CA 1
ATOM 1488 C C . LEU A 1 199 ? -21.437 0.549 23.218 1.00 91.50 199 LEU A C 1
ATOM 1490 O O . LEU A 1 199 ? -21.266 0.665 24.428 1.00 91.50 199 LEU A O 1
ATOM 1494 N N . PHE A 1 200 ? -20.566 1.025 22.329 1.00 88.12 200 PHE A N 1
ATOM 1495 C CA . PHE A 1 200 ? -19.341 1.721 22.708 1.00 88.12 200 PHE A CA 1
ATOM 1496 C C . PHE A 1 200 ? -19.635 3.066 23.386 1.00 88.12 200 PHE A C 1
ATOM 1498 O O . PHE A 1 200 ? -19.060 3.361 24.433 1.00 88.12 200 PHE A O 1
ATOM 1505 N N . ALA A 1 201 ? -20.563 3.863 22.846 1.00 86.00 201 ALA A N 1
ATOM 1506 C CA . ALA A 1 201 ? -20.961 5.139 23.442 1.00 86.00 201 ALA A CA 1
ATOM 1507 C C . ALA A 1 201 ? -21.565 4.965 24.846 1.00 86.00 201 ALA A C 1
ATOM 1509 O O . ALA A 1 201 ? -21.263 5.748 25.749 1.00 86.00 201 ALA A O 1
ATOM 1510 N N . ASP A 1 202 ? -22.381 3.931 25.049 1.00 90.31 202 ASP A N 1
ATOM 1511 C CA . ASP A 1 202 ? -22.948 3.619 26.360 1.00 90.31 202 ASP A CA 1
ATOM 1512 C C . ASP A 1 202 ? -21.887 3.049 27.317 1.00 90.31 202 ASP A C 1
ATOM 1514 O O . ASP A 1 202 ? -21.822 3.471 28.471 1.00 90.31 202 ASP A O 1
ATOM 1518 N N . ALA A 1 203 ? -20.987 2.175 26.850 1.00 90.94 203 ALA A N 1
ATOM 1519 C CA . ALA A 1 203 ? -19.860 1.686 27.650 1.00 90.94 203 ALA A CA 1
ATOM 1520 C C . ALA A 1 203 ? -18.978 2.836 28.164 1.00 90.94 203 ALA A C 1
ATOM 1522 O O . ALA A 1 203 ? -18.548 2.824 29.318 1.00 90.94 203 ALA A O 1
ATOM 1523 N N . GLN A 1 204 ? -18.761 3.860 27.335 1.00 84.31 204 GLN A N 1
ATOM 1524 C CA . GLN A 1 204 ? -18.081 5.091 27.733 1.00 84.31 204 GLN A CA 1
ATOM 1525 C C . GLN A 1 204 ? -18.890 5.917 28.731 1.00 84.31 204 GLN A C 1
ATOM 1527 O O . GLN A 1 204 ? -18.345 6.321 29.756 1.00 84.31 204 GLN A O 1
ATOM 1532 N N . PHE A 1 205 ? -20.181 6.141 28.471 1.00 86.75 205 PHE A N 1
ATOM 1533 C CA . PHE A 1 205 ? -21.057 6.897 29.371 1.00 86.75 205 PHE A CA 1
ATOM 1534 C C . PHE A 1 205 ? -21.084 6.291 30.781 1.00 86.75 205 PHE A C 1
ATOM 1536 O O . PHE A 1 205 ? -20.959 7.004 31.774 1.00 86.75 205 PHE A O 1
ATOM 1543 N N . TYR A 1 206 ? -21.168 4.965 30.875 1.00 90.31 206 TYR A N 1
ATOM 1544 C CA . TYR A 1 206 ? -21.124 4.259 32.153 1.00 90.31 206 TYR A CA 1
ATOM 1545 C C . TYR A 1 206 ? -19.710 4.096 32.723 1.00 90.31 206 TYR A C 1
ATOM 1547 O O . TYR A 1 206 ? -19.576 3.624 33.854 1.00 90.31 206 TYR A O 1
ATOM 1555 N N . SER A 1 207 ? -18.673 4.499 31.981 1.00 90.38 207 SER A N 1
ATOM 1556 C CA . SER A 1 207 ? -17.260 4.337 32.338 1.00 90.38 207 SER A CA 1
ATOM 1557 C C . SER A 1 207 ? -16.914 2.878 32.651 1.00 90.38 207 SER A C 1
ATOM 1559 O O . SER A 1 207 ? -16.570 2.544 33.778 1.00 90.38 207 SER A O 1
ATOM 1561 N N . LEU A 1 208 ? -17.059 1.996 31.659 1.00 92.19 208 LEU A N 1
ATOM 1562 C CA . LEU A 1 208 ? -16.801 0.554 31.767 1.00 92.19 208 LEU A CA 1
ATOM 1563 C C . LEU A 1 208 ? -15.448 0.198 31.121 1.00 92.19 208 LEU A C 1
ATOM 1565 O O . LEU A 1 208 ? -15.409 -0.127 29.931 1.00 92.19 208 LEU A O 1
ATOM 1569 N N . PRO A 1 209 ? -14.317 0.293 31.847 1.00 89.69 209 PRO A N 1
ATOM 1570 C CA . PRO A 1 209 ? -12.985 0.209 31.248 1.00 89.69 209 PRO A CA 1
ATOM 1571 C C . PRO A 1 209 ? -12.690 -1.140 30.585 1.00 89.69 209 PRO A C 1
ATOM 1573 O O . PRO A 1 209 ? -12.054 -1.164 29.526 1.00 89.69 209 PRO A O 1
ATOM 1576 N N . ARG A 1 210 ? -13.150 -2.266 31.151 1.00 91.56 210 ARG A N 1
ATOM 1577 C CA . ARG A 1 210 ? -12.935 -3.587 30.539 1.00 91.56 210 ARG A CA 1
ATOM 1578 C C . ARG A 1 210 ? -13.784 -3.758 29.286 1.00 91.56 210 ARG A C 1
ATOM 1580 O O . ARG A 1 210 ? -13.253 -4.252 28.298 1.00 91.56 210 ARG A O 1
ATOM 1587 N N . LEU A 1 211 ? -15.046 -3.315 29.289 1.00 93.12 211 LEU A N 1
ATOM 1588 C CA . LEU A 1 211 ? -15.885 -3.362 28.084 1.00 93.12 211 LEU A CA 1
ATOM 1589 C C . LEU A 1 211 ? -15.313 -2.484 26.969 1.00 93.12 211 LEU A C 1
ATOM 1591 O O . LEU A 1 211 ? -15.231 -2.923 25.827 1.00 93.12 211 LEU A O 1
ATOM 1595 N N . ILE A 1 212 ? -14.880 -1.263 27.295 1.00 89.06 212 ILE A N 1
ATOM 1596 C CA . ILE A 1 212 ? -14.251 -0.352 26.328 1.00 89.06 212 ILE A CA 1
ATOM 1597 C C . ILE A 1 212 ? -13.002 -1.003 25.727 1.00 89.06 212 ILE A C 1
ATOM 1599 O O . ILE A 1 212 ? -12.841 -0.994 24.509 1.00 89.06 212 ILE A O 1
ATOM 1603 N N . SER A 1 213 ? -12.148 -1.603 26.563 1.00 88.44 213 SER A N 1
ATOM 1604 C CA . SER A 1 213 ? -10.935 -2.295 26.106 1.00 88.44 213 SER A CA 1
ATOM 1605 C C . SER A 1 213 ? -11.269 -3.479 25.194 1.00 88.44 213 SER A C 1
ATOM 1607 O O . SER A 1 213 ? -10.681 -3.615 24.126 1.00 88.44 213 SER A O 1
ATOM 1609 N N . GLN A 1 214 ? -12.263 -4.288 25.565 1.00 90.81 214 GLN A N 1
ATOM 1610 C CA . GLN A 1 214 ? -12.734 -5.408 24.750 1.00 90.81 214 GLN A CA 1
ATOM 1611 C C . GLN A 1 214 ? -13.252 -4.929 23.384 1.00 90.81 214 GLN A C 1
ATOM 1613 O O . GLN A 1 214 ? -12.817 -5.424 22.351 1.00 90.81 214 GLN A O 1
ATOM 1618 N N . LEU A 1 215 ? -14.131 -3.922 23.357 1.00 88.94 215 LEU A N 1
ATOM 1619 C CA . LEU A 1 215 ? -14.669 -3.357 22.113 1.00 88.94 215 LEU A CA 1
ATOM 1620 C C . LEU A 1 215 ? -13.592 -2.677 21.253 1.00 88.94 215 LEU A C 1
ATOM 1622 O O . LEU A 1 215 ? -13.737 -2.593 20.035 1.00 88.94 215 LEU A O 1
ATOM 1626 N N . TYR A 1 216 ? -12.509 -2.192 21.862 1.00 84.12 216 TYR A N 1
ATOM 1627 C CA . TYR A 1 216 ? -11.372 -1.633 21.135 1.00 84.12 216 TYR A CA 1
ATOM 1628 C C . TYR A 1 216 ? -10.588 -2.714 20.376 1.00 84.12 216 TYR A C 1
ATOM 1630 O O . TYR A 1 216 ? -10.086 -2.456 19.283 1.00 84.12 216 TYR A O 1
ATOM 1638 N N . GLU A 1 217 ? -10.494 -3.923 20.928 1.00 85.19 217 GLU A N 1
ATOM 1639 C CA . GLU A 1 217 ? -9.826 -5.068 20.296 1.00 85.19 217 GLU A CA 1
ATOM 1640 C C . GLU A 1 217 ? -10.693 -5.749 19.226 1.00 85.19 217 GLU A C 1
ATOM 1642 O O . GLU A 1 217 ? -10.164 -6.409 18.330 1.00 85.19 217 GLU A O 1
ATOM 1647 N N . GLU A 1 218 ? -12.009 -5.532 19.267 1.00 88.12 218 GLU A N 1
ATOM 1648 C CA . GLU A 1 218 ? -12.964 -6.098 18.316 1.00 88.12 218 GLU A CA 1
ATOM 1649 C C . GLU A 1 218 ? -12.759 -5.636 16.867 1.00 88.12 218 GLU A C 1
ATOM 1651 O O . GLU A 1 218 ? -12.057 -4.662 16.565 1.00 88.12 218 GLU A O 1
ATOM 1656 N N . SER A 1 219 ? -13.405 -6.355 15.944 1.00 90.00 219 SER A N 1
ATOM 1657 C CA . SER A 1 219 ? -13.393 -6.034 14.511 1.00 90.00 219 SER A CA 1
ATOM 1658 C C . SER A 1 219 ? -13.819 -4.589 14.235 1.00 90.00 219 SER A C 1
ATOM 1660 O O . SER A 1 219 ? -14.657 -4.015 14.926 1.00 90.00 219 SER A O 1
ATOM 1662 N N . ILE A 1 220 ? -13.265 -3.995 13.182 1.00 88.94 220 ILE A N 1
ATOM 1663 C CA . ILE A 1 220 ? -13.627 -2.645 12.753 1.00 88.94 220 ILE A CA 1
ATOM 1664 C C . ILE A 1 220 ? -14.914 -2.725 11.937 1.00 88.94 220 ILE A C 1
ATOM 1666 O O . ILE A 1 220 ? -14.955 -3.413 10.917 1.00 88.94 220 ILE A O 1
ATOM 1670 N N . PHE A 1 221 ? -15.943 -2.000 12.368 1.00 89.38 221 PHE A N 1
ATOM 1671 C CA . PHE A 1 221 ? -17.213 -1.890 11.655 1.00 89.38 221 PHE A CA 1
ATOM 1672 C C . PHE A 1 221 ? -17.289 -0.549 10.933 1.00 89.38 221 PHE A C 1
ATOM 1674 O O . PHE A 1 221 ? -17.247 0.503 11.574 1.00 89.38 221 PHE A O 1
ATOM 1681 N N . MET A 1 222 ? -17.397 -0.573 9.606 1.00 90.12 222 MET A N 1
ATOM 1682 C CA . MET A 1 222 ? -17.552 0.650 8.821 1.00 90.12 222 MET A CA 1
ATOM 1683 C C . MET A 1 222 ? -18.129 0.405 7.431 1.00 90.12 222 MET A C 1
ATOM 1685 O O . MET A 1 222 ? -18.073 -0.707 6.905 1.00 90.12 222 MET A O 1
ATOM 1689 N N . SER A 1 223 ? -18.621 1.471 6.809 1.00 91.44 223 SER A N 1
ATOM 1690 C CA . SER A 1 223 ? -19.219 1.416 5.474 1.00 91.44 223 SER A CA 1
ATOM 1691 C C . SER A 1 223 ? -18.253 1.923 4.409 1.00 91.44 223 SER A C 1
ATOM 1693 O O . SER A 1 223 ? -17.639 2.9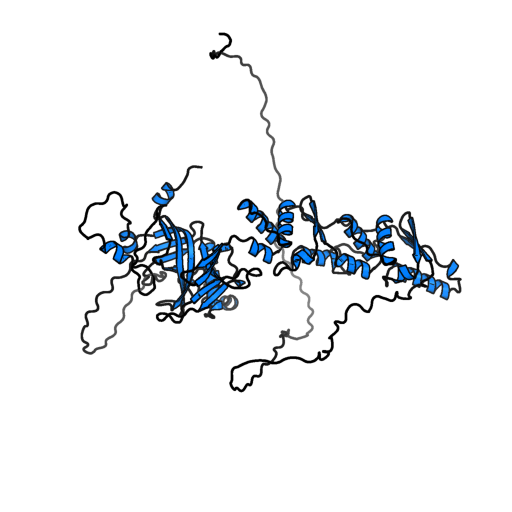80 4.559 1.00 91.44 223 SER A O 1
ATOM 1695 N N . ILE A 1 224 ? -18.117 1.195 3.302 1.00 93.88 224 ILE A N 1
ATOM 1696 C CA . ILE A 1 224 ? -17.321 1.616 2.141 1.00 93.88 224 ILE A CA 1
ATOM 1697 C C . ILE A 1 224 ? -18.220 1.565 0.912 1.00 93.88 224 ILE A C 1
ATOM 1699 O O . ILE A 1 224 ? -18.780 0.522 0.571 1.00 93.88 224 ILE A O 1
ATOM 1703 N N . GLY A 1 225 ? -18.390 2.717 0.265 1.00 92.06 225 GLY A N 1
ATOM 1704 C CA . GLY A 1 225 ? -19.425 2.908 -0.741 1.00 92.06 225 GLY A CA 1
ATOM 1705 C C . GLY A 1 225 ? -20.809 2.668 -0.139 1.00 92.06 225 GLY A C 1
ATOM 1706 O O . GLY A 1 225 ? -21.218 3.362 0.785 1.00 92.06 225 GLY A O 1
ATOM 1707 N N . HIS A 1 226 ? -21.515 1.666 -0.659 1.00 89.75 226 HIS A N 1
ATOM 1708 C CA . HIS A 1 226 ? -22.877 1.304 -0.257 1.00 89.75 226 HIS A CA 1
ATOM 1709 C C . HIS A 1 226 ? -22.948 0.026 0.601 1.00 89.75 226 HIS A C 1
ATOM 1711 O O . HIS A 1 226 ? -24.042 -0.481 0.838 1.00 89.75 226 HIS A O 1
ATOM 1717 N N . ARG A 1 227 ? -21.804 -0.534 1.026 1.00 93.69 227 ARG A N 1
ATOM 1718 C CA . ARG A 1 227 ? -21.737 -1.816 1.746 1.00 93.69 227 ARG A CA 1
ATOM 1719 C C . ARG A 1 227 ? -21.052 -1.663 3.100 1.00 93.69 227 ARG A C 1
ATOM 1721 O O . ARG A 1 227 ? -20.028 -0.989 3.205 1.00 93.69 227 ARG A O 1
ATOM 1728 N N . GLU A 1 228 ? -21.604 -2.324 4.113 1.00 91.62 228 GLU A N 1
ATOM 1729 C CA . GLU A 1 228 ? -21.004 -2.431 5.444 1.00 91.62 228 GLU A CA 1
ATOM 1730 C C . GLU A 1 228 ? -19.968 -3.559 5.489 1.00 91.62 228 GLU A C 1
ATOM 1732 O O . GLU A 1 228 ? -20.153 -4.620 4.889 1.00 91.62 228 GLU A O 1
ATOM 1737 N N . PHE A 1 229 ? -18.873 -3.329 6.210 1.00 93.06 229 PHE A N 1
ATOM 1738 C CA . PHE A 1 229 ? -17.798 -4.293 6.397 1.00 93.06 229 PHE A CA 1
ATOM 1739 C C . PHE A 1 229 ? -17.476 -4.466 7.880 1.00 93.06 229 PHE A C 1
ATOM 1741 O O . PHE A 1 229 ? -17.284 -3.489 8.603 1.00 93.06 229 PHE A O 1
ATOM 1748 N N . GLN A 1 230 ? -17.345 -5.729 8.287 1.00 93.12 230 GLN A N 1
ATOM 1749 C CA . GLN A 1 230 ? -16.684 -6.141 9.520 1.00 93.12 230 GLN A CA 1
ATOM 1750 C C . GLN A 1 230 ? -15.261 -6.579 9.164 1.00 93.12 230 GLN A C 1
ATOM 1752 O O . GLN A 1 230 ? -15.067 -7.560 8.441 1.00 93.12 230 GLN A O 1
ATOM 1757 N N . ILE A 1 231 ? -14.267 -5.823 9.624 1.00 92.19 231 ILE A N 1
ATOM 1758 C CA . ILE A 1 231 ? -12.867 -5.996 9.240 1.00 92.19 231 ILE A CA 1
ATOM 1759 C C . ILE A 1 231 ? -12.062 -6.453 10.462 1.00 92.19 231 ILE A C 1
ATOM 1761 O O . ILE A 1 231 ? -11.822 -5.651 11.370 1.00 92.19 231 ILE A O 1
ATOM 1765 N N . PRO A 1 232 ? -11.628 -7.723 10.499 1.00 90.94 232 PRO A N 1
ATOM 1766 C CA . PRO A 1 232 ? -10.727 -8.209 11.534 1.00 90.94 232 PRO A CA 1
ATOM 1767 C C . PRO A 1 232 ? -9.395 -7.443 11.517 1.00 90.94 232 PRO A C 1
ATOM 1769 O O . PRO A 1 232 ? -8.827 -7.179 10.455 1.00 90.94 232 PRO A O 1
ATOM 1772 N N . ARG A 1 233 ? -8.905 -7.036 12.694 1.00 87.44 233 ARG A N 1
ATOM 1773 C CA . ARG A 1 233 ? -7.700 -6.189 12.824 1.00 87.44 233 ARG A CA 1
ATOM 1774 C C . ARG A 1 233 ? -6.410 -6.917 12.474 1.00 87.44 233 ARG A C 1
ATOM 1776 O O . ARG A 1 233 ? -5.440 -6.294 12.047 1.00 87.44 233 ARG A O 1
ATOM 1783 N N . ASP A 1 234 ? -6.401 -8.226 12.677 1.00 89.31 234 ASP A N 1
ATOM 1784 C CA . ASP A 1 234 ? -5.305 -9.128 12.348 1.00 89.31 234 ASP A CA 1
ATOM 1785 C C . ASP A 1 234 ? -4.977 -9.136 10.849 1.00 89.31 234 ASP A C 1
ATOM 1787 O O . ASP A 1 234 ? -3.813 -9.313 10.496 1.00 89.31 234 ASP A O 1
ATOM 1791 N N . LEU A 1 235 ? -5.938 -8.797 9.977 1.00 90.81 235 LEU A N 1
ATOM 1792 C CA . LEU A 1 235 ? -5.708 -8.642 8.532 1.00 90.81 235 LEU A CA 1
ATOM 1793 C C . LEU A 1 235 ? -4.656 -7.585 8.173 1.00 90.81 235 LEU A C 1
ATOM 1795 O O . LEU A 1 235 ? -4.146 -7.577 7.054 1.00 90.81 235 LEU A O 1
ATOM 1799 N N . PHE A 1 236 ? -4.337 -6.671 9.088 1.00 89.50 236 PHE A N 1
ATOM 1800 C CA . PHE A 1 236 ? -3.372 -5.603 8.842 1.00 89.50 236 PHE A CA 1
ATOM 1801 C C . PHE A 1 236 ? -1.968 -5.900 9.376 1.00 89.50 236 PHE A C 1
ATOM 1803 O O . PHE A 1 236 ? -1.082 -5.072 9.189 1.00 89.50 236 PHE A O 1
ATOM 1810 N N . GLN A 1 237 ? -1.742 -7.045 10.030 1.00 84.69 237 GLN A N 1
ATOM 1811 C CA . GLN A 1 237 ? -0.459 -7.353 10.681 1.00 84.69 237 GLN A CA 1
ATOM 1812 C C . GLN A 1 237 ? 0.706 -7.551 9.700 1.00 84.69 237 GLN A C 1
ATOM 1814 O O . GLN A 1 237 ? 1.866 -7.452 10.103 1.00 84.69 237 GLN A O 1
ATOM 1819 N N . ASP A 1 238 ? 0.408 -7.786 8.422 1.00 85.62 238 ASP A N 1
ATOM 1820 C CA . ASP A 1 238 ? 1.403 -7.904 7.359 1.00 85.62 238 ASP A CA 1
ATOM 1821 C C . ASP A 1 238 ? 2.343 -6.676 7.295 1.00 85.62 238 ASP A C 1
ATOM 1823 O O . ASP A 1 238 ? 1.882 -5.524 7.366 1.00 85.62 238 ASP A O 1
ATOM 1827 N N . PRO A 1 239 ? 3.663 -6.881 7.090 1.00 88.94 239 PRO A N 1
ATOM 1828 C CA . PRO A 1 239 ? 4.619 -5.790 6.942 1.00 88.94 239 PRO A CA 1
ATOM 1829 C C . PRO A 1 239 ? 4.179 -4.765 5.890 1.00 88.94 239 PRO A C 1
ATOM 1831 O O . PRO A 1 239 ? 3.762 -5.102 4.784 1.00 88.94 239 PRO A O 1
ATOM 1834 N N . GLY A 1 240 ? 4.283 -3.482 6.237 1.00 89.81 240 GLY A N 1
ATOM 1835 C CA . GLY A 1 240 ? 3.922 -2.383 5.339 1.00 89.81 240 GLY A CA 1
ATOM 1836 C C . GLY A 1 240 ? 2.423 -2.091 5.235 1.00 89.81 240 GLY A C 1
ATOM 1837 O O . GLY A 1 240 ? 2.060 -1.128 4.564 1.00 89.81 240 GLY A O 1
ATOM 1838 N N . ASN A 1 241 ? 1.554 -2.851 5.908 1.00 92.69 241 ASN A N 1
ATOM 1839 C CA . ASN A 1 241 ? 0.119 -2.558 5.981 1.00 92.69 241 ASN A CA 1
ATOM 1840 C C . ASN A 1 241 ? -0.283 -1.851 7.283 1.00 92.69 241 ASN A C 1
ATOM 1842 O O . ASN A 1 241 ? -1.460 -1.566 7.472 1.00 92.69 241 ASN A O 1
ATOM 1846 N N . LEU A 1 242 ? 0.679 -1.510 8.147 1.00 89.56 242 LEU A N 1
ATOM 1847 C CA . LEU A 1 242 ? 0.503 -0.673 9.335 1.00 89.56 242 LEU A CA 1
ATOM 1848 C C . LEU A 1 242 ? 1.593 0.418 9.399 1.00 89.56 242 LEU A C 1
ATOM 1850 O O . LEU A 1 242 ? 2.746 0.142 9.052 1.00 89.56 242 LEU A O 1
ATOM 1854 N N . PRO A 1 243 ? 1.271 1.640 9.869 1.00 89.69 243 PRO A N 1
ATOM 1855 C CA . PRO A 1 243 ? -0.080 2.148 10.123 1.00 89.69 243 PRO A CA 1
ATOM 1856 C C . PRO A 1 243 ? -0.857 2.366 8.812 1.00 89.69 243 PRO A C 1
ATOM 1858 O O . PRO A 1 243 ? -0.280 2.750 7.797 1.00 89.69 243 PRO A O 1
ATOM 1861 N N . ASN A 1 244 ? -2.172 2.162 8.838 1.00 91.75 244 ASN A N 1
ATOM 1862 C CA . ASN A 1 244 ? -3.081 2.357 7.706 1.00 91.75 244 ASN A CA 1
ATOM 1863 C C . ASN A 1 244 ? -4.275 3.255 8.071 1.00 91.75 244 ASN A C 1
ATOM 1865 O O . ASN A 1 244 ? -4.410 3.692 9.214 1.00 91.75 244 ASN A O 1
ATOM 1869 N N . TYR A 1 245 ? -5.149 3.522 7.097 1.00 90.50 245 TYR A N 1
ATOM 1870 C CA . TYR A 1 245 ? -6.356 4.333 7.291 1.00 90.50 245 TYR A CA 1
ATOM 1871 C C . TYR A 1 245 ? -7.223 3.851 8.465 1.00 90.50 245 TYR A C 1
ATOM 1873 O O . TYR A 1 245 ? -7.677 4.660 9.269 1.00 90.50 245 TYR A O 1
ATOM 1881 N N . PHE A 1 246 ? -7.405 2.537 8.602 1.00 88.81 246 PHE A N 1
ATOM 1882 C CA . PHE A 1 246 ? -8.248 1.924 9.625 1.00 88.81 246 PHE A CA 1
ATOM 1883 C C . PHE A 1 246 ? -7.602 1.995 11.008 1.00 88.81 246 PHE A C 1
ATOM 1885 O O . PHE A 1 246 ? -8.269 2.356 11.969 1.00 88.81 246 PHE A O 1
ATOM 1892 N N . SER A 1 247 ? -6.298 1.731 11.124 1.00 83.44 247 SER A N 1
ATOM 1893 C CA . SER A 1 247 ? -5.594 1.847 12.406 1.00 83.44 247 SER A CA 1
ATOM 1894 C C . SER A 1 247 ? -5.470 3.300 12.875 1.00 83.44 247 SER A C 1
ATOM 1896 O O . SER A 1 247 ? -5.532 3.560 14.070 1.00 83.44 247 SER A O 1
ATOM 1898 N N . LEU A 1 248 ? -5.298 4.248 11.945 1.00 77.94 248 LEU A N 1
ATOM 1899 C CA . LEU A 1 248 ? -5.163 5.675 12.260 1.00 77.94 248 LEU A CA 1
ATOM 1900 C C . LEU A 1 248 ? -6.516 6.321 12.567 1.00 77.94 248 LEU A C 1
ATOM 1902 O O . LEU A 1 248 ? -6.653 7.002 13.577 1.00 77.94 248 LEU A O 1
ATOM 1906 N N . GLY A 1 249 ? -7.522 6.088 11.719 1.00 67.44 249 GLY A N 1
ATOM 1907 C CA . GLY A 1 249 ? -8.867 6.625 11.910 1.00 67.44 249 GLY A CA 1
ATOM 1908 C C . GLY A 1 249 ? -9.517 6.078 13.176 1.00 67.44 249 GLY A C 1
ATOM 1909 O O . GLY A 1 249 ? -10.061 6.846 13.961 1.00 67.44 249 GLY A O 1
ATOM 1910 N N . PHE A 1 250 ? -9.384 4.773 13.434 1.00 66.19 250 PHE A N 1
ATOM 1911 C CA . PHE A 1 250 ? -9.893 4.178 14.668 1.00 66.19 250 PHE A CA 1
ATOM 1912 C C . PHE A 1 250 ? -9.211 4.773 15.905 1.00 66.19 250 PHE A C 1
ATOM 1914 O O . PHE A 1 250 ? -9.878 5.029 16.901 1.00 66.19 250 PHE A O 1
ATOM 1921 N N . ALA A 1 251 ? -7.909 5.069 15.837 1.00 58.75 251 ALA A N 1
ATOM 1922 C CA . ALA A 1 251 ? -7.234 5.700 16.961 1.00 58.75 251 ALA A CA 1
ATOM 1923 C C . ALA A 1 251 ? -7.774 7.114 17.252 1.00 58.75 251 ALA A C 1
ATOM 1925 O O . ALA A 1 251 ? -7.991 7.482 18.401 1.00 58.75 251 ALA A O 1
ATOM 1926 N N . ILE A 1 252 ? -8.072 7.896 16.215 1.00 57.19 252 ILE A N 1
ATOM 1927 C CA . ILE A 1 252 ? -8.609 9.256 16.374 1.00 57.19 252 ILE A CA 1
ATOM 1928 C C . ILE A 1 252 ? -10.044 9.238 16.919 1.00 57.19 252 ILE A C 1
ATOM 1930 O O . ILE A 1 252 ? -10.390 10.064 17.755 1.00 57.19 252 ILE A O 1
ATOM 1934 N N . PHE A 1 253 ? -10.878 8.295 16.475 1.00 56.22 253 PHE A N 1
ATOM 1935 C CA . PHE A 1 253 ? -12.269 8.205 16.926 1.00 56.22 253 PHE A CA 1
ATOM 1936 C C . PHE A 1 253 ? -12.452 7.477 18.260 1.00 56.22 253 PHE A C 1
ATOM 1938 O O . PHE A 1 253 ? -13.548 7.554 18.801 1.00 56.22 253 PHE A O 1
ATOM 1945 N N . PHE A 1 254 ? -11.449 6.745 18.770 1.00 58.56 254 PHE A N 1
ATOM 1946 C CA . PHE A 1 254 ? -11.641 5.851 19.922 1.00 58.56 254 PHE A CA 1
ATOM 1947 C C . PHE A 1 254 ? -10.488 5.808 20.950 1.00 58.56 254 PHE A C 1
ATOM 1949 O O . PHE A 1 254 ? -10.670 5.179 21.992 1.00 58.56 254 PHE A O 1
ATOM 1956 N N . SER A 1 255 ? -9.325 6.440 20.719 1.00 50.41 255 SER A N 1
ATOM 1957 C CA . SER A 1 255 ? -8.151 6.327 21.617 1.00 50.41 255 SER A CA 1
ATOM 1958 C C . SER A 1 255 ? -7.956 7.453 22.633 1.00 50.41 255 SER A C 1
ATOM 1960 O O . SER A 1 255 ? -7.142 7.276 23.535 1.00 50.41 255 SER A O 1
ATOM 1962 N N . SER A 1 256 ? -8.645 8.588 22.532 1.00 49.28 256 SER A N 1
ATOM 1963 C CA . SER A 1 256 ? -8.521 9.701 23.486 1.00 49.28 256 SER A CA 1
ATOM 1964 C C . SER A 1 256 ? -9.728 9.738 24.427 1.00 49.28 256 SER A C 1
ATOM 1966 O O . SER A 1 256 ? -10.761 10.260 24.024 1.00 49.28 256 SER A O 1
ATOM 1968 N N . PRO A 1 257 ? -9.635 9.250 25.684 1.00 48.34 257 PRO A N 1
ATOM 1969 C CA . PRO A 1 257 ? -10.715 9.372 26.673 1.00 48.34 257 PRO A CA 1
ATOM 1970 C C . PRO A 1 257 ? -11.259 10.803 26.813 1.00 48.34 257 PRO A C 1
ATOM 1972 O O . PRO A 1 257 ? -12.449 10.982 27.072 1.00 48.34 257 PRO A O 1
ATOM 1975 N N . ASP A 1 258 ? -10.395 11.793 26.573 1.00 47.06 258 ASP A N 1
ATOM 1976 C CA . ASP A 1 258 ? -10.657 13.212 26.810 1.00 47.06 258 ASP A CA 1
ATOM 1977 C C . ASP A 1 258 ? -11.183 13.983 25.582 1.00 47.06 258 ASP A C 1
ATOM 1979 O O . ASP A 1 258 ? -11.713 15.075 25.751 1.00 47.06 258 ASP A O 1
ATOM 1983 N N . ASP A 1 259 ? -11.080 13.452 24.353 1.00 51.09 259 ASP A N 1
ATOM 1984 C CA . ASP A 1 259 ? -11.433 14.206 23.132 1.00 51.09 259 ASP A CA 1
ATOM 1985 C C . ASP A 1 259 ? -11.858 13.261 21.994 1.00 51.09 259 ASP A C 1
ATOM 1987 O O . ASP A 1 259 ? -11.097 12.935 21.083 1.00 51.09 259 ASP A O 1
ATOM 1991 N N . LEU A 1 260 ? -13.063 12.704 22.128 1.00 51.59 260 LEU A N 1
ATOM 1992 C CA . LEU A 1 260 ? -13.557 11.569 21.330 1.00 51.59 260 LEU A CA 1
ATOM 1993 C C . LEU A 1 260 ? -14.445 11.967 20.143 1.00 51.59 260 LEU A C 1
ATOM 1995 O O . LEU A 1 260 ? -14.799 11.122 19.327 1.00 51.59 260 LEU A O 1
ATOM 1999 N N . PHE A 1 261 ? -14.801 13.242 20.028 1.00 51.12 261 PHE A N 1
ATOM 2000 C CA . PHE A 1 261 ? -15.434 13.815 18.844 1.00 51.12 261 PHE A CA 1
ATOM 2001 C C . PHE A 1 261 ? -14.965 15.263 18.747 1.00 51.12 261 PHE A C 1
ATOM 2003 O O . PHE A 1 261 ? -15.478 16.094 19.498 1.00 51.12 261 PHE A O 1
ATOM 2010 N N . PRO A 1 262 ? -14.010 15.581 17.856 1.00 45.06 262 PRO A N 1
ATOM 2011 C CA . PRO A 1 262 ? -13.512 16.941 17.718 1.00 45.06 262 PRO A CA 1
ATOM 2012 C C . PRO A 1 262 ? -14.685 17.911 17.509 1.00 45.06 262 PRO A C 1
ATOM 2014 O O . PRO A 1 262 ? -15.395 17.821 16.506 1.00 45.06 262 PRO A O 1
ATOM 2017 N N . GLY A 1 263 ? -14.914 18.805 18.475 1.00 48.81 263 GLY A N 1
ATOM 2018 C CA . GLY A 1 263 ? -15.995 19.798 18.434 1.00 48.81 263 GLY A CA 1
ATOM 2019 C C . GLY A 1 263 ? -17.313 19.423 19.131 1.00 48.81 263 GLY A C 1
ATOM 2020 O O . GLY A 1 263 ? -18.294 20.142 18.950 1.00 48.81 263 GLY A O 1
ATOM 2021 N N . LEU A 1 264 ? -17.366 18.345 19.921 1.00 52.53 264 LEU A N 1
ATOM 2022 C CA . LEU A 1 264 ? -18.529 17.973 20.743 1.00 52.53 264 LEU A CA 1
ATOM 2023 C C . LEU A 1 264 ? -18.171 18.042 22.233 1.00 52.53 264 LEU A C 1
ATOM 2025 O O . LEU A 1 264 ? -17.540 17.133 22.770 1.00 52.53 264 LEU A O 1
ATOM 2029 N N . ASP A 1 265 ? -18.602 19.118 22.893 1.00 50.62 265 ASP A N 1
ATOM 2030 C CA . ASP A 1 265 ? -18.458 19.278 24.341 1.00 50.62 265 ASP A CA 1
ATOM 2031 C C . ASP A 1 265 ? -19.398 18.308 25.081 1.00 50.62 265 ASP A C 1
ATOM 2033 O O . ASP A 1 265 ? -20.578 18.169 24.739 1.00 50.62 265 ASP A O 1
ATOM 2037 N N . ARG A 1 266 ? -18.849 17.567 26.048 1.00 52.62 266 ARG A N 1
ATOM 2038 C CA . ARG A 1 266 ? -19.519 16.449 26.733 1.00 52.62 266 ARG A CA 1
ATOM 2039 C C . ARG A 1 266 ? -20.057 16.824 28.108 1.00 52.62 266 ARG A C 1
ATOM 2041 O O . ARG A 1 266 ? -20.817 16.039 28.684 1.00 52.62 266 ARG A O 1
ATOM 2048 N N . GLU A 1 267 ? -19.701 17.993 28.632 1.00 47.22 267 GLU A N 1
ATOM 2049 C CA . GLU A 1 267 ? -20.212 18.461 29.915 1.00 47.22 267 GLU A CA 1
ATOM 2050 C C . GLU A 1 267 ? -21.740 18.656 29.834 1.00 47.22 267 GLU A C 1
ATOM 2052 O O . GLU A 1 267 ? -22.254 19.549 29.166 1.00 47.22 267 GLU A O 1
ATOM 2057 N N . GLY A 1 268 ? -22.501 17.770 30.491 1.00 51.16 268 GLY A N 1
ATOM 2058 C CA . GLY A 1 268 ? -23.964 17.870 30.582 1.00 51.16 268 GLY A CA 1
ATOM 2059 C C . GLY A 1 268 ? -24.778 17.152 29.495 1.00 51.16 268 GLY A C 1
ATOM 2060 O O . GLY A 1 268 ? -25.999 17.330 29.449 1.00 51.16 268 GLY A O 1
ATOM 2061 N N . LEU A 1 269 ? -24.178 16.301 28.649 1.00 54.50 269 LEU A N 1
ATOM 2062 C CA . LEU A 1 269 ? -24.944 15.467 27.708 1.00 54.50 269 LEU A CA 1
ATOM 2063 C C . LEU A 1 269 ? -25.683 14.330 28.438 1.00 54.50 269 LEU A C 1
ATOM 2065 O O . LEU A 1 269 ? -25.187 13.217 28.593 1.00 54.50 269 LEU A O 1
ATOM 2069 N N . ILE A 1 270 ? -26.922 14.606 28.850 1.00 59.97 270 ILE A N 1
ATOM 2070 C CA . ILE A 1 270 ? -27.825 13.619 29.471 1.00 59.97 270 ILE A CA 1
ATOM 2071 C C . ILE A 1 270 ? -28.213 12.508 28.471 1.00 59.97 270 ILE A C 1
ATOM 2073 O O . ILE A 1 270 ? -28.491 11.376 28.865 1.00 59.97 270 ILE A O 1
ATOM 2077 N N . ARG A 1 271 ? -28.186 12.801 27.164 1.00 64.81 271 ARG A N 1
ATOM 2078 C CA . ARG A 1 271 ? -28.632 11.900 26.086 1.00 64.81 271 ARG A CA 1
ATOM 2079 C C . ARG A 1 271 ? -27.467 11.398 25.223 1.00 64.81 271 ARG A C 1
ATOM 2081 O O . ARG A 1 271 ? -26.475 12.117 25.092 1.00 64.81 271 ARG A O 1
ATOM 2088 N N . PRO A 1 272 ? -27.580 10.204 24.603 1.00 63.78 272 PRO A N 1
ATOM 2089 C CA . PRO A 1 272 ? -26.582 9.739 23.648 1.00 63.78 272 PRO A CA 1
ATOM 2090 C C . PRO A 1 272 ? -26.454 10.716 22.477 1.00 63.78 272 PRO A C 1
ATOM 2092 O O . PRO A 1 272 ? -27.479 11.115 21.915 1.00 63.78 272 PRO A O 1
ATOM 2095 N N . PRO A 1 273 ? -25.233 11.073 22.051 1.00 65.69 273 PRO A N 1
ATOM 2096 C CA . PRO A 1 273 ? -25.046 11.735 20.769 1.00 65.69 273 PRO A CA 1
ATOM 2097 C C . PRO A 1 273 ? -25.471 10.801 19.624 1.00 65.69 273 PRO A C 1
ATOM 2099 O O . PRO A 1 273 ? -25.246 9.590 19.669 1.00 65.69 273 PRO A O 1
ATOM 2102 N N . SER A 1 274 ? -26.072 11.368 18.575 1.00 68.50 274 SER A N 1
ATOM 2103 C CA . SER A 1 274 ? -26.439 10.629 17.361 1.00 68.50 274 SER A CA 1
ATOM 2104 C C . SER A 1 274 ? -25.195 10.366 16.510 1.00 68.50 274 SER A C 1
ATOM 2106 O O . SER A 1 274 ? -24.936 11.076 15.538 1.00 68.50 274 SER A O 1
ATOM 2108 N N . ILE A 1 275 ? -24.405 9.366 16.896 1.00 70.88 275 ILE A N 1
ATOM 2109 C CA . ILE A 1 275 ? -23.177 8.986 16.196 1.00 70.88 275 ILE A CA 1
ATOM 2110 C C . ILE A 1 275 ? -23.513 7.949 15.120 1.00 70.88 275 ILE A C 1
ATOM 2112 O O . ILE A 1 275 ? -24.172 6.945 15.393 1.00 70.88 275 ILE A O 1
ATOM 2116 N N . LEU A 1 276 ? -23.041 8.189 13.897 1.00 74.31 276 LEU A N 1
ATOM 2117 C CA . LEU A 1 276 ? -23.115 7.225 12.803 1.00 74.31 276 LEU A CA 1
ATOM 2118 C C . LEU A 1 276 ? -21.826 6.396 12.726 1.00 74.31 276 LEU A C 1
ATOM 2120 O O . LEU A 1 276 ? -20.752 6.921 13.038 1.00 74.31 276 LEU A O 1
ATOM 2124 N N . PRO A 1 277 ? -21.901 5.134 12.268 1.00 80.50 277 PRO A N 1
ATOM 2125 C CA . PRO A 1 277 ? -20.710 4.361 11.943 1.00 80.50 277 PRO A CA 1
ATOM 2126 C C . PRO A 1 277 ? -19.822 5.103 10.930 1.00 80.50 277 PRO A C 1
ATOM 2128 O O . PRO A 1 277 ? -20.347 5.779 10.036 1.00 80.50 277 PRO A O 1
ATOM 2131 N N . PRO A 1 278 ? -18.486 4.982 11.030 1.00 83.25 278 PRO A N 1
ATOM 2132 C CA . PRO A 1 278 ? -17.576 5.570 10.055 1.00 83.25 278 PRO A CA 1
ATOM 2133 C C . PRO A 1 278 ? -17.903 5.113 8.629 1.00 83.25 278 PRO A C 1
ATOM 2135 O O . PRO A 1 278 ? -18.241 3.949 8.400 1.00 83.25 278 PRO A O 1
ATOM 2138 N N . GLN A 1 279 ? -17.772 6.019 7.657 1.00 85.75 279 GLN A N 1
ATOM 2139 C CA . GLN A 1 279 ? -18.076 5.715 6.260 1.00 85.75 279 GLN A CA 1
ATOM 2140 C C . GLN A 1 279 ? -17.111 6.365 5.267 1.00 85.75 279 GLN A C 1
ATOM 2142 O O . GLN A 1 279 ? -16.649 7.489 5.459 1.00 85.75 279 GLN A O 1
ATOM 2147 N N . VAL A 1 280 ? -16.863 5.663 4.161 1.00 90.81 280 VAL A N 1
ATOM 2148 C CA . VAL A 1 280 ? -16.080 6.132 3.012 1.00 90.81 280 VAL A CA 1
ATOM 2149 C C . VAL A 1 280 ? -16.955 6.033 1.755 1.00 90.81 280 VAL A C 1
ATOM 2151 O O . VAL A 1 280 ? -16.891 5.035 1.035 1.00 90.81 280 VAL A O 1
ATOM 2154 N N . PRO A 1 281 ? -17.794 7.046 1.467 1.00 87.19 281 PRO A N 1
ATOM 2155 C CA . PRO A 1 281 ? -18.790 6.960 0.396 1.00 87.19 281 PRO A CA 1
ATOM 2156 C C . PRO A 1 281 ? -18.181 7.018 -1.015 1.00 87.19 281 PRO A C 1
ATOM 2158 O O . PRO A 1 281 ? -18.722 6.436 -1.947 1.00 87.19 281 PRO A O 1
ATOM 2161 N N . GLY A 1 282 ? -17.036 7.686 -1.194 1.00 89.75 282 GLY A N 1
ATOM 2162 C CA . GLY A 1 282 ? -16.411 7.906 -2.508 1.00 89.75 282 GLY A CA 1
ATOM 2163 C C . GLY A 1 282 ? -15.611 6.724 -3.072 1.00 89.75 282 GLY A C 1
ATOM 2164 O O . GLY A 1 282 ? -14.787 6.929 -3.963 1.00 89.75 282 GLY A O 1
ATOM 2165 N N . ARG A 1 283 ? -15.771 5.513 -2.527 1.00 93.38 283 ARG A N 1
ATOM 2166 C CA . ARG A 1 283 ? -14.975 4.328 -2.889 1.00 93.38 283 ARG A CA 1
ATOM 2167 C C . ARG A 1 283 ? -15.859 3.143 -3.247 1.00 93.38 283 ARG A C 1
ATOM 2169 O O . ARG A 1 283 ? -17.000 3.046 -2.806 1.00 93.38 283 ARG A O 1
ATOM 2176 N N . SER A 1 284 ? -15.320 2.247 -4.071 1.00 95.38 284 SER A N 1
ATOM 2177 C CA . SER A 1 284 ? -16.051 1.062 -4.515 1.00 95.38 284 SER A CA 1
ATOM 2178 C C . SER A 1 284 ? -15.994 -0.025 -3.449 1.00 95.38 284 SER A C 1
ATOM 2180 O O . SER A 1 284 ? -14.913 -0.455 -3.043 1.00 95.38 284 SER A O 1
ATOM 2182 N N . ALA A 1 285 ? -17.169 -0.501 -3.037 1.00 96.31 285 ALA A N 1
ATOM 2183 C CA . ALA A 1 285 ? -17.283 -1.633 -2.130 1.00 96.31 285 ALA A CA 1
ATOM 2184 C C . ALA A 1 285 ? -16.609 -2.885 -2.712 1.00 96.31 285 ALA A C 1
ATOM 2186 O O . ALA A 1 285 ? -15.942 -3.618 -1.981 1.00 96.31 285 ALA A O 1
ATOM 2187 N N . ASP A 1 286 ? -16.769 -3.135 -4.013 1.00 96.06 286 ASP A N 1
ATOM 2188 C CA . ASP A 1 286 ? -16.296 -4.358 -4.669 1.00 96.06 286 ASP A CA 1
ATOM 2189 C C . ASP A 1 286 ? -14.776 -4.408 -4.759 1.00 96.06 286 ASP A C 1
ATOM 2191 O O . ASP A 1 286 ? -14.175 -5.396 -4.343 1.00 96.06 286 ASP A O 1
ATOM 2195 N N . ILE A 1 287 ? -14.149 -3.294 -5.149 1.00 96.94 287 ILE A N 1
ATOM 2196 C CA . ILE A 1 287 ? -12.687 -3.160 -5.126 1.00 96.94 287 ILE A CA 1
ATOM 2197 C C . ILE A 1 287 ? -12.158 -3.384 -3.709 1.00 96.94 287 ILE A C 1
ATOM 2199 O O . ILE A 1 287 ? -11.192 -4.119 -3.517 1.00 96.94 287 ILE A O 1
ATOM 2203 N N . PHE A 1 288 ? -12.808 -2.807 -2.695 1.00 96.88 288 PHE A N 1
ATOM 2204 C CA . PHE A 1 288 ? -12.378 -3.005 -1.316 1.00 96.88 288 PHE A CA 1
ATOM 2205 C C . PHE A 1 288 ? -12.516 -4.459 -0.838 1.00 96.88 288 PHE A C 1
ATOM 2207 O O . PHE A 1 288 ? -11.636 -4.953 -0.136 1.00 96.88 288 PHE A O 1
ATOM 2214 N N . ALA A 1 289 ? -13.568 -5.179 -1.238 1.00 96.31 289 ALA A N 1
ATOM 2215 C CA . ALA A 1 289 ? -13.688 -6.602 -0.912 1.00 96.31 289 ALA A CA 1
ATOM 2216 C C . ALA A 1 289 ? -12.564 -7.438 -1.534 1.00 96.31 289 ALA A C 1
ATOM 2218 O O . ALA A 1 289 ? -12.053 -8.344 -0.876 1.00 96.31 289 ALA A O 1
ATOM 2219 N N . GLU A 1 290 ? -12.141 -7.113 -2.755 1.00 96.62 290 GLU A N 1
ATOM 2220 C CA . GLU A 1 290 ? -10.989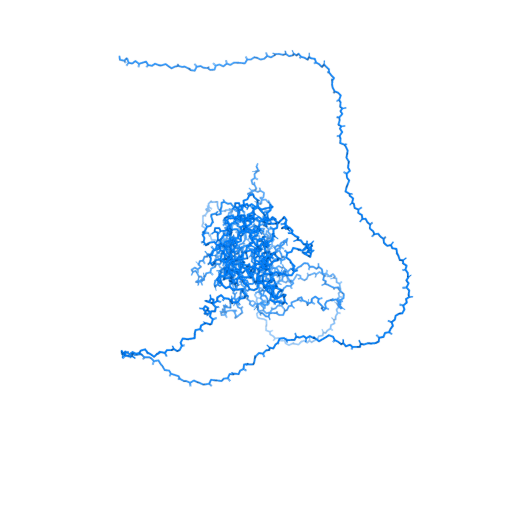 -7.753 -3.394 1.00 96.62 290 GLU A CA 1
ATOM 2221 C C . GLU A 1 290 ? -9.677 -7.412 -2.669 1.00 96.62 290 GLU A C 1
ATOM 2223 O O . GLU A 1 290 ? -8.862 -8.302 -2.426 1.00 96.62 290 GLU A O 1
ATOM 2228 N N . LEU A 1 291 ? -9.499 -6.168 -2.204 1.00 96.31 291 LEU A N 1
ATOM 2229 C CA . LEU A 1 291 ? -8.363 -5.807 -1.343 1.00 96.31 291 LEU A CA 1
ATOM 2230 C C . LEU A 1 291 ? -8.361 -6.612 -0.034 1.00 96.31 291 LEU A C 1
ATOM 2232 O O . LEU A 1 291 ? -7.312 -7.102 0.378 1.00 96.31 291 LEU A O 1
ATOM 2236 N N . LEU A 1 292 ? -9.521 -6.811 0.601 1.00 95.25 292 LEU A N 1
ATOM 2237 C CA . LEU A 1 292 ? -9.632 -7.679 1.778 1.00 95.25 292 LEU A CA 1
ATOM 2238 C C . LEU A 1 292 ? -9.342 -9.150 1.447 1.00 95.25 292 LEU A C 1
ATOM 2240 O O . LEU A 1 292 ? -8.847 -9.882 2.302 1.00 95.25 292 LEU A O 1
ATOM 2244 N N . HIS A 1 293 ? -9.667 -9.615 0.240 1.00 94.75 293 HIS A N 1
ATOM 2245 C CA . HIS A 1 293 ? -9.321 -10.964 -0.211 1.00 94.75 293 HIS A CA 1
ATOM 2246 C C . HIS A 1 293 ? -7.797 -11.130 -0.316 1.00 94.75 293 HIS A C 1
ATOM 2248 O O . HIS A 1 293 ? -7.253 -12.096 0.219 1.00 94.75 293 HIS A O 1
ATOM 2254 N N . LEU A 1 294 ? -7.107 -10.126 -0.872 1.00 94.25 294 LEU A N 1
ATOM 2255 C CA . LEU A 1 294 ? -5.644 -10.084 -0.929 1.00 94.25 294 LEU A CA 1
ATOM 2256 C C . LEU A 1 294 ? -4.988 -9.999 0.453 1.00 94.25 294 LEU A C 1
ATOM 2258 O O . LEU A 1 294 ? -3.992 -10.679 0.691 1.00 94.25 294 LEU A O 1
ATOM 2262 N N . LEU A 1 295 ? -5.530 -9.191 1.371 1.00 93.94 295 LEU A N 1
ATOM 2263 C CA . LEU A 1 295 ? -5.020 -9.083 2.747 1.00 93.94 295 LEU A CA 1
ATOM 2264 C C . LEU A 1 295 ? -5.171 -10.390 3.533 1.00 93.94 295 LEU A C 1
ATOM 2266 O O . LEU A 1 295 ? -4.342 -10.693 4.380 1.00 93.94 295 LEU A O 1
ATOM 2270 N N . ARG A 1 296 ? -6.185 -11.202 3.217 1.00 92.38 296 ARG A N 1
ATOM 2271 C CA . ARG A 1 296 ? -6.326 -12.566 3.756 1.00 92.38 296 ARG A CA 1
ATOM 2272 C C . ARG A 1 296 ? -5.321 -13.562 3.165 1.00 92.38 296 ARG A C 1
ATOM 2274 O O . ARG A 1 296 ? -5.302 -14.714 3.587 1.00 92.38 296 ARG A O 1
ATOM 2281 N N . GLY A 1 297 ? -4.522 -13.146 2.184 1.00 91.00 297 GLY A N 1
ATOM 2282 C CA . GLY A 1 297 ? -3.539 -13.985 1.504 1.00 91.00 297 GLY A CA 1
ATOM 2283 C C . GLY A 1 297 ? -4.074 -14.732 0.282 1.00 91.00 297 GLY A C 1
ATOM 2284 O O . GLY A 1 297 ? -3.334 -15.518 -0.307 1.00 91.00 297 GLY A O 1
ATOM 2285 N N . TYR A 1 298 ? -5.323 -14.497 -0.132 1.00 92.00 298 TYR A N 1
ATOM 2286 C CA . TYR A 1 298 ? -5.865 -15.123 -1.336 1.00 92.00 298 TYR A CA 1
ATOM 2287 C C . TYR A 1 298 ? -5.501 -14.320 -2.592 1.00 92.00 298 TYR A C 1
ATOM 2289 O O . TYR A 1 298 ? -5.564 -13.089 -2.571 1.00 92.00 298 TYR A O 1
ATOM 2297 N N . PRO A 1 299 ? -5.132 -14.983 -3.702 1.00 90.38 299 PRO A N 1
ATOM 2298 C CA . PRO A 1 299 ? -4.828 -14.291 -4.946 1.00 90.38 299 PRO A CA 1
ATOM 2299 C C . PRO A 1 299 ? -6.092 -13.658 -5.544 1.00 90.38 299 PRO A C 1
ATOM 2301 O O . PRO A 1 299 ? -7.175 -14.234 -5.484 1.00 90.38 299 PRO A O 1
ATOM 2304 N N . VAL A 1 300 ? -5.939 -12.490 -6.170 1.00 91.25 300 VAL A N 1
ATOM 2305 C CA . VAL A 1 300 ? -6.997 -11.846 -6.964 1.00 91.25 300 VAL A CA 1
ATOM 2306 C C . VAL A 1 300 ? -6.596 -11.848 -8.428 1.00 91.25 300 VAL A C 1
ATOM 2308 O O . VAL A 1 300 ? -5.477 -11.473 -8.786 1.00 91.25 300 VAL A O 1
ATOM 2311 N N . GLU A 1 301 ? -7.528 -12.266 -9.276 1.00 92.31 301 GLU A N 1
ATOM 2312 C CA . GLU A 1 301 ? -7.349 -12.247 -10.718 1.00 92.31 301 GLU A CA 1
ATOM 2313 C C . GLU A 1 301 ? -7.418 -10.812 -11.256 1.00 92.31 301 GLU A C 1
ATOM 2315 O O . GLU A 1 301 ? -8.398 -10.079 -11.080 1.00 92.31 301 GLU A O 1
ATOM 2320 N N . ILE A 1 302 ? -6.366 -10.397 -11.959 1.00 94.25 302 ILE A N 1
ATOM 2321 C CA . ILE A 1 302 ? -6.319 -9.079 -12.582 1.00 94.25 302 ILE A CA 1
ATOM 2322 C C . ILE A 1 302 ? -6.986 -9.143 -13.957 1.00 94.25 302 ILE A C 1
ATOM 2324 O O . ILE A 1 302 ? -6.350 -9.445 -14.960 1.00 94.25 302 ILE A O 1
ATOM 2328 N N . ARG A 1 303 ? -8.283 -8.820 -13.976 1.00 94.62 303 ARG A N 1
ATOM 2329 C CA . ARG A 1 303 ? -9.149 -8.810 -15.172 1.00 94.62 303 ARG A CA 1
ATOM 2330 C C . ARG A 1 303 ? -8.702 -7.855 -16.285 1.00 94.62 303 ARG A C 1
ATOM 2332 O O . ARG A 1 303 ? -8.867 -8.159 -17.459 1.00 94.62 303 ARG A O 1
ATOM 2339 N N . SER A 1 304 ? -8.190 -6.683 -15.920 1.00 95.88 304 SER A N 1
ATOM 2340 C CA . SER A 1 304 ? -7.721 -5.670 -16.868 1.00 95.88 304 SER A CA 1
ATOM 2341 C C . SER A 1 304 ? -6.740 -4.709 -16.200 1.00 95.88 304 SER A C 1
ATOM 2343 O O . SER A 1 304 ? -6.599 -4.697 -14.970 1.00 95.88 304 SER A O 1
ATOM 2345 N N . GLU A 1 305 ? -6.072 -3.878 -17.000 1.00 92.88 305 GLU A N 1
ATOM 2346 C CA . GLU A 1 305 ? -5.207 -2.833 -16.456 1.00 92.88 305 GLU A CA 1
ATOM 2347 C C . GLU A 1 305 ? -6.026 -1.762 -15.719 1.00 92.88 305 GLU A C 1
ATOM 2349 O O . GLU A 1 305 ? -5.615 -1.324 -14.648 1.00 92.88 305 GLU A O 1
ATOM 2354 N N . GLU A 1 306 ? -7.232 -1.408 -16.186 1.00 95.88 306 GLU A N 1
ATOM 2355 C CA . GLU A 1 306 ? -8.106 -0.483 -15.446 1.00 95.88 306 GLU A CA 1
ATOM 2356 C C . GLU A 1 306 ? -8.498 -1.053 -14.080 1.00 95.88 306 GLU A C 1
ATOM 2358 O O . GLU A 1 306 ? -8.526 -0.326 -13.083 1.00 95.88 306 GLU A O 1
ATOM 2363 N N . HIS A 1 307 ? -8.756 -2.363 -14.016 1.00 96.69 307 HIS A N 1
ATOM 2364 C CA . HIS A 1 307 ? -9.044 -3.045 -12.763 1.00 96.69 307 HIS A CA 1
ATOM 2365 C C . HIS A 1 307 ? -7.851 -2.973 -11.797 1.00 96.69 307 HIS A C 1
ATOM 2367 O O . HIS A 1 307 ? -8.021 -2.594 -10.635 1.00 96.69 307 HIS A O 1
ATOM 2373 N N . ARG A 1 308 ? -6.631 -3.249 -12.279 1.00 96.25 308 ARG A N 1
ATOM 2374 C CA . ARG A 1 308 ? -5.405 -3.106 -11.476 1.00 96.25 308 ARG A CA 1
ATOM 2375 C C . ARG A 1 308 ? -5.234 -1.681 -10.958 1.00 96.25 308 ARG A C 1
ATOM 2377 O O . ARG A 1 308 ? -4.924 -1.489 -9.784 1.00 96.25 308 ARG A O 1
ATOM 2384 N N . GLN A 1 309 ? -5.458 -0.681 -11.808 1.00 95.88 309 GLN A N 1
ATOM 2385 C CA . GLN A 1 309 ? -5.349 0.723 -11.416 1.00 95.88 309 GLN A CA 1
ATOM 2386 C C . GLN A 1 309 ? -6.407 1.113 -10.376 1.00 95.88 309 GLN A C 1
ATOM 2388 O O . GLN A 1 309 ? -6.104 1.875 -9.457 1.00 95.88 309 GLN A O 1
ATOM 2393 N N . ALA A 1 310 ? -7.624 0.564 -10.454 1.00 96.56 310 ALA A N 1
ATOM 2394 C CA . ALA A 1 310 ? -8.642 0.755 -9.423 1.00 96.56 310 ALA A CA 1
ATOM 2395 C C . ALA A 1 310 ? -8.210 0.161 -8.070 1.00 96.56 310 ALA A C 1
ATOM 2397 O O . ALA A 1 310 ? -8.313 0.852 -7.053 1.00 96.56 310 ALA A O 1
ATOM 2398 N N . LEU A 1 311 ? -7.658 -1.060 -8.067 1.00 97.25 311 LEU A N 1
ATOM 2399 C CA . LEU A 1 311 ? -7.093 -1.696 -6.871 1.00 97.25 311 LEU A CA 1
ATOM 2400 C C . LEU A 1 311 ? -5.947 -0.863 -6.282 1.00 97.25 311 LEU A C 1
ATOM 2402 O O . LEU A 1 311 ? -5.982 -0.532 -5.101 1.00 97.25 311 LEU A O 1
ATOM 2406 N N . LEU A 1 312 ? -4.964 -0.462 -7.095 1.00 96.88 312 LEU A N 1
ATOM 2407 C CA . LEU A 1 312 ? -3.823 0.352 -6.654 1.00 96.88 312 LEU A CA 1
ATOM 2408 C C . LEU A 1 312 ? -4.263 1.705 -6.084 1.00 96.88 312 LEU A C 1
ATOM 2410 O O . LEU A 1 312 ? -3.732 2.156 -5.069 1.00 96.88 312 LEU A O 1
ATOM 2414 N N . ARG A 1 313 ? -5.249 2.359 -6.704 1.00 96.50 313 ARG A N 1
ATOM 2415 C CA . ARG A 1 313 ? -5.777 3.650 -6.248 1.00 96.50 313 ARG A CA 1
ATOM 2416 C C . ARG A 1 313 ? -6.406 3.555 -4.858 1.00 96.50 313 ARG A C 1
ATOM 2418 O O . ARG A 1 313 ? -6.174 4.437 -4.030 1.00 96.50 313 ARG A O 1
ATOM 2425 N N . ASP A 1 314 ? -7.196 2.518 -4.602 1.00 96.19 314 ASP A N 1
ATOM 2426 C CA . ASP A 1 314 ? -7.845 2.322 -3.303 1.00 96.19 314 ASP A CA 1
ATOM 2427 C C . ASP A 1 314 ? -6.838 1.789 -2.266 1.00 96.19 314 ASP A C 1
ATOM 2429 O O . ASP A 1 314 ? -6.823 2.253 -1.129 1.00 96.19 314 ASP A O 1
ATOM 2433 N N . CYS A 1 315 ? -5.899 0.934 -2.678 1.00 95.75 315 CYS A N 1
ATOM 2434 C CA . CYS A 1 315 ? -4.778 0.469 -1.859 1.00 95.75 315 CYS A CA 1
ATOM 2435 C C . CYS A 1 315 ? -3.926 1.634 -1.321 1.00 95.75 315 CYS A C 1
ATOM 2437 O O . CYS A 1 315 ? -3.609 1.682 -0.130 1.00 95.75 315 CYS A O 1
ATOM 2439 N N . ARG A 1 316 ? -3.614 2.616 -2.179 1.00 95.31 316 ARG A N 1
ATOM 2440 C CA . ARG A 1 316 ? -2.914 3.856 -1.802 1.00 95.31 316 ARG A CA 1
ATOM 2441 C C . ARG A 1 316 ? -3.744 4.728 -0.869 1.00 95.31 316 ARG A C 1
ATOM 2443 O O . ARG A 1 316 ? -3.204 5.263 0.092 1.00 95.31 316 ARG A O 1
ATOM 2450 N N . TYR A 1 317 ? -5.048 4.855 -1.129 1.00 94.62 317 TYR A N 1
ATOM 2451 C CA . TYR A 1 317 ? -5.957 5.622 -0.272 1.00 94.62 317 TYR A CA 1
ATOM 2452 C C . TYR A 1 317 ? -6.008 5.062 1.153 1.00 94.62 317 TYR A C 1
ATOM 2454 O O . TYR A 1 317 ? -5.902 5.817 2.116 1.00 94.62 317 TYR A O 1
ATOM 2462 N N . PHE A 1 318 ? -6.103 3.738 1.289 1.00 94.38 318 PHE A N 1
ATOM 2463 C CA . PHE A 1 318 ? -6.104 3.072 2.589 1.00 94.38 318 PHE A CA 1
ATOM 2464 C C . PHE A 1 318 ? -4.705 2.913 3.206 1.00 94.38 318 PHE A C 1
ATOM 2466 O O . PHE A 1 318 ? -4.595 2.489 4.356 1.00 94.38 318 PHE A O 1
ATOM 2473 N N . ASN A 1 319 ? -3.649 3.312 2.489 1.00 94.69 319 ASN A N 1
ATOM 2474 C CA . ASN A 1 319 ? -2.247 3.244 2.904 1.00 94.69 319 ASN A CA 1
ATOM 2475 C C . ASN A 1 319 ? -1.747 1.810 3.179 1.00 94.69 319 ASN A C 1
ATOM 2477 O O . ASN A 1 319 ? -0.967 1.577 4.102 1.00 94.69 319 ASN A O 1
ATOM 2481 N N . PHE A 1 320 ? -2.168 0.842 2.361 1.00 95.88 320 PHE A N 1
ATOM 2482 C CA . PHE A 1 320 ? -1.646 -0.528 2.398 1.00 95.88 320 PHE A CA 1
ATOM 2483 C C . PHE A 1 320 ? -0.386 -0.648 1.530 1.00 95.88 320 PHE A C 1
ATOM 2485 O O . PHE A 1 320 ? -0.438 -1.099 0.386 1.00 95.88 320 PHE A O 1
ATOM 2492 N N . LYS A 1 321 ? 0.767 -0.209 2.044 1.00 94.25 321 LYS A N 1
ATOM 2493 C CA . LYS A 1 321 ? 2.008 -0.134 1.249 1.00 94.25 321 LYS A CA 1
ATOM 2494 C C . LYS A 1 321 ? 2.542 -1.509 0.863 1.00 94.25 321 LYS A C 1
ATOM 2496 O O . LYS A 1 321 ? 3.048 -1.673 -0.242 1.00 94.25 321 LYS A O 1
ATOM 2501 N N . GLY A 1 322 ? 2.429 -2.493 1.755 1.00 94.00 322 GLY A N 1
ATOM 2502 C CA . GLY A 1 322 ? 2.830 -3.869 1.455 1.00 94.00 322 GLY A CA 1
ATOM 2503 C C . GLY A 1 322 ? 1.966 -4.467 0.346 1.00 94.00 322 GLY A C 1
ATOM 2504 O O . GLY A 1 322 ? 2.478 -5.048 -0.609 1.00 94.00 322 GLY A O 1
ATOM 2505 N N . LEU A 1 323 ? 0.651 -4.252 0.423 1.00 95.31 323 LEU A N 1
ATOM 2506 C CA . LEU A 1 323 ? -0.279 -4.701 -0.609 1.00 95.31 323 LEU A CA 1
ATOM 2507 C C . LEU A 1 323 ? -0.071 -3.984 -1.953 1.00 95.31 323 LEU A C 1
ATOM 2509 O O . LEU A 1 323 ? -0.142 -4.623 -3.002 1.00 95.31 323 LEU A O 1
ATOM 2513 N N . GLU A 1 324 ? 0.252 -2.689 -1.932 1.00 95.50 324 GLU A N 1
ATOM 2514 C CA . GLU A 1 324 ? 0.574 -1.920 -3.139 1.00 95.50 324 GLU A CA 1
ATOM 2515 C C . GLU A 1 324 ? 1.740 -2.568 -3.896 1.00 95.50 324 GLU A C 1
ATOM 2517 O O . GLU A 1 324 ? 1.645 -2.795 -5.101 1.00 95.50 324 GLU A O 1
ATOM 2522 N N . GLN A 1 325 ? 2.805 -2.948 -3.184 1.00 95.19 325 GLN A N 1
ATOM 2523 C CA . GLN A 1 325 ? 3.972 -3.610 -3.775 1.00 95.19 325 GLN A CA 1
ATOM 2524 C C . GLN A 1 325 ? 3.657 -4.994 -4.367 1.00 95.19 325 GLN A C 1
ATOM 2526 O O . GLN A 1 325 ? 4.282 -5.395 -5.350 1.00 95.19 325 GLN A O 1
ATOM 2531 N N . LYS A 1 326 ? 2.668 -5.717 -3.820 1.00 93.50 326 LYS A N 1
ATOM 2532 C CA . LYS A 1 326 ? 2.179 -6.985 -4.397 1.00 93.50 326 LYS A CA 1
ATOM 2533 C C . LYS A 1 326 ? 1.390 -6.757 -5.698 1.00 93.50 326 LYS A C 1
ATOM 2535 O O . LYS A 1 326 ? 1.449 -7.591 -6.598 1.00 93.50 326 LYS A O 1
ATOM 2540 N N . LEU A 1 327 ? 0.663 -5.640 -5.797 1.00 95.44 327 LEU A N 1
ATOM 2541 C CA . LEU A 1 327 ? -0.214 -5.304 -6.928 1.00 95.44 327 LEU A CA 1
ATOM 2542 C C . LEU A 1 327 ? 0.500 -4.642 -8.114 1.00 95.44 327 LEU A C 1
ATOM 2544 O O . LEU A 1 327 ? -0.027 -4.679 -9.230 1.00 95.44 327 LEU A O 1
ATOM 2548 N N . ILE A 1 328 ? 1.666 -4.034 -7.895 1.00 95.31 328 ILE A N 1
ATOM 2549 C CA . ILE A 1 328 ? 2.472 -3.419 -8.957 1.00 95.31 328 ILE A CA 1
ATOM 2550 C C . ILE A 1 328 ? 2.804 -4.454 -10.053 1.00 95.31 328 ILE A C 1
ATOM 2552 O O . ILE A 1 328 ? 3.187 -5.581 -9.722 1.00 95.31 328 ILE A O 1
ATOM 2556 N N . PRO A 1 329 ? 2.675 -4.116 -11.353 1.00 95.06 329 PRO A N 1
ATOM 2557 C CA . PRO A 1 329 ? 3.100 -4.993 -12.442 1.00 95.06 329 PRO A CA 1
ATOM 2558 C C . PRO A 1 329 ? 4.597 -5.300 -12.358 1.00 95.06 329 PRO A C 1
ATOM 2560 O O . PRO A 1 329 ? 5.429 -4.398 -12.392 1.00 95.06 329 PRO A O 1
ATOM 2563 N N . HIS A 1 330 ? 4.944 -6.580 -12.272 1.00 95.88 330 HIS A N 1
ATOM 2564 C CA . HIS A 1 330 ? 6.329 -7.034 -12.251 1.00 95.88 330 HIS A CA 1
ATOM 2565 C C . HIS A 1 330 ? 6.432 -8.437 -12.850 1.00 95.88 330 HIS A C 1
ATOM 2567 O O . HIS A 1 330 ? 5.457 -9.192 -12.855 1.00 95.88 330 HIS A O 1
ATOM 2573 N N . ALA A 1 331 ? 7.623 -8.792 -13.323 1.00 96.50 331 ALA A N 1
ATOM 2574 C CA . ALA A 1 331 ? 7.947 -10.155 -13.726 1.00 96.50 331 ALA A CA 1
ATOM 2575 C C . ALA A 1 331 ? 9.193 -10.624 -12.977 1.00 96.50 331 ALA A C 1
ATOM 2577 O O . ALA A 1 331 ? 10.196 -9.916 -12.939 1.00 96.50 331 ALA A O 1
ATOM 2578 N N . LEU A 1 332 ? 9.120 -11.813 -12.381 1.00 95.69 332 LEU A N 1
ATOM 2579 C CA . LEU A 1 332 ? 10.268 -12.482 -11.778 1.00 95.69 332 LEU A CA 1
ATOM 2580 C C . LEU A 1 332 ? 10.753 -13.567 -12.733 1.00 95.69 332 LEU A C 1
ATOM 2582 O O . LEU A 1 332 ? 9.959 -14.380 -13.206 1.00 95.69 332 LEU A O 1
ATOM 2586 N N . ALA A 1 333 ? 12.053 -13.591 -12.992 1.00 95.81 333 ALA A N 1
ATOM 2587 C CA . ALA A 1 333 ? 12.685 -14.589 -13.841 1.00 95.81 333 ALA A CA 1
ATOM 2588 C C . ALA A 1 333 ? 14.003 -15.067 -13.224 1.00 95.81 333 ALA A C 1
ATOM 2590 O O . ALA A 1 333 ? 14.539 -14.461 -12.296 1.00 95.81 333 ALA A O 1
ATOM 2591 N N . TYR A 1 334 ? 14.528 -16.178 -13.736 1.00 96.38 334 TYR A N 1
ATOM 2592 C CA . TYR A 1 334 ? 15.876 -16.634 -13.418 1.00 96.38 334 TYR A CA 1
ATOM 2593 C C . TYR A 1 334 ? 16.697 -16.705 -14.701 1.00 96.38 334 TYR A C 1
ATOM 2595 O O . TYR A 1 334 ? 16.393 -17.484 -15.606 1.00 96.38 334 TYR A O 1
ATOM 2603 N N . SER A 1 335 ? 17.736 -15.882 -14.776 1.00 92.06 335 SER A N 1
ATOM 2604 C CA . SER A 1 335 ? 18.668 -15.850 -15.892 1.00 92.06 335 SER A CA 1
ATOM 2605 C C . SER A 1 335 ? 19.697 -16.955 -15.730 1.00 92.06 335 SER A C 1
ATOM 2607 O O . SER A 1 335 ? 20.585 -16.880 -14.881 1.00 92.06 335 SER A O 1
ATOM 2609 N N . GLN A 1 336 ? 19.585 -17.990 -16.565 1.00 92.69 336 GLN A N 1
ATOM 2610 C CA . GLN A 1 336 ? 20.524 -19.114 -16.565 1.00 92.69 336 GLN A CA 1
ATOM 2611 C C . GLN A 1 336 ? 21.926 -18.694 -17.019 1.00 92.69 336 GLN A C 1
ATOM 2613 O O . GLN A 1 336 ? 22.910 -19.195 -16.489 1.00 92.69 336 GLN A O 1
ATOM 2618 N N . ALA A 1 337 ? 22.037 -17.741 -17.947 1.00 87.88 337 ALA A N 1
ATOM 2619 C CA . ALA A 1 337 ? 23.336 -17.263 -18.418 1.00 87.88 337 ALA A CA 1
ATOM 2620 C C . ALA A 1 337 ? 24.135 -16.576 -17.298 1.00 87.88 337 ALA A C 1
ATOM 2622 O O . ALA A 1 337 ? 25.337 -16.787 -17.171 1.00 87.88 337 ALA A O 1
ATOM 2623 N N . ARG A 1 338 ? 23.454 -15.788 -16.456 1.00 87.56 338 ARG A N 1
ATOM 2624 C CA . ARG A 1 338 ? 24.074 -15.040 -15.350 1.00 87.56 338 ARG A CA 1
ATOM 2625 C C . ARG A 1 338 ? 24.012 -15.778 -14.009 1.00 87.56 338 ARG A C 1
ATOM 2627 O O . ARG A 1 338 ? 24.657 -15.359 -13.056 1.00 87.56 338 ARG A O 1
ATOM 2634 N N . GLN A 1 339 ? 23.235 -16.861 -13.922 1.00 92.75 339 GLN A N 1
ATOM 2635 C CA . GLN A 1 339 ? 22.912 -17.576 -12.680 1.00 92.75 339 GLN A CA 1
ATOM 2636 C C . GLN A 1 339 ? 22.317 -16.649 -11.598 1.00 92.75 339 GLN A C 1
ATOM 2638 O O . GLN A 1 339 ? 22.639 -16.749 -10.410 1.00 92.75 339 GLN A O 1
ATOM 2643 N N . ARG A 1 340 ? 21.432 -15.725 -12.001 1.00 93.31 340 ARG A N 1
ATOM 2644 C CA . ARG A 1 340 ? 20.811 -14.718 -11.121 1.00 93.31 340 ARG A CA 1
ATOM 2645 C C . ARG A 1 340 ? 19.294 -14.691 -11.262 1.00 93.31 340 ARG A C 1
ATOM 2647 O O . ARG A 1 340 ? 18.754 -14.901 -12.344 1.00 93.31 340 ARG A O 1
ATOM 2654 N N . HIS A 1 341 ? 18.614 -14.376 -10.162 1.00 96.62 341 HIS A N 1
ATOM 2655 C CA . HIS A 1 341 ? 17.220 -13.945 -10.214 1.00 96.62 341 HIS A CA 1
ATOM 2656 C C . HIS A 1 341 ? 17.151 -12.517 -10.741 1.00 96.62 341 HIS A C 1
ATOM 2658 O O . HIS A 1 341 ? 17.957 -11.677 -10.338 1.00 96.62 341 HIS A O 1
ATOM 2664 N N . GLU A 1 342 ? 16.170 -12.252 -11.590 1.00 96.62 342 GLU A N 1
ATOM 2665 C CA . GLU A 1 342 ? 15.916 -10.948 -12.187 1.00 96.62 342 GLU A CA 1
ATOM 2666 C C . GLU A 1 342 ? 14.485 -10.509 -11.876 1.00 96.62 342 GLU A C 1
ATOM 2668 O O . GLU A 1 342 ? 13.570 -11.337 -11.791 1.00 96.62 342 GLU A O 1
ATOM 2673 N N . ILE A 1 343 ? 14.298 -9.201 -11.716 1.00 97.88 343 ILE A N 1
ATOM 2674 C CA . ILE A 1 343 ? 12.988 -8.574 -11.571 1.00 97.88 343 ILE A CA 1
ATOM 2675 C C . ILE A 1 343 ? 12.816 -7.489 -12.630 1.00 97.88 343 ILE A C 1
ATOM 2677 O O . ILE A 1 343 ? 13.587 -6.532 -12.691 1.00 97.88 343 ILE A O 1
ATOM 2681 N N . THR A 1 344 ? 11.786 -7.632 -13.462 1.00 98.19 344 THR A N 1
ATOM 2682 C CA . THR A 1 344 ? 11.377 -6.604 -14.419 1.00 98.19 344 THR A CA 1
ATOM 2683 C C . THR A 1 344 ? 10.332 -5.696 -13.790 1.00 98.19 344 THR A C 1
ATOM 2685 O O . THR A 1 344 ? 9.295 -6.180 -13.333 1.00 98.19 344 THR A O 1
ATOM 2688 N N . LEU A 1 345 ? 10.603 -4.391 -13.776 1.00 97.06 345 LEU A N 1
ATOM 2689 C CA . LEU A 1 345 ? 9.751 -3.360 -13.180 1.00 97.06 345 LEU A CA 1
ATOM 2690 C C . LEU A 1 345 ? 9.793 -2.083 -14.010 1.00 97.06 345 LEU A C 1
ATOM 2692 O O . LEU A 1 345 ? 10.841 -1.712 -14.540 1.00 97.06 345 LEU A O 1
ATOM 2696 N N . ARG A 1 346 ? 8.668 -1.372 -14.065 1.00 96.56 346 ARG A N 1
ATOM 2697 C CA . ARG A 1 346 ? 8.611 -0.060 -14.709 1.00 96.56 346 ARG A CA 1
ATOM 2698 C C . ARG A 1 346 ? 9.258 1.005 -13.840 1.00 96.56 346 ARG A C 1
ATOM 2700 O O . ARG A 1 346 ? 9.163 0.963 -12.614 1.00 96.56 346 ARG A O 1
ATOM 2707 N N . ILE A 1 347 ? 9.882 1.998 -14.468 1.00 95.94 347 ILE A N 1
ATOM 2708 C CA . ILE A 1 347 ? 10.559 3.086 -13.752 1.00 95.94 347 ILE A CA 1
ATOM 2709 C C . ILE A 1 347 ? 9.634 3.873 -12.812 1.00 95.94 347 ILE A C 1
ATOM 2711 O O . ILE A 1 347 ? 10.082 4.389 -11.786 1.00 95.94 347 ILE A O 1
ATOM 2715 N N . GLU A 1 348 ? 8.345 3.972 -13.129 1.00 94.12 348 GLU A N 1
ATOM 2716 C CA . GLU A 1 348 ? 7.361 4.639 -12.281 1.00 94.12 348 GLU A CA 1
ATOM 2717 C C . GLU A 1 348 ? 7.122 3.944 -10.936 1.00 94.12 348 GLU A C 1
ATOM 2719 O O . GLU A 1 348 ? 6.801 4.636 -9.964 1.00 94.12 348 GLU A O 1
ATOM 2724 N N . ASP A 1 349 ? 7.345 2.630 -10.886 1.00 95.69 349 ASP A N 1
ATOM 2725 C CA . ASP A 1 349 ? 7.036 1.752 -9.759 1.00 95.69 349 ASP A CA 1
ATOM 2726 C C . ASP A 1 349 ? 8.265 1.434 -8.884 1.00 95.69 349 ASP A C 1
ATOM 2728 O O . ASP A 1 349 ? 8.147 0.845 -7.808 1.00 95.69 349 ASP A O 1
ATOM 2732 N N . VAL A 1 350 ? 9.463 1.864 -9.298 1.00 95.69 350 VAL A N 1
ATOM 2733 C CA . VAL A 1 350 ? 10.703 1.662 -8.536 1.00 95.69 350 VAL A CA 1
ATOM 2734 C C . VAL A 1 350 ? 10.763 2.601 -7.327 1.00 95.69 350 VAL A C 1
ATOM 2736 O O . VAL A 1 350 ? 10.884 3.822 -7.444 1.00 95.69 350 VAL A O 1
ATOM 2739 N N . LEU A 1 351 ? 10.772 2.017 -6.127 1.00 95.56 351 LEU A N 1
ATOM 2740 C CA . LEU A 1 351 ? 10.991 2.744 -4.870 1.00 95.56 351 LEU A CA 1
ATOM 2741 C C . LEU A 1 351 ? 12.465 2.797 -4.448 1.00 95.56 351 LEU A C 1
ATOM 2743 O O . LEU A 1 351 ? 13.140 1.775 -4.370 1.00 95.56 351 LEU A O 1
ATOM 2747 N N . LYS A 1 352 ? 12.939 3.977 -4.024 1.00 94.31 352 LYS A N 1
ATOM 2748 C CA . LYS A 1 352 ? 14.325 4.202 -3.557 1.00 94.31 352 LYS A CA 1
ATOM 2749 C C . LYS A 1 352 ? 14.814 3.231 -2.473 1.00 94.31 352 LYS A C 1
ATOM 2751 O O . LYS A 1 352 ? 16.003 2.942 -2.404 1.00 94.31 352 LYS A O 1
ATOM 2756 N N . SER A 1 353 ? 13.917 2.756 -1.607 1.00 94.38 353 SER A N 1
ATOM 2757 C CA . SER A 1 353 ? 14.245 1.842 -0.507 1.00 94.38 353 SER A CA 1
ATOM 2758 C C . SER A 1 353 ? 14.563 0.426 -0.978 1.00 94.38 353 SER A C 1
ATOM 2760 O O . SER A 1 353 ? 15.275 -0.276 -0.270 1.00 94.38 353 SER A O 1
ATOM 2762 N N . GLY A 1 354 ? 14.066 0.025 -2.151 1.00 95.56 354 GLY A N 1
ATOM 2763 C CA . GLY A 1 354 ? 14.318 -1.295 -2.728 1.00 95.56 354 GLY A CA 1
ATOM 2764 C C . GLY A 1 354 ? 15.629 -1.395 -3.508 1.00 95.56 354 GLY A C 1
ATOM 2765 O O . GLY A 1 354 ? 16.058 -2.499 -3.822 1.00 95.56 354 GLY A O 1
ATOM 2766 N N . ILE A 1 355 ? 16.275 -0.266 -3.820 1.00 97.19 355 ILE A N 1
ATOM 2767 C CA . ILE A 1 355 ? 17.486 -0.224 -4.650 1.00 97.19 355 ILE A CA 1
ATOM 2768 C C . ILE A 1 355 ? 18.722 -0.610 -3.829 1.00 97.19 355 ILE A C 1
ATOM 2770 O O . ILE A 1 355 ? 18.997 -0.045 -2.764 1.00 97.19 355 ILE A O 1
ATOM 2774 N N . SER A 1 356 ? 19.515 -1.519 -4.386 1.00 96.81 356 SER A N 1
ATOM 2775 C CA . SER A 1 356 ? 20.836 -1.918 -3.898 1.00 96.81 356 SER A CA 1
ATOM 2776 C C . SER A 1 356 ? 21.804 -2.075 -5.073 1.00 96.81 356 SER A C 1
ATOM 2778 O O . SER A 1 356 ? 21.373 -2.205 -6.215 1.00 96.81 356 SER A O 1
ATOM 2780 N N . VAL A 1 357 ? 23.110 -2.035 -4.813 1.00 95.94 357 VAL A N 1
ATOM 2781 C CA . VAL A 1 357 ? 24.134 -2.304 -5.833 1.00 95.94 357 VAL A CA 1
ATOM 2782 C C . VAL A 1 357 ? 24.956 -3.493 -5.370 1.00 95.94 357 VAL A C 1
ATOM 2784 O O . VAL A 1 357 ? 25.495 -3.477 -4.263 1.00 95.94 357 VAL A O 1
ATOM 2787 N N . LEU A 1 358 ? 25.033 -4.524 -6.205 1.00 94.56 358 LEU A N 1
ATOM 2788 C CA . LEU A 1 358 ? 25.871 -5.689 -5.971 1.00 94.56 358 LEU A CA 1
ATOM 2789 C C . LEU A 1 358 ? 27.173 -5.521 -6.752 1.00 94.56 358 LEU A C 1
ATOM 2791 O O . LEU A 1 358 ? 27.151 -5.416 -7.975 1.00 94.56 358 LEU A O 1
ATOM 2795 N N . SER A 1 359 ? 28.301 -5.482 -6.042 1.00 91.62 359 SER A N 1
ATOM 2796 C CA . SER A 1 359 ? 29.621 -5.428 -6.674 1.00 91.62 359 SER A CA 1
ATOM 2797 C C . SER A 1 359 ? 29.949 -6.768 -7.332 1.00 91.62 359 SER A C 1
ATOM 2799 O O . SER A 1 359 ? 29.758 -7.830 -6.737 1.00 91.62 359 SER A O 1
ATOM 2801 N N . GLU A 1 360 ? 30.438 -6.700 -8.563 1.00 90.12 360 GLU A N 1
ATOM 2802 C CA . GLU A 1 360 ? 30.836 -7.834 -9.388 1.00 90.12 360 GLU A CA 1
ATOM 2803 C C . GLU A 1 360 ? 32.090 -7.444 -10.187 1.00 90.12 360 GLU A C 1
ATOM 2805 O O . GLU A 1 360 ? 32.005 -7.150 -11.381 1.00 90.12 360 GLU A O 1
ATOM 2810 N N . PRO A 1 361 ? 33.259 -7.371 -9.523 1.00 87.12 361 PRO A N 1
ATOM 2811 C CA . PRO A 1 361 ? 34.490 -6.941 -10.163 1.00 87.12 361 PRO A CA 1
ATOM 2812 C C . PRO A 1 361 ? 34.890 -7.926 -11.262 1.00 87.12 361 PRO A C 1
ATOM 2814 O O . PRO A 1 361 ? 34.886 -9.143 -11.074 1.00 87.12 361 PRO A O 1
ATOM 2817 N N . THR A 1 362 ? 35.289 -7.386 -12.403 1.00 85.62 362 THR A N 1
ATOM 2818 C CA . THR A 1 362 ? 35.841 -8.139 -13.532 1.00 85.62 362 THR A CA 1
ATOM 2819 C C . THR A 1 362 ? 37.346 -7.890 -13.634 1.00 85.62 362 THR A C 1
ATOM 2821 O O . THR A 1 362 ? 37.877 -6.962 -13.026 1.00 85.62 362 THR A O 1
ATOM 2824 N N . LEU A 1 363 ? 38.059 -8.703 -14.422 1.00 80.69 363 LEU A N 1
ATOM 2825 C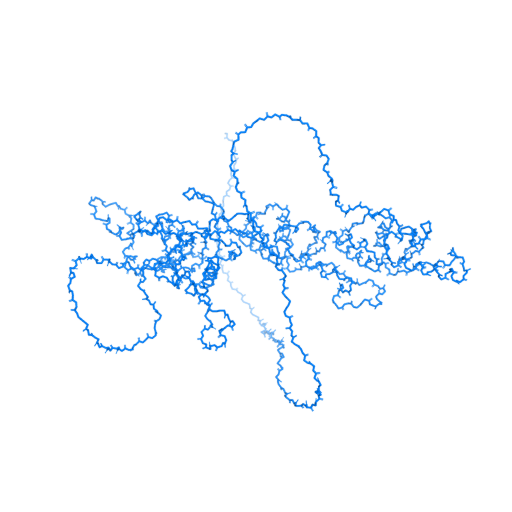 CA . LEU A 1 363 ? 39.500 -8.507 -14.645 1.00 80.69 363 LEU A CA 1
ATOM 2826 C C . LEU A 1 363 ? 39.820 -7.149 -15.291 1.00 80.69 363 LEU A C 1
ATOM 2828 O O . LEU A 1 363 ? 40.896 -6.603 -15.062 1.00 80.69 363 LEU A O 1
ATOM 2832 N N . SER A 1 364 ? 38.901 -6.621 -16.101 1.00 80.38 364 SER A N 1
ATOM 2833 C CA . SER A 1 364 ? 39.036 -5.331 -16.781 1.00 80.38 364 SER A CA 1
ATOM 2834 C C . SER A 1 364 ? 38.496 -4.154 -15.967 1.00 80.38 364 SER A C 1
ATOM 2836 O O . SER A 1 364 ? 38.891 -3.019 -16.229 1.00 80.38 364 SER A O 1
ATOM 2838 N N . ASP A 1 365 ? 37.614 -4.403 -14.997 1.00 84.94 365 ASP A N 1
ATOM 2839 C CA . ASP A 1 365 ? 36.977 -3.367 -14.190 1.00 84.94 365 ASP A CA 1
ATOM 2840 C C . ASP A 1 365 ? 36.659 -3.855 -12.770 1.00 84.94 365 ASP A C 1
ATOM 2842 O O . ASP A 1 365 ? 35.709 -4.608 -12.543 1.00 84.94 365 ASP A O 1
ATOM 2846 N N . SER A 1 366 ? 37.441 -3.381 -11.800 1.00 87.25 366 SER A N 1
ATOM 2847 C CA . SER A 1 366 ? 37.279 -3.700 -10.379 1.00 87.25 366 SER A CA 1
ATOM 2848 C C . SER A 1 366 ? 36.106 -2.980 -9.705 1.00 87.25 366 SER A C 1
ATOM 2850 O O . SER A 1 366 ? 35.721 -3.363 -8.602 1.00 87.25 366 SER A O 1
ATOM 2852 N N . LEU A 1 367 ? 35.536 -1.953 -10.342 1.00 87.75 367 LEU A N 1
ATOM 2853 C CA . LEU A 1 367 ? 34.385 -1.194 -9.841 1.00 87.75 367 LEU A CA 1
ATOM 2854 C C . LEU A 1 367 ? 33.068 -1.665 -10.467 1.00 87.75 367 LEU A C 1
ATOM 2856 O O . LEU A 1 367 ? 32.014 -1.085 -10.192 1.00 87.75 367 LEU A O 1
ATOM 2860 N N . ALA A 1 368 ? 33.124 -2.719 -11.284 1.00 91.25 368 ALA A N 1
ATOM 2861 C CA . ALA A 1 368 ? 31.958 -3.295 -11.918 1.00 91.25 368 ALA A CA 1
ATOM 2862 C C . ALA A 1 368 ? 30.933 -3.787 -10.881 1.00 91.25 368 ALA A C 1
ATOM 2864 O O . ALA A 1 368 ? 31.269 -4.339 -9.827 1.00 91.25 368 ALA A O 1
ATOM 2865 N N . GLY A 1 369 ? 29.656 -3.574 -11.177 1.00 94.31 369 GLY A N 1
ATOM 2866 C CA . GLY A 1 369 ? 28.542 -4.022 -10.354 1.00 94.31 369 GLY A CA 1
ATOM 2867 C C . GLY A 1 369 ? 27.204 -3.851 -11.056 1.00 94.31 369 GLY A C 1
ATOM 2868 O O . GLY A 1 369 ? 27.111 -3.210 -12.100 1.00 94.31 369 GLY A O 1
ATOM 2869 N N . TRP A 1 370 ? 26.152 -4.412 -10.472 1.00 96.31 370 TRP A N 1
ATOM 2870 C CA . TRP A 1 370 ? 24.804 -4.382 -11.033 1.00 96.31 370 TRP A CA 1
ATOM 2871 C C . TRP A 1 370 ? 23.806 -3.851 -10.017 1.00 96.31 370 TRP A C 1
ATOM 2873 O O . TRP A 1 370 ? 23.921 -4.090 -8.811 1.00 96.31 370 TRP A O 1
ATOM 2883 N N . VAL A 1 371 ? 22.832 -3.088 -10.504 1.00 97.62 371 VAL A N 1
ATOM 2884 C CA . VAL A 1 371 ? 21.747 -2.593 -9.659 1.00 97.62 371 VAL A CA 1
ATOM 2885 C C . VAL A 1 371 ? 20.738 -3.714 -9.447 1.00 97.62 371 VAL A C 1
ATOM 2887 O O . VAL A 1 371 ? 20.204 -4.281 -10.399 1.00 97.62 371 VAL A O 1
ATOM 2890 N N . ASN A 1 372 ? 20.438 -3.981 -8.183 1.00 97.81 372 ASN A N 1
ATOM 2891 C CA . ASN A 1 372 ? 19.451 -4.956 -7.757 1.00 97.81 372 ASN A CA 1
ATOM 2892 C C . ASN A 1 372 ? 18.271 -4.258 -7.079 1.00 97.81 372 ASN A C 1
ATOM 2894 O O . ASN A 1 372 ? 18.402 -3.170 -6.506 1.00 97.81 372 ASN A O 1
ATOM 2898 N N . TYR A 1 373 ? 17.120 -4.920 -7.098 1.00 98.19 373 TYR A N 1
ATOM 2899 C CA . TYR A 1 373 ? 15.887 -4.435 -6.512 1.00 98.19 373 TYR A CA 1
ATOM 2900 C C . TYR A 1 373 ? 15.186 -5.509 -5.678 1.00 98.19 373 TYR A C 1
ATOM 2902 O O . TYR A 1 373 ? 15.075 -6.660 -6.096 1.00 98.19 373 TYR A O 1
ATOM 2910 N N . ALA A 1 374 ? 14.701 -5.117 -4.502 1.00 97.50 374 ALA A N 1
ATOM 2911 C CA . ALA A 1 374 ? 13.756 -5.880 -3.691 1.00 97.50 374 ALA A CA 1
ATOM 2912 C C . ALA A 1 374 ? 12.517 -5.013 -3.457 1.00 97.50 374 ALA A C 1
ATOM 2914 O O . ALA A 1 374 ? 12.648 -3.881 -2.979 1.00 97.50 374 ALA A O 1
ATOM 2915 N N . ARG A 1 375 ? 11.318 -5.517 -3.767 1.00 96.62 375 ARG A N 1
ATOM 2916 C CA . ARG A 1 375 ? 10.079 -4.794 -3.463 1.00 96.62 375 ARG A CA 1
ATOM 2917 C C . ARG A 1 375 ? 9.949 -4.640 -1.948 1.00 96.62 375 ARG A C 1
ATOM 2919 O O . ARG A 1 375 ? 9.934 -5.650 -1.236 1.00 96.62 375 ARG A O 1
ATOM 2926 N N . PRO A 1 376 ? 9.843 -3.404 -1.428 1.00 95.44 376 PRO A N 1
ATOM 2927 C CA . PRO A 1 376 ? 9.709 -3.180 0.004 1.00 95.44 376 PRO A CA 1
ATOM 2928 C C . PRO A 1 376 ? 8.551 -3.984 0.599 1.00 95.44 376 PRO A C 1
ATOM 2930 O O . PRO A 1 376 ? 7.482 -4.058 0.002 1.00 95.44 376 PRO A O 1
ATOM 2933 N N . TYR A 1 377 ? 8.759 -4.553 1.787 1.00 93.75 377 TYR A N 1
ATOM 2934 C CA . TYR A 1 377 ? 7.773 -5.346 2.541 1.00 93.75 377 TYR A CA 1
ATOM 2935 C C . TYR A 1 377 ? 7.370 -6.702 1.939 1.00 93.75 377 TYR A C 1
ATOM 2937 O O . TYR A 1 377 ? 6.706 -7.470 2.629 1.00 93.75 377 TYR A O 1
ATOM 2945 N N . VAL A 1 378 ? 7.739 -6.993 0.689 1.00 93.75 378 VAL A N 1
ATOM 2946 C CA . VAL A 1 378 ? 7.292 -8.197 -0.029 1.00 93.75 378 VAL A CA 1
ATOM 2947 C C . VAL A 1 378 ? 8.442 -9.160 -0.287 1.00 93.75 378 VAL A C 1
ATOM 2949 O O . VAL A 1 378 ? 8.285 -10.354 -0.056 1.00 93.75 378 VAL A O 1
ATOM 2952 N N . ASP A 1 379 ? 9.579 -8.656 -0.767 1.00 94.75 379 ASP A N 1
ATOM 2953 C CA . ASP A 1 379 ? 10.706 -9.505 -1.148 1.00 94.75 379 ASP A CA 1
ATOM 2954 C C . ASP A 1 379 ? 11.743 -9.601 -0.022 1.00 94.75 379 ASP A C 1
ATOM 2956 O O . ASP A 1 379 ? 12.224 -8.585 0.484 1.00 94.75 379 ASP A O 1
ATOM 2960 N N . ASP A 1 380 ? 12.158 -10.827 0.305 1.00 91.69 380 ASP A N 1
ATOM 2961 C CA . ASP A 1 380 ? 13.227 -11.088 1.282 1.00 91.69 380 ASP A CA 1
ATOM 2962 C C . ASP A 1 380 ? 14.631 -10.819 0.716 1.00 91.69 380 ASP A C 1
ATOM 2964 O O . ASP A 1 380 ? 15.574 -10.522 1.454 1.00 91.69 380 ASP A O 1
ATOM 2968 N N . LYS A 1 381 ? 14.802 -10.979 -0.603 1.00 94.06 381 LYS A N 1
ATOM 2969 C CA . LYS A 1 381 ? 16.091 -10.877 -1.301 1.00 94.06 381 LYS A CA 1
ATOM 2970 C C . LYS A 1 381 ? 15.967 -9.994 -2.533 1.00 94.06 381 LYS A C 1
ATOM 2972 O O . LYS A 1 381 ? 14.981 -10.069 -3.258 1.00 94.06 381 LYS A O 1
ATOM 2977 N N . ALA A 1 382 ? 17.009 -9.211 -2.795 1.00 96.38 382 ALA A N 1
ATOM 2978 C CA . ALA A 1 382 ? 17.095 -8.413 -4.009 1.00 96.38 382 ALA A CA 1
ATOM 2979 C C . ALA A 1 382 ? 17.446 -9.284 -5.226 1.00 96.38 382 ALA A C 1
ATOM 2981 O O . ALA A 1 382 ? 18.315 -10.156 -5.146 1.00 96.38 382 ALA A O 1
ATOM 2982 N N . ALA A 1 383 ? 16.787 -9.007 -6.346 1.00 97.19 383 ALA A N 1
ATOM 2983 C CA . ALA A 1 383 ? 17.040 -9.591 -7.660 1.00 97.19 383 ALA A CA 1
ATOM 2984 C C . ALA A 1 383 ? 17.657 -8.539 -8.593 1.00 97.19 383 ALA A C 1
ATOM 2986 O O . ALA A 1 383 ? 17.496 -7.343 -8.360 1.00 97.19 383 ALA A O 1
ATOM 2987 N N . GLU A 1 384 ? 18.371 -8.955 -9.635 1.00 97.56 384 GLU A N 1
ATOM 2988 C CA . GLU A 1 384 ? 18.939 -8.029 -10.623 1.00 97.56 384 GLU A CA 1
ATOM 2989 C C . GLU A 1 384 ? 17.816 -7.251 -11.322 1.00 97.56 384 GLU A C 1
ATOM 2991 O O . GLU A 1 384 ? 16.828 -7.833 -11.775 1.00 97.56 384 GLU A O 1
ATOM 2996 N N . LEU A 1 385 ? 17.929 -5.922 -11.352 1.00 98.12 385 LEU A N 1
ATOM 2997 C CA . LEU A 1 385 ? 16.862 -5.062 -11.847 1.00 98.12 385 LEU A CA 1
ATOM 2998 C C . LEU A 1 385 ? 16.918 -4.950 -13.373 1.00 98.12 385 LEU A C 1
ATOM 3000 O O . LEU A 1 385 ? 17.880 -4.426 -13.936 1.00 98.12 385 LEU A O 1
ATOM 3004 N N . VAL A 1 386 ? 15.826 -5.353 -14.019 1.00 98.06 386 VAL A N 1
ATOM 3005 C CA . VAL A 1 386 ? 15.530 -5.052 -15.420 1.00 98.06 386 VAL A CA 1
ATOM 3006 C C . VAL A 1 386 ? 14.509 -3.915 -15.452 1.00 98.06 386 VAL A C 1
ATOM 3008 O O . VAL A 1 386 ? 13.318 -4.099 -15.208 1.00 98.06 386 VAL A O 1
ATOM 3011 N N . LEU A 1 387 ? 14.987 -2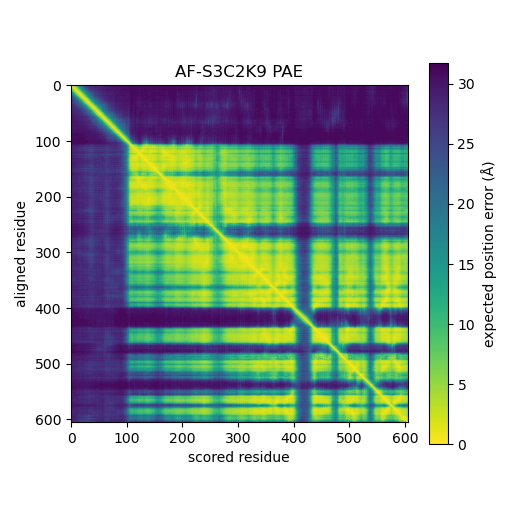.706 -15.717 1.00 97.94 387 LEU A N 1
ATOM 3012 C CA . LEU A 1 387 ? 14.186 -1.492 -15.735 1.00 97.94 387 LEU A CA 1
ATOM 3013 C C . LEU A 1 387 ? 13.443 -1.353 -17.066 1.00 97.94 387 LEU A C 1
ATOM 3015 O O . LEU A 1 387 ? 14.070 -1.230 -18.116 1.00 97.94 387 LEU A O 1
ATOM 3019 N N . GLU A 1 388 ? 12.117 -1.318 -17.023 1.00 97.88 388 GLU A N 1
ATOM 3020 C CA . GLU A 1 388 ? 11.271 -1.026 -18.177 1.00 97.88 388 GLU A CA 1
ATOM 3021 C C . GLU A 1 388 ? 10.970 0.478 -18.260 1.00 97.88 388 GLU A C 1
ATOM 3023 O O . GLU A 1 388 ? 10.522 1.105 -17.296 1.00 97.88 388 GLU A O 1
ATOM 3028 N N . ILE A 1 389 ? 11.219 1.060 -19.432 1.00 97.19 389 ILE A N 1
ATOM 3029 C CA . ILE A 1 389 ? 10.907 2.451 -19.762 1.00 97.19 389 ILE A CA 1
ATOM 3030 C C . ILE A 1 389 ? 10.078 2.449 -21.045 1.00 97.19 389 ILE A C 1
ATOM 3032 O O . ILE A 1 389 ? 10.565 2.050 -22.103 1.00 97.19 389 ILE A O 1
ATOM 3036 N N . GLY A 1 390 ? 8.820 2.876 -20.934 1.00 93.38 390 GLY A N 1
ATOM 3037 C CA . GLY A 1 390 ? 7.858 2.914 -22.034 1.00 93.38 390 GLY A CA 1
ATOM 3038 C C . GLY A 1 390 ? 7.498 4.324 -22.509 1.00 93.38 390 GLY A C 1
ATOM 3039 O O . GLY A 1 390 ? 8.158 5.313 -22.182 1.00 93.38 390 GLY A O 1
ATOM 3040 N N . ALA A 1 391 ? 6.390 4.397 -23.251 1.00 90.88 391 ALA A N 1
ATOM 3041 C CA . ALA A 1 391 ? 5.724 5.630 -23.677 1.00 90.88 391 ALA A CA 1
ATOM 3042 C C . ALA A 1 391 ? 6.588 6.584 -24.523 1.00 90.88 391 ALA A C 1
ATOM 3044 O O . ALA A 1 391 ? 6.376 7.796 -24.488 1.00 90.88 391 ALA A O 1
ATOM 3045 N N . GLU A 1 392 ? 7.530 6.042 -25.305 1.00 92.75 392 GLU A N 1
ATOM 3046 C CA . GLU A 1 392 ? 8.377 6.823 -26.226 1.00 92.75 392 GLU A CA 1
ATOM 3047 C C . GLU A 1 392 ? 9.241 7.882 -25.520 1.00 92.75 392 GLU A C 1
ATOM 3049 O O . GLU A 1 392 ? 9.657 8.878 -26.113 1.00 92.75 392 GLU A O 1
ATOM 3054 N N . ASN A 1 393 ? 9.530 7.669 -24.234 1.00 93.50 393 ASN A N 1
ATOM 3055 C CA . ASN A 1 393 ? 10.261 8.619 -23.398 1.00 93.50 393 ASN A CA 1
ATOM 3056 C C . ASN A 1 393 ? 11.789 8.465 -23.485 1.00 93.50 393 ASN A C 1
ATOM 3058 O O . ASN A 1 393 ? 12.510 9.105 -22.714 1.00 93.50 393 ASN A O 1
ATOM 3062 N N . THR A 1 394 ? 12.291 7.645 -24.412 1.00 95.94 394 THR A N 1
ATOM 3063 C CA . THR A 1 394 ? 13.722 7.396 -24.616 1.00 95.94 394 THR A CA 1
ATOM 3064 C C . THR A 1 394 ? 14.092 7.558 -26.085 1.00 95.94 394 THR A C 1
ATOM 3066 O O . THR A 1 394 ? 13.492 6.934 -26.961 1.00 95.94 394 THR A O 1
ATOM 3069 N N . LYS A 1 395 ? 15.122 8.363 -26.355 1.00 94.75 395 LYS A N 1
ATOM 3070 C CA . LYS A 1 395 ? 15.734 8.498 -27.680 1.00 94.75 395 LYS A CA 1
ATOM 3071 C C . LYS A 1 395 ? 17.179 8.029 -27.627 1.00 94.75 395 LYS A C 1
ATOM 3073 O O . LYS A 1 395 ? 17.948 8.502 -26.797 1.00 94.75 395 LYS A O 1
ATOM 3078 N N . LEU A 1 396 ? 17.543 7.113 -28.515 1.00 94.25 396 LEU A N 1
ATOM 3079 C CA . LEU A 1 396 ? 18.918 6.673 -28.705 1.00 94.25 396 LEU A CA 1
ATOM 3080 C C . LEU A 1 396 ? 19.591 7.528 -29.772 1.00 94.25 396 LEU A C 1
ATOM 3082 O O . LEU A 1 396 ? 19.033 7.742 -30.848 1.00 94.25 396 LEU A O 1
ATOM 3086 N N . ILE A 1 397 ? 20.790 8.005 -29.466 1.00 91.94 397 ILE A N 1
ATOM 3087 C CA . ILE A 1 397 ? 21.642 8.799 -30.346 1.00 91.94 397 ILE A CA 1
ATOM 3088 C C . ILE A 1 397 ? 22.923 8.000 -30.568 1.00 91.94 397 ILE A C 1
ATOM 3090 O O . ILE A 1 397 ? 23.567 7.568 -29.607 1.00 91.94 397 ILE A O 1
ATOM 3094 N N . PHE A 1 398 ? 23.267 7.779 -31.833 1.00 89.88 398 PHE A N 1
ATOM 3095 C CA . PHE A 1 398 ? 24.457 7.039 -32.227 1.00 89.88 398 PHE A CA 1
ATOM 3096 C C . PHE A 1 398 ? 25.561 8.039 -32.541 1.00 89.88 398 PHE A C 1
ATOM 3098 O O . PHE A 1 398 ? 25.398 8.876 -33.422 1.00 89.88 398 PHE A O 1
ATOM 3105 N N . PHE A 1 399 ? 26.674 7.970 -31.814 1.00 84.94 399 PHE A N 1
ATOM 3106 C CA . PHE A 1 399 ? 27.846 8.783 -32.108 1.00 84.94 399 PHE A CA 1
ATOM 3107 C C . PHE A 1 399 ? 28.918 7.936 -32.800 1.00 84.94 399 PHE A C 1
ATOM 3109 O O . PHE A 1 399 ? 29.229 6.840 -32.314 1.00 84.94 399 PHE A O 1
ATOM 3116 N N . PRO A 1 400 ? 29.512 8.440 -33.896 1.00 76.00 400 PRO A N 1
ATOM 3117 C CA . PRO A 1 400 ? 30.503 7.703 -34.663 1.00 76.00 400 PRO A CA 1
ATOM 3118 C C . PRO A 1 400 ? 31.740 7.450 -33.795 1.00 76.00 400 PRO A C 1
ATOM 3120 O O . PRO A 1 400 ? 32.181 8.321 -33.039 1.00 76.00 400 PRO A O 1
ATOM 3123 N N . GLN A 1 401 ? 32.327 6.258 -33.893 1.00 63.75 401 GLN A N 1
ATOM 3124 C CA . GLN A 1 401 ? 33.656 6.034 -33.331 1.00 63.75 401 GLN A CA 1
ATOM 3125 C C . GLN A 1 401 ? 34.677 6.771 -34.206 1.00 63.75 401 GLN A C 1
ATOM 3127 O O . GLN A 1 401 ? 34.726 6.565 -35.417 1.00 63.75 401 GLN A O 1
ATOM 3132 N N . GLN A 1 402 ? 35.493 7.646 -33.610 1.00 57.06 402 GLN A N 1
ATOM 3133 C CA . GLN A 1 402 ? 36.628 8.225 -34.331 1.00 57.06 402 GLN A CA 1
ATOM 3134 C C . GLN A 1 402 ? 37.587 7.095 -34.738 1.00 57.06 402 GLN A C 1
ATOM 3136 O O . GLN A 1 402 ? 37.963 6.302 -33.868 1.00 57.06 402 GLN A O 1
ATOM 3141 N N . PRO A 1 403 ? 38.019 7.021 -36.012 1.00 51.41 403 PRO A N 1
ATOM 3142 C CA . PRO A 1 403 ? 39.056 6.085 -36.413 1.00 51.41 403 PRO A CA 1
ATOM 3143 C C . PRO A 1 403 ? 40.307 6.376 -35.584 1.00 51.41 403 PRO A C 1
ATOM 3145 O O . PRO A 1 403 ? 40.846 7.485 -35.642 1.00 51.41 403 PRO A O 1
ATOM 3148 N N . GLN A 1 404 ? 40.772 5.406 -34.797 1.00 43.28 404 GLN A N 1
ATOM 3149 C CA . GLN A 1 404 ? 42.099 5.502 -34.201 1.00 43.28 404 GLN A CA 1
ATOM 3150 C C . GLN A 1 404 ? 43.103 5.536 -35.355 1.00 43.28 404 GLN A C 1
ATOM 3152 O O . GLN A 1 404 ? 43.267 4.547 -36.068 1.00 43.28 404 GLN A O 1
ATOM 3157 N N . GLN A 1 405 ? 43.746 6.686 -35.577 1.00 34.62 405 GLN A N 1
ATOM 3158 C CA . GLN A 1 405 ? 44.883 6.750 -36.488 1.00 34.62 405 GLN A CA 1
ATOM 3159 C C . GLN A 1 405 ? 45.927 5.725 -36.014 1.00 34.62 405 GLN A C 1
ATOM 3161 O O . GLN A 1 405 ? 46.240 5.708 -34.818 1.00 34.62 405 GLN A O 1
ATOM 3166 N N . PRO A 1 406 ? 46.472 4.875 -36.905 1.00 38.31 406 PRO A N 1
ATOM 3167 C CA . PRO A 1 406 ? 47.562 3.985 -36.543 1.00 38.31 406 PRO A CA 1
ATOM 3168 C C . PRO A 1 406 ? 48.715 4.839 -36.017 1.00 38.31 406 PRO A C 1
ATOM 3170 O O . PRO A 1 406 ? 49.250 5.677 -36.743 1.00 38.31 406 PRO A O 1
ATOM 3173 N N . GLN A 1 407 ? 49.076 4.663 -34.746 1.00 36.75 407 GLN A N 1
ATOM 3174 C CA . GLN A 1 407 ? 50.241 5.323 -34.172 1.00 36.75 407 GLN A CA 1
ATOM 3175 C C . GLN A 1 407 ? 51.488 4.779 -34.876 1.00 36.75 407 GLN A C 1
ATOM 3177 O O . GLN A 1 407 ? 51.985 3.703 -34.550 1.00 36.75 407 GLN A O 1
ATOM 3182 N N . THR A 1 408 ? 51.997 5.511 -35.863 1.00 36.84 408 THR A N 1
ATOM 3183 C CA . THR A 1 408 ? 53.362 5.312 -36.346 1.00 36.84 408 THR A CA 1
ATOM 3184 C C . THR A 1 408 ? 54.318 5.725 -35.225 1.00 36.84 408 THR A C 1
ATOM 3186 O O . THR A 1 408 ? 54.214 6.860 -34.752 1.00 36.84 408 THR A O 1
ATOM 3189 N N . PRO A 1 409 ? 55.244 4.862 -34.776 1.00 41.78 409 PRO A N 1
ATOM 3190 C CA . PRO A 1 409 ? 56.215 5.242 -33.761 1.00 41.78 409 PRO A CA 1
ATOM 3191 C C . PRO A 1 409 ? 57.202 6.246 -34.370 1.00 41.78 409 PRO A C 1
ATOM 3193 O O . PRO A 1 409 ? 58.039 5.889 -35.195 1.00 41.78 409 PRO A O 1
ATOM 3196 N N . VAL A 1 410 ? 57.085 7.517 -33.982 1.00 43.34 410 VAL A N 1
ATOM 3197 C CA . VAL A 1 410 ? 58.056 8.563 -34.330 1.00 43.34 410 VAL A CA 1
ATOM 3198 C C . VAL A 1 410 ? 59.123 8.594 -33.227 1.00 43.34 410 VAL A C 1
ATOM 3200 O O . VAL A 1 410 ? 58.758 8.704 -32.052 1.00 43.34 410 VAL A O 1
ATOM 3203 N N . PRO A 1 411 ? 60.426 8.471 -33.540 1.00 43.22 411 PRO A N 1
ATOM 3204 C CA . PRO A 1 411 ? 61.471 8.512 -32.526 1.00 43.22 411 PRO A CA 1
ATOM 3205 C C . PRO A 1 411 ? 61.645 9.929 -31.963 1.00 43.22 411 PRO A C 1
ATOM 3207 O O . PRO A 1 411 ? 61.564 10.928 -32.675 1.00 43.22 411 PRO A O 1
ATOM 3210 N N . GLN A 1 412 ? 61.879 9.987 -30.653 1.00 42.16 412 GLN A N 1
ATOM 3211 C CA . GLN A 1 412 ? 62.085 11.199 -29.867 1.00 42.16 412 GLN A CA 1
ATOM 3212 C C . GLN A 1 412 ? 63.424 11.875 -30.196 1.00 42.16 412 GLN A C 1
ATOM 3214 O O . GLN A 1 412 ? 64.475 11.243 -30.105 1.00 42.16 412 GLN A O 1
ATOM 3219 N N . SER A 1 413 ? 63.401 13.189 -30.427 1.00 35.97 413 SER A N 1
ATOM 3220 C CA . SER A 1 413 ? 64.566 14.053 -30.206 1.00 35.97 413 SER A CA 1
ATOM 3221 C C . SER A 1 413 ? 64.152 15.480 -29.811 1.00 35.97 413 SER A C 1
ATOM 3223 O O . SER A 1 413 ? 63.609 16.226 -30.616 1.00 35.97 413 SER A O 1
ATOM 3225 N N . ALA A 1 414 ? 64.401 15.771 -28.530 1.00 34.94 414 ALA A N 1
ATOM 3226 C CA . ALA A 1 414 ? 64.740 17.017 -27.827 1.00 34.94 414 ALA A CA 1
ATOM 3227 C C . ALA A 1 414 ? 64.318 18.425 -28.331 1.00 34.94 414 ALA A C 1
ATOM 3229 O O . ALA A 1 414 ? 64.718 18.857 -29.403 1.00 34.94 414 ALA A O 1
ATOM 3230 N N . ALA A 1 415 ? 63.704 19.162 -27.381 1.00 35.09 415 ALA A N 1
ATOM 3231 C CA . ALA A 1 415 ? 63.758 20.611 -27.072 1.00 35.09 415 ALA A CA 1
ATOM 3232 C C . ALA A 1 415 ? 63.374 21.625 -28.179 1.00 35.09 415 ALA A C 1
ATOM 3234 O O . ALA A 1 415 ? 63.888 21.609 -29.285 1.00 35.09 415 ALA A O 1
ATOM 3235 N N . THR A 1 416 ? 62.544 22.647 -27.930 1.00 29.58 416 THR A N 1
ATOM 3236 C CA . THR A 1 416 ? 62.831 23.786 -27.031 1.00 29.58 416 THR A CA 1
ATOM 3237 C C . THR A 1 416 ? 61.556 24.627 -26.814 1.00 29.58 416 THR A C 1
ATOM 3239 O O . THR A 1 416 ? 60.681 24.674 -27.674 1.00 29.58 416 THR A O 1
ATOM 3242 N N . ALA A 1 417 ? 61.454 25.295 -25.664 1.00 35.00 417 ALA A N 1
ATOM 3243 C CA . ALA A 1 417 ? 60.347 26.159 -25.255 1.00 35.00 417 ALA A CA 1
ATOM 3244 C C . ALA A 1 417 ? 60.241 27.478 -26.048 1.00 35.00 417 ALA A C 1
ATOM 3246 O O . ALA A 1 417 ? 61.257 28.128 -26.289 1.00 35.00 417 ALA A O 1
ATOM 3247 N N . SER A 1 418 ? 59.016 27.945 -26.332 1.00 30.17 418 SER A N 1
ATOM 3248 C CA . SER A 1 418 ? 58.644 29.375 -26.274 1.00 30.17 418 SER A CA 1
ATOM 3249 C C . SER A 1 418 ? 57.120 29.567 -26.284 1.00 30.17 418 SER A C 1
ATOM 3251 O O . SER A 1 418 ? 56.407 29.076 -27.152 1.00 30.17 418 SER A O 1
ATOM 3253 N N . SER A 1 419 ? 56.640 30.310 -25.294 1.00 33.41 419 SER A N 1
ATOM 3254 C CA . SER A 1 419 ? 55.301 30.886 -25.147 1.00 33.41 419 SER A CA 1
ATOM 3255 C C . SER A 1 419 ? 55.084 32.082 -26.079 1.00 33.41 419 SER A C 1
ATOM 3257 O O . SER A 1 419 ? 55.984 32.911 -26.107 1.00 33.41 419 SER A O 1
ATOM 3259 N N . VAL A 1 420 ? 53.892 32.260 -26.672 1.00 30.83 420 VAL A N 1
ATOM 3260 C CA . VAL A 1 420 ? 53.114 33.527 -26.668 1.00 30.83 420 VAL A CA 1
ATOM 3261 C C . VAL A 1 420 ? 51.633 33.207 -26.942 1.00 30.83 420 VAL A C 1
ATOM 3263 O O . VAL A 1 420 ? 51.298 32.423 -27.824 1.00 30.83 420 VAL A O 1
ATOM 3266 N N . ALA A 1 421 ? 50.759 33.817 -26.144 1.00 31.88 421 ALA A N 1
ATOM 3267 C CA . ALA A 1 421 ? 49.305 33.737 -26.188 1.00 31.88 421 ALA A CA 1
ATOM 3268 C C . ALA A 1 421 ? 48.671 34.491 -27.371 1.00 31.88 421 ALA A C 1
ATOM 3270 O O . ALA A 1 421 ? 49.157 35.545 -27.772 1.00 31.88 421 ALA A O 1
ATOM 3271 N N . SER A 1 422 ? 47.501 34.035 -27.827 1.00 29.16 422 SER A N 1
ATOM 3272 C CA . SER A 1 422 ? 46.367 34.911 -28.177 1.00 29.16 422 SER A CA 1
ATOM 3273 C C . SER A 1 422 ? 45.096 34.082 -28.371 1.00 29.16 422 SER A C 1
ATOM 3275 O O . SER A 1 422 ? 44.987 33.280 -29.294 1.00 29.16 422 SER A O 1
ATOM 3277 N N . SER A 1 423 ? 44.121 34.294 -27.490 1.00 31.72 423 SER A N 1
ATOM 3278 C CA . SER A 1 423 ? 42.717 33.950 -27.735 1.00 31.72 423 SER A CA 1
ATOM 3279 C C . SER A 1 423 ? 42.136 34.883 -28.809 1.00 31.72 423 SER A C 1
ATOM 3281 O O . SER A 1 423 ? 42.629 36.000 -28.986 1.00 31.72 423 SER A O 1
ATOM 3283 N N . PRO A 1 424 ? 40.991 34.520 -29.404 1.00 33.66 424 PRO A N 1
ATOM 3284 C CA . PRO A 1 424 ? 39.825 35.298 -29.020 1.00 33.66 424 PRO A CA 1
ATOM 3285 C C . PRO A 1 424 ? 38.611 34.448 -28.644 1.00 33.66 424 PRO A C 1
ATOM 3287 O O . PRO A 1 424 ? 38.255 33.441 -29.247 1.00 33.66 424 PRO A O 1
ATOM 3290 N N . PHE A 1 425 ? 37.994 34.955 -27.590 1.00 28.14 425 PHE A N 1
ATOM 3291 C CA . PHE A 1 425 ? 36.639 34.778 -27.107 1.00 28.14 425 PHE A CA 1
ATOM 3292 C C . PHE A 1 425 ? 35.589 34.531 -28.209 1.00 28.14 425 PHE A C 1
ATOM 3294 O O . PHE A 1 425 ? 35.391 35.373 -29.082 1.00 28.14 425 PHE A O 1
ATOM 3301 N N . SER A 1 426 ? 34.846 33.426 -28.102 1.00 28.53 426 SER A N 1
ATOM 3302 C CA . SER A 1 426 ? 33.466 33.336 -28.595 1.00 28.53 426 SER A CA 1
ATOM 3303 C C . SER A 1 426 ? 32.680 32.232 -27.871 1.00 28.53 426 SER A C 1
ATOM 3305 O O . SER A 1 426 ? 33.103 31.084 -27.817 1.00 28.53 426 SER A O 1
ATOM 3307 N N . GLY A 1 427 ? 31.524 32.616 -27.318 1.00 25.12 427 GLY A N 1
ATOM 3308 C CA . GLY A 1 427 ? 30.344 31.760 -27.156 1.00 25.12 427 GLY A CA 1
ATOM 3309 C C . GLY A 1 427 ? 30.329 30.753 -26.004 1.00 25.12 427 GLY A C 1
ATOM 3310 O O . GLY A 1 427 ? 30.799 29.631 -26.125 1.00 25.12 427 GLY A O 1
ATOM 3311 N N . THR A 1 428 ? 29.635 31.111 -24.926 1.00 33.44 428 THR A N 1
ATOM 3312 C CA . THR A 1 428 ? 29.015 30.179 -23.974 1.00 33.44 428 THR A CA 1
ATOM 3313 C C . THR A 1 428 ? 28.179 29.115 -24.700 1.00 33.44 428 THR A C 1
ATOM 3315 O O . THR A 1 428 ? 27.074 29.402 -25.162 1.00 33.44 428 THR A O 1
ATOM 3318 N N . GLY A 1 429 ? 28.693 27.889 -24.776 1.00 27.59 429 GLY A N 1
ATOM 3319 C CA . GLY A 1 429 ? 27.992 26.705 -25.262 1.00 27.59 429 GLY A CA 1
ATOM 3320 C C . GLY A 1 429 ? 28.406 25.492 -24.433 1.00 27.59 429 GLY A C 1
ATOM 3321 O O . GLY A 1 429 ? 29.593 25.233 -24.257 1.00 27.59 429 GLY A O 1
ATOM 3322 N N . SER A 1 430 ? 27.414 24.799 -23.876 1.00 35.41 430 SER A N 1
ATOM 3323 C CA . SER A 1 430 ? 27.536 23.522 -23.162 1.00 35.41 430 SER A CA 1
ATOM 3324 C C . SER A 1 430 ? 28.503 22.568 -23.878 1.00 35.41 430 SER A C 1
ATOM 3326 O O . SER A 1 430 ? 28.364 22.330 -25.076 1.00 35.41 430 SER A O 1
ATOM 3328 N N . GLY A 1 431 ? 29.502 22.057 -23.153 1.00 32.88 431 GLY A N 1
ATOM 3329 C CA . GLY A 1 431 ? 30.598 21.269 -23.709 1.00 32.88 431 GLY A CA 1
ATOM 3330 C C . GLY A 1 431 ? 30.138 19.952 -24.334 1.00 32.88 431 GLY A C 1
ATOM 3331 O O . GLY A 1 431 ? 29.940 18.957 -23.643 1.00 32.88 431 GLY A O 1
ATOM 3332 N N . THR A 1 432 ? 30.055 19.913 -25.662 1.00 39.09 432 THR A N 1
ATOM 3333 C CA . THR A 1 432 ? 30.061 18.673 -26.443 1.00 39.09 432 THR A CA 1
ATOM 3334 C C . THR A 1 432 ? 31.483 18.112 -26.448 1.00 39.09 432 THR A C 1
ATOM 3336 O O . THR A 1 432 ? 32.254 18.327 -27.382 1.00 39.09 432 THR A O 1
ATOM 3339 N N . GLY A 1 433 ? 31.862 17.439 -25.359 1.00 43.22 433 GLY A N 1
ATOM 3340 C CA . GLY A 1 433 ? 33.044 16.580 -25.339 1.00 43.22 433 GLY A CA 1
ATOM 3341 C C . GLY A 1 433 ? 32.935 15.483 -26.405 1.00 43.22 433 GLY A C 1
ATOM 3342 O O . GLY A 1 433 ? 31.853 15.203 -26.910 1.00 43.22 433 GLY A O 1
ATOM 3343 N N . ASN A 1 434 ? 34.064 14.872 -26.748 1.00 54.38 434 ASN A N 1
ATOM 3344 C CA . ASN A 1 434 ? 34.243 13.840 -27.773 1.00 54.38 434 ASN A CA 1
ATOM 3345 C C . ASN A 1 434 ? 33.434 12.552 -27.440 1.00 54.38 434 ASN A C 1
ATOM 3347 O O . ASN A 1 434 ? 33.990 11.560 -26.969 1.00 54.38 434 ASN A O 1
ATOM 3351 N N . GLN A 1 435 ? 32.102 12.586 -27.572 1.00 65.69 435 GLN A N 1
ATOM 3352 C CA . GLN A 1 435 ? 31.211 11.480 -27.208 1.00 65.69 435 GLN A CA 1
ATOM 3353 C C . GLN A 1 435 ? 31.242 10.413 -28.304 1.00 65.69 435 GLN A C 1
ATOM 3355 O O . GLN A 1 435 ? 30.917 10.693 -29.450 1.00 65.69 435 GLN A O 1
ATOM 3360 N N . THR A 1 436 ? 31.632 9.188 -27.951 1.00 76.00 436 THR A N 1
ATOM 3361 C CA . THR A 1 436 ? 31.627 8.017 -28.842 1.00 76.00 436 THR A CA 1
ATOM 3362 C C . THR A 1 436 ? 30.650 6.954 -28.337 1.00 76.00 436 THR A C 1
ATOM 3364 O O . THR A 1 436 ? 30.422 6.816 -27.126 1.00 76.00 436 THR A O 1
ATOM 3367 N N . GLY A 1 437 ? 30.069 6.183 -29.260 1.00 85.12 437 GLY A N 1
ATOM 3368 C CA . GLY A 1 437 ? 29.135 5.097 -28.955 1.00 85.12 437 GLY A CA 1
ATOM 3369 C C . GLY A 1 437 ? 27.683 5.559 -28.812 1.00 85.12 437 GLY A C 1
ATOM 3370 O O . GLY A 1 437 ? 27.301 6.623 -29.288 1.00 85.12 437 GLY A O 1
ATOM 3371 N N . ILE A 1 438 ? 26.854 4.745 -28.158 1.00 90.88 438 ILE A N 1
ATOM 3372 C CA . ILE A 1 438 ? 25.404 4.970 -28.081 1.00 90.88 438 ILE A CA 1
ATOM 3373 C C . ILE A 1 438 ? 25.070 5.739 -26.802 1.00 90.88 438 ILE A C 1
ATOM 3375 O O . ILE A 1 438 ? 25.642 5.480 -25.734 1.00 90.88 438 ILE A O 1
ATOM 3379 N N . ARG A 1 439 ? 24.152 6.701 -26.900 1.00 92.25 439 ARG A N 1
ATOM 3380 C CA . ARG A 1 439 ? 23.622 7.436 -25.750 1.00 92.25 439 ARG A CA 1
ATOM 3381 C C . ARG A 1 439 ? 22.102 7.473 -25.734 1.00 92.25 439 ARG A C 1
ATOM 3383 O O . ARG A 1 439 ? 21.480 7.513 -26.788 1.00 92.25 439 ARG A O 1
ATOM 3390 N N . ALA A 1 440 ? 21.525 7.511 -24.540 1.00 94.38 440 ALA A N 1
ATOM 3391 C CA . ALA A 1 440 ? 20.104 7.700 -24.303 1.00 94.38 440 ALA A CA 1
ATOM 3392 C C . ALA A 1 440 ? 19.816 9.116 -23.795 1.00 94.38 440 ALA A C 1
ATOM 3394 O O . ALA A 1 440 ? 20.390 9.572 -22.805 1.00 94.38 440 ALA A O 1
ATOM 3395 N N . GLU A 1 441 ? 18.868 9.777 -24.446 1.00 94.44 441 GLU A N 1
ATOM 3396 C CA . GLU A 1 441 ? 18.195 10.969 -23.952 1.00 94.44 441 GLU A CA 1
ATOM 3397 C C . GLU A 1 441 ? 16.818 10.579 -23.400 1.00 94.44 441 GLU A C 1
ATOM 3399 O O . GLU A 1 441 ? 16.090 9.791 -24.012 1.00 94.44 441 GLU A O 1
ATOM 3404 N N . PHE A 1 442 ? 16.457 11.139 -22.245 1.00 94.56 442 PHE A N 1
ATOM 3405 C CA . PHE A 1 442 ? 15.169 10.909 -21.594 1.00 94.56 442 PHE A CA 1
ATOM 3406 C C . PHE A 1 442 ? 14.297 12.157 -21.626 1.00 94.56 442 PHE A C 1
ATOM 3408 O O . PHE A 1 442 ? 14.783 13.270 -21.414 1.00 94.56 442 PHE A O 1
ATOM 3415 N N . PHE A 1 443 ? 12.992 11.959 -21.797 1.00 92.19 443 PHE A N 1
ATOM 3416 C CA . PHE A 1 443 ? 12.012 13.042 -21.879 1.00 92.19 443 PHE A CA 1
ATOM 3417 C C . PHE A 1 443 ? 11.015 13.004 -20.721 1.00 92.19 443 PHE A C 1
ATOM 3419 O O . PHE A 1 443 ? 10.930 12.029 -19.973 1.00 92.19 443 PHE A O 1
ATOM 3426 N N . ARG A 1 444 ? 10.250 14.095 -20.590 1.00 91.19 444 ARG A N 1
ATOM 3427 C CA . ARG A 1 444 ? 9.138 14.237 -19.639 1.00 91.19 444 ARG A CA 1
ATOM 3428 C C . ARG A 1 444 ? 9.557 13.896 -18.198 1.00 91.19 444 ARG A C 1
ATOM 3430 O O . ARG A 1 444 ? 10.678 14.175 -17.775 1.00 91.19 444 ARG A O 1
ATOM 3437 N N . ASP A 1 445 ? 8.644 13.316 -17.437 1.00 90.69 445 ASP A N 1
ATOM 3438 C CA . ASP A 1 445 ? 8.823 12.856 -16.068 1.00 90.69 445 ASP A CA 1
ATOM 3439 C C . ASP A 1 445 ? 9.788 11.663 -15.949 1.00 90.69 445 ASP A C 1
ATOM 3441 O O . ASP A 1 445 ? 10.439 11.516 -14.910 1.00 90.69 445 ASP A O 1
ATOM 3445 N N . THR A 1 446 ? 9.987 10.873 -17.015 1.00 93.69 446 THR A N 1
ATOM 3446 C CA . THR A 1 446 ? 11.018 9.819 -17.058 1.00 93.69 446 THR A CA 1
ATOM 3447 C C . THR A 1 446 ? 12.415 10.392 -16.822 1.00 93.69 446 THR A C 1
ATOM 3449 O O . THR A 1 446 ? 13.166 9.822 -16.033 1.00 93.69 446 THR A O 1
ATOM 3452 N N . LYS A 1 447 ? 12.754 11.553 -17.407 1.00 92.06 447 LYS A N 1
ATOM 3453 C CA . LYS A 1 447 ? 14.055 12.216 -17.187 1.00 92.06 447 LYS A CA 1
ATOM 3454 C C . LYS A 1 447 ? 14.329 12.467 -15.702 1.00 92.06 447 LYS A C 1
ATOM 3456 O O . LYS A 1 447 ? 15.396 12.125 -15.195 1.00 92.06 447 LYS A O 1
ATOM 3461 N N . THR A 1 448 ? 13.341 13.018 -14.997 1.00 91.56 448 THR A N 1
ATOM 3462 C CA . THR A 1 448 ? 13.409 13.288 -13.554 1.00 91.56 448 THR A CA 1
ATOM 3463 C C . THR A 1 448 ? 13.496 11.996 -12.741 1.00 91.56 448 THR A C 1
ATOM 3465 O O . THR A 1 448 ? 14.244 11.938 -11.765 1.00 91.56 448 THR A O 1
ATOM 3468 N N . ARG A 1 449 ? 12.764 10.943 -13.125 1.00 93.50 449 ARG A N 1
ATOM 3469 C CA . ARG A 1 449 ? 12.803 9.646 -12.431 1.00 93.50 449 ARG A CA 1
ATOM 3470 C C . ARG A 1 449 ? 14.156 8.949 -12.577 1.00 93.50 449 ARG A C 1
ATOM 3472 O O . ARG A 1 449 ? 14.692 8.506 -11.565 1.00 93.50 449 ARG A O 1
ATOM 3479 N N . VAL A 1 450 ? 14.736 8.922 -13.781 1.00 94.44 450 VAL A N 1
ATOM 3480 C CA . VAL A 1 450 ? 16.085 8.373 -14.020 1.00 94.44 450 VAL A CA 1
ATOM 3481 C C . VAL A 1 450 ? 17.125 9.149 -13.213 1.00 94.44 450 VAL A C 1
ATOM 3483 O O . VAL A 1 450 ? 17.931 8.540 -12.515 1.00 94.44 450 VAL A O 1
ATOM 3486 N N . ALA A 1 451 ? 17.068 10.486 -13.234 1.00 91.62 451 ALA A N 1
ATOM 3487 C CA . ALA A 1 451 ? 17.977 11.328 -12.458 1.00 91.62 451 ALA A CA 1
ATOM 3488 C C . ALA A 1 451 ? 17.922 11.001 -10.956 1.00 91.62 451 ALA A C 1
ATOM 3490 O O . ALA A 1 451 ? 18.944 10.696 -10.347 1.00 91.62 451 ALA A O 1
ATOM 3491 N N . ARG A 1 452 ? 16.717 10.957 -10.371 1.00 91.69 452 ARG A N 1
ATOM 3492 C CA . ARG A 1 452 ? 16.525 10.594 -8.956 1.00 91.69 452 ARG A CA 1
ATOM 3493 C C . ARG A 1 452 ? 16.995 9.176 -8.643 1.00 91.69 452 ARG A C 1
ATOM 3495 O O . ARG A 1 452 ? 17.528 8.929 -7.566 1.00 91.69 452 ARG A O 1
ATOM 3502 N N . MET A 1 453 ? 16.799 8.233 -9.561 1.00 94.81 453 MET A N 1
ATOM 3503 C CA . MET A 1 453 ? 17.299 6.872 -9.398 1.00 94.81 453 MET A CA 1
ATOM 3504 C C . MET A 1 453 ? 18.831 6.853 -9.346 1.00 94.81 453 MET A C 1
ATOM 3506 O O . MET A 1 453 ? 19.402 6.214 -8.464 1.00 94.81 453 MET A O 1
ATOM 3510 N N . PHE A 1 454 ? 19.498 7.598 -10.229 1.00 94.12 454 PHE A N 1
ATOM 3511 C CA . PHE A 1 454 ? 20.957 7.719 -10.239 1.00 94.12 454 PHE A CA 1
ATOM 3512 C C . PHE A 1 454 ? 21.483 8.431 -8.987 1.00 94.12 454 PHE A C 1
ATOM 3514 O O . PHE A 1 454 ? 22.474 7.988 -8.419 1.00 94.12 454 PHE A O 1
ATOM 3521 N N . GLU A 1 455 ? 20.797 9.455 -8.475 1.00 91.19 455 GLU A N 1
ATOM 3522 C CA . GLU A 1 455 ? 21.130 10.071 -7.178 1.00 91.19 455 GLU A CA 1
ATOM 3523 C C . GLU A 1 455 ? 21.071 9.055 -6.025 1.00 91.19 455 GLU A C 1
ATOM 3525 O O . GLU A 1 455 ? 21.965 9.008 -5.174 1.00 91.19 455 GLU A O 1
ATOM 3530 N N . VAL A 1 456 ? 20.041 8.201 -6.005 1.00 93.38 456 VAL A N 1
ATOM 3531 C CA . VAL A 1 456 ? 19.908 7.143 -4.993 1.00 93.38 456 VAL A CA 1
ATOM 3532 C C . VAL A 1 456 ? 21.042 6.129 -5.122 1.00 93.38 456 VAL A C 1
ATOM 3534 O O . VAL A 1 456 ? 21.669 5.803 -4.116 1.00 93.38 456 VAL A O 1
ATOM 3537 N N . ILE A 1 457 ? 21.347 5.664 -6.335 1.00 94.19 457 ILE A N 1
ATOM 3538 C CA . ILE A 1 457 ? 22.455 4.730 -6.588 1.00 94.19 457 ILE A CA 1
ATOM 3539 C C . ILE A 1 457 ? 23.791 5.355 -6.163 1.00 94.19 457 ILE A C 1
ATOM 3541 O O . ILE A 1 457 ? 24.567 4.716 -5.458 1.00 94.19 457 ILE A O 1
ATOM 3545 N N . ALA A 1 458 ? 24.038 6.620 -6.507 1.00 91.12 458 ALA A N 1
ATOM 3546 C CA . ALA A 1 458 ? 25.248 7.345 -6.127 1.00 91.12 458 ALA A CA 1
ATOM 3547 C C . ALA A 1 458 ? 25.409 7.428 -4.606 1.00 91.12 458 ALA A C 1
ATOM 3549 O O . ALA A 1 458 ? 26.491 7.183 -4.077 1.00 91.12 458 ALA A O 1
ATOM 3550 N N . THR A 1 459 ? 24.307 7.702 -3.903 1.00 91.31 459 THR A N 1
ATOM 3551 C CA . THR A 1 459 ? 24.266 7.718 -2.437 1.00 91.31 459 THR A CA 1
ATOM 3552 C C . THR A 1 459 ? 24.586 6.338 -1.859 1.00 91.31 459 THR A C 1
ATOM 3554 O O . THR A 1 459 ? 25.323 6.236 -0.884 1.00 91.31 459 THR A O 1
ATOM 3557 N N . LYS A 1 460 ? 24.073 5.256 -2.463 1.00 91.00 460 LYS A N 1
ATOM 3558 C CA . LYS A 1 460 ? 24.373 3.872 -2.046 1.00 91.00 460 LYS A CA 1
ATOM 3559 C C . LYS A 1 460 ? 25.828 3.474 -2.300 1.00 91.00 460 LYS A C 1
ATOM 3561 O O . LYS A 1 460 ? 26.353 2.640 -1.571 1.00 91.00 460 LYS A O 1
ATOM 3566 N N . LEU A 1 461 ? 26.467 4.085 -3.294 1.00 89.38 461 LEU A N 1
ATOM 3567 C CA . LEU A 1 461 ? 27.893 3.948 -3.594 1.00 89.38 461 LEU A CA 1
ATOM 3568 C C . LEU A 1 461 ? 28.777 4.919 -2.790 1.00 89.38 461 LEU A C 1
ATOM 3570 O O . LEU A 1 461 ? 29.988 4.937 -2.986 1.00 89.38 461 LEU A O 1
ATOM 3574 N N . SER A 1 462 ? 28.193 5.717 -1.887 1.00 88.06 462 SER A N 1
ATOM 3575 C CA . SER A 1 462 ? 28.895 6.729 -1.083 1.00 88.06 462 SER A CA 1
ATOM 3576 C C . SER A 1 462 ? 29.663 7.762 -1.921 1.00 88.06 462 SER A C 1
ATOM 3578 O O . SER A 1 462 ? 30.714 8.252 -1.506 1.00 88.06 462 SER A O 1
ATOM 3580 N N . LEU A 1 463 ? 29.152 8.101 -3.107 1.00 85.44 463 LEU A N 1
ATOM 3581 C CA . LEU A 1 463 ? 29.751 9.120 -3.967 1.00 85.44 463 LEU A CA 1
ATOM 3582 C C . LEU A 1 463 ? 29.400 10.528 -3.464 1.00 85.44 463 LEU A C 1
ATOM 3584 O O . LEU A 1 463 ? 28.283 10.743 -2.980 1.00 85.44 463 LEU A O 1
ATOM 3588 N N . PRO A 1 464 ? 30.313 11.508 -3.594 1.00 75.88 464 PRO A N 1
ATOM 3589 C CA . PRO A 1 464 ? 30.024 12.881 -3.209 1.00 75.88 464 PRO A CA 1
ATOM 3590 C C . PRO A 1 464 ? 28.867 13.441 -4.054 1.00 75.88 464 PRO A C 1
ATOM 3592 O O . PRO A 1 464 ? 28.833 13.227 -5.271 1.00 75.88 464 PRO A O 1
ATOM 3595 N N . PRO A 1 465 ? 27.915 14.167 -3.442 1.00 68.81 465 PRO A N 1
ATOM 3596 C CA . PRO A 1 465 ? 26.823 14.775 -4.182 1.00 68.81 465 PRO A CA 1
ATOM 3597 C C . PRO A 1 465 ? 27.372 15.851 -5.124 1.00 68.81 465 PRO A C 1
ATOM 3599 O O . PRO A 1 465 ? 28.130 16.733 -4.722 1.00 68.81 465 PRO A O 1
ATOM 3602 N N . THR A 1 466 ? 26.971 15.786 -6.388 1.00 62.25 466 THR A N 1
ATOM 3603 C CA . THR A 1 466 ? 27.308 16.766 -7.434 1.00 62.25 466 THR A CA 1
ATOM 3604 C C . THR A 1 466 ? 26.518 18.065 -7.290 1.00 62.25 466 THR A C 1
ATOM 3606 O O . THR A 1 466 ? 26.965 19.117 -7.742 1.00 62.25 466 THR A O 1
ATOM 3609 N N . THR A 1 467 ? 25.360 18.011 -6.629 1.00 56.28 467 THR A N 1
ATOM 3610 C CA . THR A 1 467 ? 24.531 19.168 -6.283 1.00 56.28 467 THR A CA 1
ATOM 3611 C C . THR A 1 467 ? 24.749 19.542 -4.819 1.00 56.28 467 THR A C 1
ATOM 3613 O O . THR A 1 467 ? 24.551 18.710 -3.930 1.00 56.28 467 THR A O 1
ATOM 3616 N N . GLN A 1 468 ? 25.136 20.788 -4.541 1.00 49.94 468 GLN A N 1
ATOM 3617 C CA . GLN A 1 468 ? 25.271 21.259 -3.160 1.00 49.94 468 GLN A CA 1
ATOM 3618 C C . GLN A 1 468 ? 23.917 21.232 -2.421 1.00 49.94 468 GLN A C 1
ATOM 3620 O O . GLN A 1 468 ? 22.878 21.462 -3.045 1.00 49.94 468 GLN A O 1
ATOM 3625 N N . PRO A 1 469 ? 23.898 20.968 -1.098 1.00 45.75 469 PRO A N 1
ATOM 3626 C CA . PRO A 1 469 ? 22.665 20.956 -0.321 1.00 45.75 469 PRO A CA 1
ATOM 3627 C C . PRO A 1 469 ? 21.983 22.329 -0.359 1.00 45.75 469 PRO A C 1
ATOM 3629 O O . PRO A 1 469 ? 22.629 23.368 -0.211 1.00 45.75 469 PRO A O 1
ATOM 3632 N N . LEU A 1 470 ? 20.657 22.312 -0.507 1.00 49.78 470 LEU A N 1
ATOM 3633 C CA . LEU A 1 470 ? 19.789 23.481 -0.707 1.00 49.78 470 LEU A CA 1
ATOM 3634 C C . LEU A 1 470 ? 20.044 24.633 0.292 1.00 49.78 470 LEU A C 1
ATOM 3636 O O . LEU A 1 470 ? 19.925 25.799 -0.070 1.00 49.78 470 LEU A O 1
ATOM 3640 N N . GLY A 1 471 ? 20.447 24.314 1.530 1.00 47.56 471 GLY A N 1
ATOM 3641 C CA . GLY A 1 471 ? 20.719 25.290 2.593 1.00 47.56 471 GLY A CA 1
ATOM 3642 C C . GLY A 1 471 ? 21.998 26.122 2.422 1.00 47.56 471 GLY A C 1
ATOM 3643 O O . GLY A 1 471 ? 22.071 27.221 2.960 1.00 47.56 471 GLY A O 1
ATOM 3644 N N . LEU A 1 472 ? 22.988 25.654 1.653 1.00 45.31 472 LEU A N 1
ATOM 3645 C CA . LEU A 1 472 ? 24.220 26.416 1.382 1.00 45.31 472 LEU A CA 1
ATOM 3646 C C . LEU A 1 472 ? 24.079 27.316 0.140 1.00 45.31 472 LEU A C 1
ATOM 3648 O O . LEU A 1 472 ? 24.801 28.304 -0.013 1.00 45.31 472 LEU A O 1
ATOM 3652 N N . LEU A 1 473 ? 23.104 27.003 -0.719 1.00 45.16 473 LEU A N 1
ATOM 3653 C CA . LEU A 1 473 ? 22.867 27.656 -2.005 1.00 45.16 473 LEU A CA 1
ATOM 3654 C C . LEU A 1 473 ? 22.185 29.031 -1.901 1.00 45.16 473 LEU A C 1
ATOM 3656 O O . LEU A 1 473 ? 22.295 29.834 -2.821 1.00 45.16 473 LEU A O 1
ATOM 3660 N N . MET A 1 474 ? 21.519 29.343 -0.783 1.00 50.88 474 MET A N 1
ATOM 3661 C CA . MET A 1 474 ? 20.878 30.656 -0.586 1.00 50.88 474 MET A CA 1
ATOM 3662 C C . MET A 1 474 ? 21.889 31.789 -0.328 1.00 50.88 474 MET A C 1
ATOM 3664 O O . MET A 1 474 ? 21.530 32.959 -0.404 1.00 50.88 474 MET A O 1
ATOM 3668 N N . SER A 1 475 ? 23.159 31.456 -0.059 1.00 45.59 475 SER A N 1
ATOM 3669 C CA . SER A 1 475 ? 24.228 32.428 0.222 1.00 45.59 475 SER A CA 1
ATOM 3670 C C . SER A 1 475 ? 24.964 32.940 -1.025 1.00 45.59 475 SER A C 1
ATOM 3672 O O . SER A 1 475 ? 25.634 33.970 -0.971 1.00 45.59 475 SER A O 1
ATOM 3674 N N . LYS A 1 476 ? 24.831 32.251 -2.165 1.00 43.12 476 LYS A N 1
ATOM 3675 C CA . LYS A 1 476 ? 25.430 32.637 -3.448 1.00 43.12 476 LYS A CA 1
ATOM 3676 C C . LYS A 1 476 ? 24.358 32.561 -4.523 1.00 43.12 476 LYS A C 1
ATOM 3678 O O . LYS A 1 476 ? 24.088 31.499 -5.073 1.00 43.12 476 LYS A O 1
ATOM 3683 N N . GLY A 1 477 ? 23.714 33.696 -4.775 1.00 44.03 477 GLY A N 1
ATOM 3684 C CA . GLY A 1 477 ? 22.675 33.817 -5.788 1.00 44.03 477 GLY A CA 1
ATOM 3685 C C . GLY A 1 477 ? 23.132 33.293 -7.152 1.00 44.03 477 GLY A C 1
ATOM 3686 O O . GLY A 1 477 ? 24.167 33.709 -7.666 1.00 44.03 477 GLY A O 1
ATOM 3687 N N . GLY A 1 478 ? 22.314 32.409 -7.731 1.00 47.28 478 GLY A N 1
ATOM 3688 C CA . GLY A 1 478 ? 22.329 32.085 -9.158 1.00 47.28 478 GLY A CA 1
ATOM 3689 C C . GLY A 1 478 ? 22.895 30.716 -9.540 1.00 47.28 478 GLY A C 1
ATOM 3690 O O . GLY A 1 478 ? 23.983 30.662 -10.096 1.00 47.28 478 GLY A O 1
ATOM 3691 N N . ALA A 1 479 ? 22.128 29.639 -9.305 1.00 42.97 479 ALA A N 1
ATOM 3692 C CA . ALA A 1 479 ? 21.996 28.455 -10.183 1.00 42.97 479 ALA A CA 1
ATOM 3693 C C . ALA A 1 479 ? 21.087 27.380 -9.536 1.00 42.97 479 ALA A C 1
ATOM 3695 O O . ALA A 1 479 ? 21.536 26.280 -9.228 1.00 42.97 479 ALA A O 1
ATOM 3696 N N . SER A 1 480 ? 19.801 27.666 -9.294 1.00 49.62 480 SER A N 1
ATOM 3697 C CA . SER A 1 480 ? 18.862 26.614 -8.858 1.00 49.62 480 SER A CA 1
ATOM 3698 C C . SER A 1 480 ? 17.415 26.892 -9.236 1.00 49.62 480 SER A C 1
ATOM 3700 O O . SER A 1 480 ? 16.652 27.497 -8.486 1.00 49.62 480 SER A O 1
ATOM 3702 N N . SER A 1 481 ? 17.029 26.390 -10.400 1.00 46.56 481 SER A N 1
ATOM 3703 C CA . SER A 1 481 ? 15.628 26.140 -10.758 1.00 46.56 481 SER A CA 1
ATOM 3704 C C . SER A 1 481 ? 15.492 25.087 -11.860 1.00 46.56 481 SER A C 1
ATOM 3706 O O . SER A 1 481 ? 14.413 24.928 -12.424 1.00 46.56 481 SER A O 1
ATOM 3708 N N . GLN A 1 482 ? 16.568 24.365 -12.199 1.00 54.03 482 GLN A N 1
ATOM 3709 C CA . GLN A 1 482 ? 16.485 23.341 -13.232 1.00 54.03 482 GLN A CA 1
ATOM 3710 C C . GLN A 1 482 ? 16.022 22.011 -12.623 1.00 54.03 482 GLN A C 1
ATOM 3712 O O . GLN A 1 482 ? 16.532 21.615 -11.571 1.00 54.03 482 GLN A O 1
ATOM 3717 N N . PRO A 1 483 ? 15.042 21.331 -13.247 1.00 60.28 483 PRO A N 1
ATOM 3718 C CA . PRO A 1 483 ? 14.583 20.023 -12.797 1.00 60.28 483 PRO A CA 1
ATOM 3719 C C . PRO A 1 483 ? 15.751 19.022 -12.796 1.00 60.28 483 PRO A C 1
ATOM 3721 O O . PRO A 1 483 ? 16.666 19.163 -13.609 1.00 60.28 483 PRO A O 1
ATOM 3724 N N . PRO A 1 484 ? 15.741 18.006 -11.915 1.00 71.19 484 PRO A N 1
ATOM 3725 C CA . PRO A 1 484 ? 16.827 17.035 -11.836 1.00 71.19 484 PRO A CA 1
ATOM 3726 C C . PRO A 1 484 ? 16.999 16.330 -13.188 1.00 71.19 484 PRO A C 1
ATOM 3728 O O . PRO A 1 484 ? 16.032 15.819 -13.765 1.00 71.19 484 PRO A O 1
ATOM 3731 N N . THR A 1 485 ? 18.231 16.331 -13.697 1.00 74.31 485 THR A N 1
ATOM 3732 C CA . THR A 1 485 ? 18.631 15.674 -14.947 1.00 74.31 485 THR A CA 1
ATOM 3733 C C . THR A 1 485 ? 19.697 14.619 -14.654 1.00 74.31 485 THR A C 1
ATOM 3735 O O . THR A 1 485 ? 20.453 14.783 -13.694 1.00 74.31 485 THR A O 1
ATOM 3738 N N . PRO A 1 486 ? 19.801 13.542 -15.458 1.00 76.25 486 PRO A N 1
ATOM 3739 C CA . PRO A 1 486 ? 20.851 12.540 -15.276 1.00 76.25 486 PRO A CA 1
ATOM 3740 C C . PRO A 1 486 ? 22.262 13.141 -15.268 1.00 76.25 486 PRO A C 1
ATOM 3742 O O . PRO A 1 486 ? 23.098 12.701 -14.483 1.00 76.25 486 PRO A O 1
ATOM 3745 N N . GLY A 1 487 ? 22.498 14.202 -16.049 1.00 72.06 487 GLY A N 1
ATOM 3746 C CA . GLY A 1 487 ? 23.777 14.905 -16.091 1.00 72.06 487 GLY A CA 1
ATOM 3747 C C . GLY A 1 487 ? 24.119 15.674 -14.826 1.00 72.06 487 GLY A C 1
ATOM 3748 O O . GLY A 1 487 ? 25.289 15.954 -14.587 1.00 72.06 487 GLY A O 1
ATOM 3749 N N . ASN A 1 488 ? 23.145 15.976 -13.972 1.00 74.56 488 ASN A N 1
ATOM 3750 C CA . ASN A 1 488 ? 23.406 16.589 -12.675 1.00 74.56 488 ASN A CA 1
ATOM 3751 C C . ASN A 1 488 ? 23.797 15.560 -11.605 1.00 74.56 488 ASN A C 1
ATOM 3753 O O . ASN A 1 488 ? 23.989 15.957 -10.461 1.00 74.56 488 ASN A O 1
ATOM 3757 N N . THR A 1 489 ? 23.947 14.275 -11.950 1.00 73.25 489 THR A N 1
ATOM 3758 C CA . THR A 1 489 ? 24.347 13.192 -11.033 1.00 73.25 489 THR A CA 1
ATOM 3759 C C . THR A 1 489 ? 25.821 12.805 -11.231 1.00 73.25 489 THR A C 1
ATOM 3761 O O . THR A 1 489 ? 26.365 13.016 -12.314 1.00 73.25 489 THR A O 1
ATOM 3764 N N . PRO A 1 490 ? 26.503 12.206 -10.233 1.00 70.56 490 PRO A N 1
ATOM 3765 C CA . PRO A 1 490 ? 27.887 11.752 -10.408 1.00 70.56 490 PRO A CA 1
ATOM 3766 C C . PRO A 1 490 ? 28.011 10.516 -11.308 1.00 70.56 490 PRO A C 1
ATOM 3768 O O . PRO A 1 490 ? 29.128 10.137 -11.640 1.00 70.56 490 PRO A O 1
ATOM 3771 N N . LEU A 1 491 ? 26.897 9.869 -11.666 1.00 76.81 491 LEU A N 1
ATOM 3772 C CA . LEU A 1 491 ? 26.888 8.593 -12.383 1.00 76.81 491 LEU A CA 1
ATOM 3773 C C . LEU A 1 491 ? 26.709 8.727 -13.894 1.00 76.81 491 LEU A C 1
ATOM 3775 O O . LEU A 1 491 ? 26.841 7.725 -14.591 1.00 76.81 491 LEU A O 1
ATOM 3779 N N . SER A 1 492 ? 26.364 9.907 -14.408 1.00 79.81 492 SER A N 1
ATOM 3780 C CA . SER A 1 492 ? 26.101 10.084 -15.835 1.00 79.81 492 SER A CA 1
ATOM 3781 C C . SER A 1 492 ? 26.254 11.534 -16.278 1.00 79.81 492 SER A C 1
ATOM 3783 O O . SER A 1 492 ? 26.096 12.464 -15.491 1.00 79.81 492 SER A O 1
ATOM 3785 N N . ASP A 1 493 ? 26.491 11.714 -17.575 1.00 78.19 493 ASP A N 1
ATOM 3786 C CA . ASP A 1 493 ? 26.224 12.966 -18.279 1.00 78.19 493 ASP A CA 1
ATOM 3787 C C . ASP A 1 493 ? 24.731 13.071 -18.648 1.00 78.19 493 ASP A C 1
ATOM 3789 O O . ASP A 1 493 ? 23.952 12.147 -18.398 1.00 78.19 493 ASP A O 1
ATOM 3793 N N . ASP A 1 494 ? 24.297 14.204 -19.216 1.00 79.69 494 ASP A N 1
ATOM 3794 C CA . ASP A 1 494 ? 22.882 14.410 -19.582 1.00 79.69 494 ASP A CA 1
ATOM 3795 C C . ASP A 1 494 ? 22.381 13.380 -20.602 1.00 79.69 494 ASP A C 1
ATOM 3797 O O . ASP A 1 494 ? 21.204 13.013 -20.590 1.00 79.69 494 ASP A O 1
ATOM 3801 N N . LEU A 1 495 ? 23.294 12.897 -21.445 1.00 87.38 495 LEU A N 1
ATOM 3802 C CA . LEU A 1 495 ? 23.103 11.770 -22.339 1.00 87.38 495 LEU A CA 1
ATOM 3803 C C . LEU A 1 495 ? 23.693 10.517 -21.680 1.00 87.38 495 LEU A C 1
ATOM 3805 O O . LEU A 1 495 ? 24.910 10.395 -21.536 1.00 87.38 495 LEU A O 1
ATOM 3809 N N . VAL A 1 496 ? 22.829 9.587 -21.274 1.00 91.44 496 VAL A N 1
ATOM 3810 C CA . VAL A 1 496 ? 23.230 8.400 -20.507 1.00 91.44 496 VAL A CA 1
ATOM 3811 C C . VAL A 1 496 ? 23.879 7.372 -21.423 1.00 91.44 496 VAL A C 1
ATOM 3813 O O . VAL A 1 496 ? 23.382 7.107 -22.517 1.00 91.44 496 VAL A O 1
ATOM 3816 N N . ARG A 1 497 ? 24.995 6.771 -21.002 1.00 92.44 497 ARG A N 1
ATOM 3817 C CA . ARG A 1 497 ? 25.688 5.752 -21.798 1.00 92.44 497 ARG A CA 1
ATOM 3818 C C . ARG A 1 497 ? 24.839 4.493 -21.965 1.00 92.44 497 ARG A C 1
ATOM 3820 O O . ARG A 1 497 ? 24.295 3.970 -20.994 1.00 92.44 497 ARG A O 1
ATOM 3827 N N . VAL A 1 498 ? 24.773 3.999 -23.201 1.00 93.94 498 VAL A N 1
ATOM 3828 C CA . VAL A 1 498 ? 24.062 2.770 -23.566 1.00 93.94 498 VAL A CA 1
ATOM 3829 C C . VAL A 1 498 ? 25.039 1.759 -24.149 1.00 93.94 498 VAL A C 1
ATOM 3831 O O . VAL A 1 498 ? 25.908 2.110 -24.948 1.00 93.94 498 VAL A O 1
ATOM 3834 N N . VAL A 1 499 ? 24.870 0.498 -23.763 1.00 93.06 499 VAL A N 1
ATOM 3835 C CA . VAL A 1 499 ? 25.576 -0.656 -24.317 1.00 93.06 499 VAL A CA 1
ATOM 3836 C C . VAL A 1 499 ? 24.539 -1.628 -24.872 1.00 93.06 499 VAL A C 1
ATOM 3838 O O . VAL A 1 499 ? 23.612 -2.033 -24.171 1.00 93.06 499 VAL A O 1
ATOM 3841 N N . LEU A 1 500 ? 24.692 -1.980 -26.147 1.00 92.38 500 LEU A N 1
ATOM 3842 C CA . LEU A 1 500 ? 23.951 -3.066 -26.782 1.00 92.38 500 LEU A CA 1
ATOM 3843 C C . LEU A 1 500 ? 24.876 -4.280 -26.835 1.00 92.38 500 LEU A C 1
ATOM 3845 O O . LEU A 1 500 ? 25.980 -4.181 -27.374 1.00 92.38 500 LEU A O 1
ATOM 3849 N N . GLU A 1 501 ? 24.441 -5.383 -26.242 1.00 89.75 501 GLU A N 1
ATOM 3850 C CA . GLU A 1 501 ? 25.156 -6.660 -26.238 1.00 89.75 501 GLU A CA 1
ATOM 3851 C C . GLU A 1 501 ? 24.629 -7.543 -27.383 1.00 89.75 501 GLU A C 1
ATOM 3853 O O . GLU A 1 501 ? 23.526 -7.300 -27.878 1.00 89.75 501 GLU A O 1
ATOM 3858 N N . PRO A 1 502 ? 25.363 -8.587 -27.812 1.00 87.25 502 PRO A N 1
ATOM 3859 C CA . PRO A 1 502 ? 24.888 -9.501 -28.857 1.00 87.25 502 PRO A CA 1
ATOM 3860 C C . PRO A 1 502 ? 23.519 -10.132 -28.551 1.00 87.25 502 PRO A C 1
ATOM 3862 O O . PRO A 1 502 ? 22.740 -10.394 -29.462 1.00 87.25 502 PRO A O 1
ATOM 3865 N N . GLU A 1 503 ? 23.217 -10.322 -27.265 1.00 89.31 503 GLU A N 1
ATOM 3866 C CA . GLU A 1 503 ? 21.966 -10.907 -26.769 1.00 89.31 503 GLU A CA 1
ATOM 3867 C C . GLU A 1 503 ? 20.829 -9.880 -26.609 1.00 89.31 503 GLU A C 1
ATOM 3869 O O . GLU A 1 503 ? 19.724 -10.231 -26.188 1.00 89.31 503 GLU A O 1
ATOM 3874 N N . THR A 1 504 ? 21.062 -8.597 -26.914 1.00 93.88 504 THR A N 1
ATOM 3875 C CA . THR A 1 504 ? 20.007 -7.582 -26.855 1.00 93.88 504 THR A CA 1
ATOM 3876 C C . THR A 1 504 ? 18.987 -7.829 -27.969 1.00 93.88 504 THR A C 1
ATOM 3878 O O . THR A 1 504 ? 19.286 -7.691 -29.155 1.00 93.88 504 THR A O 1
ATOM 3881 N N . ALA A 1 505 ? 17.741 -8.125 -27.595 1.00 95.25 505 ALA A N 1
ATOM 3882 C CA . ALA A 1 505 ? 16.657 -8.308 -28.554 1.00 95.25 505 ALA A CA 1
ATOM 3883 C C . ALA A 1 505 ? 16.135 -6.950 -29.045 1.00 95.25 505 ALA A C 1
ATOM 3885 O O . ALA A 1 505 ? 15.606 -6.169 -28.253 1.00 95.25 505 ALA A O 1
ATOM 3886 N N . ILE A 1 506 ? 16.236 -6.663 -30.345 1.00 95.44 506 ILE A N 1
ATOM 3887 C CA . ILE A 1 506 ? 15.795 -5.385 -30.922 1.00 95.44 506 ILE A CA 1
ATOM 3888 C C . ILE A 1 506 ? 14.742 -5.623 -32.002 1.00 95.44 506 ILE A C 1
ATOM 3890 O O . ILE A 1 506 ? 14.933 -6.420 -32.917 1.00 95.44 506 ILE A O 1
ATOM 3894 N N . THR A 1 507 ? 13.631 -4.900 -31.903 1.00 94.94 507 THR A N 1
ATOM 3895 C CA . THR A 1 507 ? 12.641 -4.731 -32.971 1.00 94.94 507 THR A CA 1
ATOM 3896 C C . THR A 1 507 ? 12.726 -3.287 -33.453 1.00 94.94 507 THR A C 1
ATOM 3898 O O . THR A 1 507 ? 12.495 -2.369 -32.669 1.00 94.94 507 THR A O 1
ATOM 3901 N N . LEU A 1 508 ? 13.101 -3.075 -34.716 1.00 92.75 508 LEU A N 1
ATOM 3902 C CA . LEU A 1 508 ? 13.219 -1.752 -35.330 1.00 92.75 508 LEU A CA 1
ATOM 3903 C C . LEU A 1 508 ? 12.201 -1.625 -36.458 1.00 92.75 508 LEU A C 1
ATOM 3905 O O . LEU A 1 508 ? 12.181 -2.432 -37.384 1.00 92.75 508 LEU A O 1
ATOM 3909 N N . ASP A 1 509 ? 11.348 -0.608 -36.377 1.00 91.31 509 ASP A N 1
ATOM 3910 C CA . ASP A 1 509 ? 10.257 -0.394 -37.330 1.00 91.31 509 ASP A CA 1
ATOM 3911 C C . ASP A 1 509 ? 9.353 -1.636 -37.507 1.00 91.31 509 ASP A C 1
ATOM 3913 O O . ASP A 1 509 ? 8.715 -1.810 -38.544 1.00 91.31 509 ASP A O 1
ATOM 3917 N N . GLY A 1 510 ? 9.198 -2.435 -36.443 1.00 88.56 510 GLY A N 1
ATOM 3918 C CA . GLY A 1 510 ? 8.313 -3.608 -36.398 1.00 88.56 510 GLY A CA 1
ATOM 3919 C C . GLY A 1 510 ? 8.975 -4.905 -36.863 1.00 88.56 510 GLY A C 1
ATOM 3920 O O . GLY A 1 510 ? 8.385 -5.971 -36.713 1.00 88.56 510 GLY A O 1
ATOM 3921 N N . GLU A 1 511 ? 10.209 -4.830 -37.359 1.00 89.25 511 GLU A N 1
ATOM 3922 C CA . GLU A 1 511 ? 10.974 -5.978 -37.833 1.00 89.25 511 GLU A CA 1
ATOM 3923 C C . GLU A 1 511 ? 12.138 -6.295 -36.879 1.00 89.25 511 GLU A C 1
ATOM 3925 O O . GLU A 1 511 ? 12.735 -5.377 -36.306 1.00 89.25 511 GLU A O 1
ATOM 3930 N N . PRO A 1 512 ? 12.511 -7.575 -36.700 1.00 91.69 512 PRO A N 1
ATOM 3931 C CA . PRO A 1 512 ? 13.696 -7.939 -35.930 1.00 91.69 512 PRO A CA 1
ATOM 3932 C C . PRO A 1 512 ? 14.966 -7.293 -36.506 1.00 91.69 512 PRO A C 1
ATOM 3934 O O . PRO A 1 512 ? 15.276 -7.454 -37.688 1.00 91.69 512 PRO A O 1
ATOM 3937 N N . PHE A 1 513 ? 15.725 -6.594 -35.662 1.00 88.62 513 PHE A N 1
ATOM 3938 C CA . PHE A 1 513 ? 16.999 -5.974 -36.020 1.00 88.62 513 PHE A CA 1
ATOM 3939 C C . PHE A 1 513 ? 18.157 -6.807 -35.446 1.00 88.62 513 PHE A C 1
ATOM 3941 O O . PHE A 1 513 ? 18.341 -6.822 -34.227 1.00 88.62 513 PHE A O 1
ATOM 3948 N N . PRO A 1 514 ? 18.937 -7.519 -36.280 1.00 86.62 514 PRO A N 1
ATOM 3949 C CA . PRO A 1 514 ? 20.047 -8.329 -35.791 1.00 86.62 514 PRO A CA 1
ATOM 3950 C C . PRO A 1 514 ? 21.234 -7.447 -35.385 1.00 86.62 514 PRO A C 1
ATOM 3952 O O . PRO A 1 514 ? 21.568 -6.481 -36.073 1.00 86.62 514 PRO A O 1
ATOM 3955 N N . LEU A 1 515 ? 21.908 -7.794 -34.291 1.00 85.12 515 LEU A N 1
ATOM 3956 C CA . LEU A 1 515 ? 23.184 -7.187 -33.918 1.00 85.12 515 LEU A CA 1
ATOM 3957 C C . LEU A 1 515 ? 24.354 -8.081 -34.364 1.00 85.12 515 LEU A C 1
ATOM 3959 O O . LEU A 1 515 ? 24.210 -9.306 -34.384 1.00 85.12 515 LEU A O 1
ATOM 3963 N N . PRO A 1 516 ? 25.506 -7.499 -34.742 1.00 81.56 516 PRO A N 1
ATOM 3964 C CA . PRO A 1 516 ? 26.699 -8.280 -35.043 1.00 81.56 516 PRO A CA 1
ATOM 3965 C C . PRO A 1 516 ? 27.232 -8.971 -33.781 1.00 81.56 516 PRO A C 1
ATOM 3967 O O . PRO A 1 516 ? 27.159 -8.430 -32.681 1.00 81.56 516 PRO A O 1
ATOM 3970 N N . SER A 1 517 ? 27.791 -10.171 -33.946 1.00 77.25 517 SER A N 1
ATOM 3971 C CA . SER A 1 517 ? 28.306 -10.980 -32.829 1.00 77.25 517 SER A CA 1
ATOM 3972 C C . SER A 1 517 ? 29.668 -10.514 -32.303 1.00 77.25 517 SER A C 1
ATOM 3974 O O . SER A 1 517 ? 30.111 -10.968 -31.252 1.00 77.25 517 SER A O 1
ATOM 3976 N N . THR A 1 518 ? 30.363 -9.643 -33.032 1.00 77.88 518 THR A N 1
ATOM 3977 C CA . THR A 1 518 ? 31.659 -9.091 -32.625 1.00 77.88 518 THR A CA 1
ATOM 3978 C C . THR A 1 518 ? 31.470 -8.015 -31.568 1.00 77.88 518 THR A C 1
ATOM 3980 O O . THR A 1 518 ? 30.665 -7.101 -31.743 1.00 77.88 518 THR A O 1
ATOM 3983 N N . THR A 1 519 ? 32.250 -8.088 -30.494 1.00 77.38 519 THR A N 1
ATOM 3984 C CA . THR A 1 519 ? 32.159 -7.167 -29.359 1.00 77.38 519 THR A CA 1
ATOM 3985 C C . THR A 1 519 ? 33.440 -6.366 -29.166 1.00 77.38 519 THR A C 1
ATOM 3987 O O . THR A 1 519 ? 34.544 -6.900 -29.268 1.00 77.38 519 THR A O 1
ATOM 3990 N N . ASN A 1 520 ? 33.288 -5.101 -28.794 1.00 77.44 520 ASN A N 1
ATOM 3991 C CA . ASN A 1 520 ? 34.340 -4.240 -28.279 1.00 77.44 520 ASN A CA 1
ATOM 3992 C C . ASN A 1 520 ? 34.785 -4.685 -26.875 1.00 77.44 520 ASN A C 1
ATOM 3994 O O . ASN A 1 520 ? 34.096 -5.430 -26.178 1.00 77.44 520 ASN A O 1
ATOM 3998 N N . ALA A 1 521 ? 35.913 -4.144 -26.405 1.00 67.88 521 ALA A N 1
ATOM 3999 C CA . ALA A 1 521 ? 36.473 -4.443 -25.081 1.00 67.88 521 ALA A CA 1
ATOM 4000 C C . ALA A 1 521 ? 35.556 -4.082 -23.887 1.00 67.88 521 ALA A C 1
ATOM 4002 O O . ALA A 1 521 ? 35.828 -4.498 -22.765 1.00 67.88 521 ALA A O 1
ATOM 4003 N N . ASP A 1 522 ? 34.496 -3.294 -24.096 1.00 65.69 522 ASP A N 1
ATOM 4004 C CA . ASP A 1 522 ? 33.500 -2.937 -23.072 1.00 65.69 522 ASP A CA 1
ATOM 4005 C C . ASP A 1 522 ? 32.223 -3.806 -23.110 1.00 65.69 522 ASP A C 1
ATOM 4007 O O . ASP A 1 522 ? 31.259 -3.515 -22.388 1.00 65.69 522 ASP A O 1
ATOM 4011 N N . GLY A 1 523 ? 32.225 -4.853 -23.946 1.00 69.25 523 GLY A N 1
ATOM 4012 C CA . GLY A 1 523 ? 31.109 -5.774 -24.171 1.00 69.25 523 GLY A CA 1
ATOM 4013 C C . GLY A 1 523 ? 30.059 -5.272 -25.167 1.00 69.25 523 GLY A C 1
ATOM 4014 O O . GLY A 1 523 ? 29.150 -6.025 -25.505 1.00 69.25 523 GLY A O 1
ATOM 4015 N N . SER A 1 524 ? 30.168 -4.030 -25.658 1.00 77.38 524 SER A N 1
ATOM 4016 C CA . SER A 1 524 ? 29.260 -3.510 -26.687 1.00 77.38 524 SER A CA 1
ATOM 4017 C C . SER A 1 524 ? 29.523 -4.146 -28.044 1.00 77.38 524 SER A C 1
ATOM 4019 O O . SER A 1 524 ? 30.661 -4.484 -28.359 1.00 77.38 524 SER A O 1
ATOM 4021 N N . VAL A 1 525 ? 28.496 -4.274 -28.877 1.00 77.25 525 VAL A N 1
ATOM 4022 C CA . VAL A 1 525 ? 28.680 -4.747 -30.252 1.00 77.25 525 VAL A CA 1
ATOM 4023 C C . VAL A 1 525 ? 29.496 -3.761 -31.094 1.00 77.25 525 VAL A C 1
ATOM 4025 O O . VAL A 1 525 ? 29.319 -2.543 -31.021 1.00 77.25 525 VAL A O 1
ATOM 4028 N N . ASP A 1 526 ? 30.394 -4.297 -31.915 1.00 76.44 526 ASP A N 1
ATOM 4029 C CA . ASP A 1 526 ? 31.140 -3.531 -32.905 1.00 76.44 526 ASP A CA 1
ATOM 4030 C C . ASP A 1 526 ? 30.308 -3.386 -34.183 1.00 76.44 526 ASP A C 1
ATOM 4032 O O . ASP A 1 526 ? 30.262 -4.284 -35.027 1.00 76.44 526 ASP A O 1
ATOM 4036 N N . LEU A 1 527 ? 29.638 -2.239 -34.312 1.00 71.94 527 LEU A N 1
ATOM 4037 C CA . LEU A 1 527 ? 28.804 -1.918 -35.469 1.00 71.94 527 LEU A CA 1
ATOM 4038 C C . LEU A 1 527 ? 29.617 -1.776 -36.769 1.00 71.94 527 LEU A C 1
ATOM 4040 O O . LEU A 1 527 ? 29.041 -2.000 -37.829 1.00 71.94 527 LEU A O 1
ATOM 4044 N N . SER A 1 528 ? 30.928 -1.498 -36.689 1.00 66.50 528 SER A N 1
ATOM 4045 C CA . SER A 1 528 ? 31.800 -1.296 -37.861 1.00 66.50 528 SER A CA 1
ATOM 4046 C C . SER A 1 528 ? 32.095 -2.587 -38.637 1.00 66.50 528 SER A C 1
ATOM 4048 O O . SER A 1 528 ? 32.271 -2.599 -39.858 1.00 66.50 528 SER A O 1
ATOM 4050 N N . SER A 1 529 ? 32.081 -3.718 -37.933 1.00 59.19 529 SER A N 1
ATOM 4051 C CA . SER A 1 529 ? 32.312 -5.050 -38.499 1.00 59.19 529 SER A CA 1
ATOM 4052 C C . SER A 1 529 ? 31.193 -5.524 -39.446 1.00 59.19 529 SER A C 1
ATOM 4054 O O . SER A 1 529 ? 31.442 -6.295 -40.377 1.00 59.19 529 SER A O 1
ATOM 4056 N N . ALA A 1 530 ? 29.955 -5.052 -39.239 1.00 56.84 530 ALA A N 1
ATOM 4057 C CA . ALA A 1 530 ? 28.774 -5.487 -39.985 1.00 56.84 530 ALA A CA 1
ATOM 4058 C C . ALA A 1 530 ? 28.730 -4.900 -41.405 1.00 56.84 530 ALA A C 1
ATOM 4060 O O . ALA A 1 530 ? 28.231 -5.552 -42.327 1.00 56.84 530 ALA A O 1
ATOM 4061 N N . ALA A 1 531 ? 29.284 -3.699 -41.608 1.00 52.75 531 ALA A N 1
ATOM 4062 C CA . ALA A 1 531 ? 29.400 -3.076 -42.925 1.00 52.75 531 ALA A CA 1
ATOM 4063 C C . ALA A 1 531 ? 30.463 -3.760 -43.809 1.00 52.75 531 ALA A C 1
ATOM 4065 O O . ALA A 1 531 ? 30.271 -3.894 -45.024 1.00 52.75 531 ALA A O 1
ATOM 4066 N N . ALA A 1 532 ? 31.549 -4.261 -43.207 1.00 49.00 532 ALA A N 1
ATOM 4067 C CA . ALA A 1 532 ? 32.674 -4.880 -43.915 1.00 49.00 532 ALA A CA 1
ATOM 4068 C C . ALA A 1 532 ? 32.365 -6.285 -44.483 1.00 49.00 532 ALA A C 1
ATOM 4070 O O . ALA A 1 532 ? 32.922 -6.680 -45.510 1.00 49.00 532 ALA A O 1
ATOM 4071 N N . GLY A 1 533 ? 31.438 -7.032 -43.869 1.00 46.59 533 GLY A N 1
ATOM 4072 C CA . GLY A 1 533 ? 31.117 -8.423 -44.229 1.00 46.59 533 GLY A CA 1
ATOM 4073 C C . GLY A 1 533 ? 30.329 -8.632 -45.533 1.00 46.59 533 GLY A C 1
ATOM 4074 O O . GLY A 1 533 ? 30.082 -9.773 -45.918 1.00 46.59 533 GLY A O 1
ATOM 4075 N N . SER A 1 534 ? 29.933 -7.569 -46.243 1.00 46.06 534 SER A N 1
ATOM 4076 C CA . SER A 1 534 ? 29.093 -7.674 -47.455 1.00 46.06 534 SER A CA 1
ATOM 4077 C C . SER A 1 534 ? 29.855 -7.900 -48.773 1.00 46.06 534 SER A C 1
ATOM 4079 O O . SER A 1 534 ? 29.257 -7.840 -49.844 1.00 46.06 534 SER A O 1
ATOM 4081 N N . SER A 1 535 ? 31.159 -8.193 -48.718 1.00 42.09 535 SER A N 1
ATOM 4082 C CA . SER A 1 535 ? 32.029 -8.328 -49.900 1.00 42.09 535 SER A CA 1
ATOM 4083 C C . SER A 1 535 ? 32.577 -9.745 -50.145 1.00 42.09 535 SER A C 1
ATOM 4085 O O . SER A 1 535 ? 33.628 -9.902 -50.763 1.00 42.09 535 SER A O 1
ATOM 4087 N N . SER A 1 536 ? 31.867 -10.800 -49.722 1.00 38.94 536 SER A N 1
ATOM 4088 C CA . SER A 1 536 ? 32.194 -12.173 -50.145 1.00 38.94 536 SER A CA 1
ATOM 4089 C C . SER A 1 536 ? 31.312 -12.621 -51.318 1.00 38.94 536 SER A C 1
ATOM 4091 O O . SER A 1 536 ? 30.086 -12.604 -51.261 1.00 38.94 536 SER A O 1
ATOM 4093 N N . ASN A 1 537 ? 31.978 -12.968 -52.421 1.00 45.97 537 ASN A N 1
ATOM 4094 C CA . ASN A 1 537 ? 31.412 -13.502 -53.659 1.00 45.97 537 ASN A CA 1
ATOM 4095 C C . ASN A 1 537 ? 30.533 -14.742 -53.391 1.00 45.97 537 ASN A C 1
ATOM 4097 O O . ASN A 1 537 ? 31.059 -15.797 -53.042 1.00 45.97 537 ASN A O 1
ATOM 4101 N N . GLY A 1 538 ? 29.221 -14.641 -53.624 1.00 38.91 538 GLY A N 1
ATOM 4102 C CA . GLY A 1 538 ? 28.313 -15.793 -53.636 1.00 38.91 538 GLY A CA 1
ATOM 4103 C C . GLY A 1 538 ? 26.831 -15.404 -53.668 1.00 38.91 538 GLY A C 1
ATOM 4104 O O . GLY A 1 538 ? 26.291 -15.017 -52.645 1.00 38.91 538 GLY A O 1
ATOM 4105 N N . GLU A 1 539 ? 26.220 -15.513 -54.854 1.00 33.44 539 GLU A N 1
ATOM 4106 C CA . GLU A 1 539 ? 24.781 -15.509 -55.211 1.00 33.44 539 GLU A CA 1
ATOM 4107 C C . GLU A 1 539 ? 23.783 -14.529 -54.529 1.00 33.44 539 GLU A C 1
ATOM 4109 O O . GLU A 1 539 ? 23.635 -14.485 -53.307 1.00 33.44 539 GLU A O 1
ATOM 4114 N N . PRO A 1 540 ? 22.953 -13.800 -55.310 1.00 39.75 540 PRO A N 1
ATOM 4115 C CA . PRO A 1 540 ? 21.977 -12.866 -54.760 1.00 39.75 540 PRO A CA 1
ATOM 4116 C C . PRO A 1 540 ? 20.760 -13.610 -54.186 1.00 39.75 540 PRO A C 1
ATOM 4118 O O . PRO A 1 540 ? 19.771 -13.864 -54.878 1.00 39.75 540 PRO A O 1
ATOM 4121 N N . SER A 1 541 ? 20.789 -13.924 -52.890 1.00 36.38 541 SER A N 1
ATOM 4122 C CA . SER A 1 541 ? 19.590 -14.360 -52.167 1.00 36.38 541 SER A CA 1
ATOM 4123 C C . SER A 1 541 ? 18.587 -13.207 -52.045 1.00 36.38 541 SER A C 1
ATOM 4125 O O . SER A 1 541 ? 18.843 -12.161 -51.447 1.00 36.38 541 SER A O 1
ATOM 4127 N N . ARG A 1 542 ? 17.418 -13.404 -52.661 1.00 46.38 542 ARG A N 1
ATOM 4128 C CA . ARG A 1 542 ? 16.303 -12.451 -52.738 1.00 46.38 542 ARG A CA 1
ATOM 4129 C C . ARG A 1 542 ? 15.776 -12.056 -51.344 1.00 46.38 542 ARG A C 1
ATOM 4131 O O . ARG A 1 542 ? 15.497 -12.915 -50.517 1.00 46.38 542 ARG A O 1
ATOM 4138 N N . LYS A 1 543 ? 15.517 -10.749 -51.171 1.00 39.00 543 LYS A N 1
ATOM 4139 C CA . LYS A 1 543 ? 14.708 -10.097 -50.110 1.00 39.00 543 LYS A CA 1
ATOM 4140 C C . LYS A 1 543 ? 15.244 -10.114 -48.659 1.00 39.00 543 LYS A C 1
ATOM 4142 O O . LYS A 1 543 ? 14.468 -10.302 -47.729 1.00 39.00 543 LYS A O 1
ATOM 4147 N N . ARG A 1 544 ? 16.513 -9.768 -48.415 1.00 46.62 544 ARG A N 1
ATOM 4148 C CA . ARG A 1 544 ? 16.881 -9.104 -47.142 1.00 46.62 544 ARG A CA 1
ATOM 4149 C C . ARG A 1 544 ? 16.942 -7.598 -47.379 1.00 46.62 544 ARG A C 1
ATOM 4151 O O . ARG A 1 544 ? 17.780 -7.129 -48.144 1.00 46.62 544 ARG A O 1
ATOM 4158 N N . ARG A 1 545 ? 16.013 -6.846 -46.775 1.00 46.62 545 ARG A N 1
ATOM 4159 C CA . ARG A 1 545 ? 16.080 -5.378 -46.707 1.00 46.62 545 ARG A CA 1
ATOM 4160 C C . ARG A 1 545 ? 17.441 -5.031 -46.103 1.00 46.62 545 ARG A C 1
ATOM 4162 O O . ARG A 1 545 ? 17.760 -5.512 -45.020 1.00 46.62 545 ARG A O 1
ATOM 4169 N N . ARG A 1 546 ? 18.256 -4.279 -46.846 1.00 51.19 546 ARG A N 1
ATOM 4170 C CA . ARG A 1 546 ? 19.584 -3.823 -46.421 1.00 51.19 546 ARG A CA 1
ATOM 4171 C C . ARG A 1 546 ? 19.416 -3.092 -45.091 1.00 51.19 546 ARG A C 1
ATOM 4173 O O . ARG A 1 546 ? 18.793 -2.035 -45.055 1.00 51.19 546 ARG A O 1
ATOM 4180 N N . VAL A 1 547 ? 19.877 -3.707 -44.007 1.00 61.00 547 VAL A N 1
ATOM 4181 C CA . VAL A 1 547 ? 19.907 -3.073 -42.692 1.00 61.00 547 VAL A CA 1
ATOM 4182 C C . VAL A 1 547 ? 20.926 -1.942 -42.787 1.00 61.00 547 VAL A C 1
ATOM 4184 O O . VAL A 1 547 ? 22.066 -2.176 -43.189 1.00 61.00 547 VAL A O 1
ATOM 4187 N N . ASP A 1 548 ? 20.498 -0.713 -42.512 1.00 66.94 548 ASP A N 1
ATOM 4188 C CA . ASP A 1 548 ? 21.281 0.491 -42.801 1.00 66.94 548 ASP A CA 1
ATOM 4189 C C . ASP A 1 548 ? 22.289 0.782 -41.675 1.00 66.94 548 ASP A C 1
ATOM 4191 O O . ASP A 1 548 ? 22.264 1.832 -41.036 1.00 66.94 548 ASP A O 1
ATOM 4195 N N . TYR A 1 549 ? 23.171 -0.187 -41.390 1.00 71.38 549 TYR A N 1
ATOM 4196 C CA . TYR A 1 549 ? 24.248 -0.041 -40.399 1.00 71.38 549 TYR A CA 1
ATOM 4197 C C . TYR A 1 549 ? 25.140 1.171 -40.703 1.00 71.38 549 TYR A C 1
ATOM 4199 O O . TYR A 1 549 ? 25.623 1.822 -39.782 1.00 71.38 549 TYR A O 1
ATOM 4207 N N . ALA A 1 550 ? 25.262 1.540 -41.982 1.00 66.50 550 ALA A N 1
ATOM 4208 C CA . ALA A 1 550 ? 25.979 2.730 -42.427 1.00 66.50 550 ALA A CA 1
ATOM 4209 C C . ALA A 1 550 ? 25.429 4.027 -41.802 1.00 66.50 550 ALA A C 1
ATOM 4211 O O . ALA A 1 550 ? 26.205 4.913 -41.457 1.00 66.50 550 ALA A O 1
ATOM 4212 N N . ALA A 1 551 ? 24.109 4.129 -41.599 1.00 69.19 551 ALA A N 1
ATOM 4213 C CA . ALA A 1 551 ? 23.490 5.288 -40.953 1.00 69.19 551 ALA A CA 1
ATOM 4214 C C . ALA A 1 551 ? 23.769 5.348 -39.437 1.00 69.19 551 ALA A C 1
ATOM 4216 O O . ALA A 1 551 ? 23.759 6.433 -38.848 1.00 69.19 551 ALA A O 1
ATOM 4217 N N . LEU A 1 552 ? 24.010 4.192 -38.803 1.00 73.69 552 LEU A N 1
ATOM 4218 C CA . LEU A 1 552 ? 24.437 4.105 -37.401 1.00 73.69 552 LEU A CA 1
ATOM 4219 C C . LEU A 1 552 ? 25.910 4.496 -37.252 1.00 73.69 552 LEU A C 1
ATOM 4221 O O . LEU A 1 552 ? 26.260 5.200 -36.308 1.00 73.69 552 LEU A O 1
ATOM 4225 N N . GLU A 1 553 ? 26.758 4.082 -38.197 1.00 67.19 553 GLU A N 1
ATOM 4226 C CA . GLU A 1 553 ? 28.185 4.419 -38.226 1.00 67.19 553 GLU A CA 1
ATOM 4227 C C . GLU A 1 553 ? 28.446 5.896 -38.508 1.00 67.19 553 GLU A C 1
ATOM 4229 O O . GLU A 1 553 ? 29.321 6.483 -37.879 1.00 67.19 553 GLU A O 1
ATOM 4234 N N . SER A 1 554 ? 27.687 6.520 -39.414 1.00 65.06 554 SER A N 1
ATOM 4235 C CA . SER A 1 554 ? 27.819 7.951 -39.725 1.00 65.06 554 SER A CA 1
ATOM 4236 C C . SER A 1 554 ? 27.353 8.863 -38.585 1.00 65.06 554 SER A C 1
ATOM 4238 O O . SER A 1 554 ? 27.534 10.078 -38.658 1.00 65.06 554 SER A O 1
ATOM 4240 N N . GLY A 1 555 ? 26.718 8.301 -37.550 1.00 66.38 555 GLY A N 1
ATOM 4241 C CA . GLY A 1 555 ? 26.150 9.039 -36.425 1.00 66.38 555 GLY A CA 1
ATOM 4242 C C . GLY A 1 555 ? 24.974 9.947 -36.782 1.00 66.38 555 GLY A C 1
ATOM 4243 O O . GLY A 1 555 ? 24.561 10.783 -35.981 1.00 66.38 555 GLY A O 1
ATOM 4244 N N . SER A 1 556 ? 24.424 9.807 -37.990 1.00 66.44 556 SER A N 1
ATOM 4245 C CA . SER A 1 556 ? 23.238 10.553 -38.423 1.00 66.44 556 SER A CA 1
ATOM 4246 C C . SER A 1 556 ? 21.930 9.900 -37.973 1.00 66.44 556 SER A C 1
ATOM 4248 O O . SER A 1 556 ? 20.861 10.482 -38.145 1.00 66.44 556 SER A O 1
ATOM 4250 N N . ALA A 1 557 ? 21.991 8.686 -37.425 1.00 78.12 557 ALA A N 1
ATOM 4251 C CA . ALA A 1 557 ? 20.823 7.957 -36.964 1.00 78.12 557 ALA A CA 1
ATOM 4252 C C . ALA A 1 557 ? 20.469 8.282 -35.507 1.00 78.12 557 ALA A C 1
ATOM 4254 O O . ALA A 1 557 ? 21.321 8.357 -34.620 1.00 78.12 557 ALA A O 1
ATOM 4255 N N . SER A 1 558 ? 19.169 8.392 -35.247 1.00 89.94 558 SER A N 1
ATOM 4256 C CA . SER A 1 558 ? 18.609 8.382 -33.899 1.00 89.94 558 SER A CA 1
ATOM 4257 C C . SER A 1 558 ? 17.368 7.510 -33.875 1.00 89.94 558 SER A C 1
ATOM 4259 O O . SER A 1 558 ? 16.598 7.542 -34.833 1.00 89.94 558 SER A O 1
ATOM 4261 N N . TRP A 1 559 ? 17.153 6.768 -32.795 1.00 93.81 559 TRP A N 1
ATOM 4262 C CA . TRP A 1 559 ? 15.982 5.906 -32.645 1.00 93.81 559 TRP A CA 1
ATOM 4263 C C . TRP A 1 559 ? 15.091 6.396 -31.515 1.00 93.81 559 TRP A C 1
ATOM 4265 O O . TRP A 1 559 ? 15.585 6.770 -30.455 1.00 93.81 559 TRP A O 1
ATOM 4275 N N . VAL A 1 560 ? 13.777 6.350 -31.712 1.00 94.44 560 VAL A N 1
ATOM 4276 C CA . VAL A 1 560 ? 12.796 6.568 -30.643 1.00 94.44 560 VAL A CA 1
ATOM 4277 C C . VAL A 1 560 ? 12.378 5.207 -30.106 1.00 94.44 560 VAL A C 1
ATOM 4279 O O . VAL A 1 560 ? 11.820 4.398 -30.841 1.00 94.44 560 VAL A O 1
ATOM 4282 N N . VAL A 1 561 ? 12.657 4.940 -28.833 1.00 95.62 561 VAL A N 1
ATOM 4283 C CA . VAL A 1 561 ? 12.334 3.666 -28.181 1.00 95.62 561 VAL A CA 1
ATOM 4284 C C . VAL A 1 561 ? 10.924 3.753 -27.615 1.00 95.62 561 VAL A C 1
ATOM 4286 O O . VAL A 1 561 ? 10.681 4.526 -26.691 1.00 95.62 561 VAL A O 1
ATOM 4289 N N . LYS A 1 562 ? 9.996 2.956 -28.148 1.00 94.00 562 LYS A N 1
ATOM 4290 C CA . LYS A 1 562 ? 8.622 2.852 -27.640 1.00 94.00 562 LYS A CA 1
ATOM 4291 C C . LYS A 1 562 ? 8.598 2.245 -26.246 1.00 94.00 562 LYS A C 1
ATOM 4293 O O . LYS A 1 562 ? 8.010 2.832 -25.338 1.00 94.00 562 LYS A O 1
ATOM 4298 N N . THR A 1 563 ? 9.270 1.103 -26.113 1.00 96.38 563 THR A N 1
ATOM 4299 C CA . THR A 1 563 ? 9.453 0.362 -24.867 1.00 96.38 563 THR A CA 1
ATOM 4300 C C . THR A 1 563 ? 10.844 -0.250 -24.864 1.00 96.38 563 THR A C 1
ATOM 4302 O O . THR A 1 563 ? 11.225 -0.945 -25.806 1.00 96.38 563 THR A O 1
ATOM 4305 N N . GLY A 1 564 ? 11.610 0.013 -23.810 1.00 97.06 564 GLY A N 1
ATOM 4306 C CA . GLY A 1 564 ? 12.939 -0.550 -23.611 1.00 97.06 564 GLY A CA 1
ATOM 4307 C C . GLY A 1 564 ? 13.077 -1.174 -22.230 1.00 97.06 564 GLY A C 1
ATOM 4308 O O . GLY A 1 564 ? 12.668 -0.575 -21.238 1.00 97.06 564 GLY A O 1
ATOM 4309 N N . GLN A 1 565 ? 13.667 -2.363 -22.176 1.00 98.00 565 GLN A N 1
ATOM 4310 C CA . GLN A 1 565 ? 14.073 -3.050 -20.956 1.00 98.00 565 GLN A CA 1
ATOM 4311 C C . GLN A 1 565 ? 15.593 -2.986 -20.824 1.00 98.00 565 GLN A C 1
ATOM 4313 O O . GLN A 1 565 ? 16.315 -3.344 -21.760 1.00 98.00 565 GLN A O 1
ATOM 4318 N N . TRP A 1 566 ? 16.066 -2.536 -19.664 1.00 97.88 566 TRP A N 1
ATOM 4319 C CA . TRP A 1 566 ? 17.462 -2.180 -19.432 1.00 97.88 566 TRP A CA 1
ATOM 4320 C C . TRP A 1 566 ? 17.980 -2.786 -18.132 1.00 97.88 566 TRP A C 1
ATOM 4322 O O . TRP A 1 566 ? 17.374 -2.599 -17.080 1.00 97.88 566 TRP A O 1
ATOM 4332 N N . ARG A 1 567 ? 19.141 -3.437 -18.167 1.00 96.88 567 ARG A N 1
ATOM 4333 C CA . ARG A 1 567 ? 19.925 -3.678 -16.949 1.00 96.88 567 ARG A CA 1
ATOM 4334 C C . ARG A 1 567 ? 20.773 -2.447 -16.656 1.00 96.88 567 ARG A C 1
ATOM 4336 O O . ARG A 1 567 ? 21.182 -1.732 -17.571 1.00 96.88 567 ARG A O 1
ATOM 4343 N N . LEU A 1 568 ? 21.054 -2.206 -15.383 1.00 96.94 568 LEU A N 1
ATOM 4344 C CA . LEU A 1 568 ? 21.883 -1.084 -14.950 1.00 96.94 568 LEU A CA 1
ATOM 4345 C C . LEU A 1 568 ? 23.218 -1.604 -14.431 1.00 96.94 568 LEU A C 1
ATOM 4347 O O . LEU A 1 568 ? 23.269 -2.274 -13.395 1.00 96.94 568 LEU A O 1
ATOM 4351 N N . ARG A 1 569 ? 24.287 -1.275 -15.156 1.00 95.38 569 ARG A N 1
ATOM 4352 C CA . ARG A 1 569 ? 25.660 -1.652 -14.827 1.00 95.38 569 ARG A CA 1
ATOM 4353 C C . ARG A 1 569 ? 26.402 -0.456 -14.249 1.00 95.38 569 ARG A C 1
ATOM 4355 O O . ARG A 1 569 ? 26.447 0.602 -14.869 1.00 95.38 569 ARG A O 1
ATOM 4362 N N . ILE A 1 570 ? 27.007 -0.632 -13.087 1.00 95.12 570 ILE A N 1
ATOM 4363 C CA . ILE A 1 570 ? 28.000 0.285 -12.529 1.00 95.12 570 ILE A CA 1
ATOM 4364 C C . ILE A 1 570 ? 29.365 -0.162 -13.031 1.00 95.12 570 ILE A C 1
ATOM 4366 O O . ILE A 1 570 ? 29.633 -1.360 -13.051 1.00 95.12 570 ILE A O 1
ATOM 4370 N N . GLN A 1 571 ? 30.192 0.777 -13.475 1.00 92.44 571 GLN A N 1
ATOM 4371 C CA . GLN A 1 571 ? 31.524 0.494 -14.009 1.00 92.44 571 GLN A CA 1
ATOM 4372 C C . GLN A 1 571 ? 32.466 1.681 -13.796 1.00 92.44 571 GLN A C 1
ATOM 4374 O O . GLN A 1 571 ? 32.006 2.799 -13.549 1.00 92.44 571 GLN A O 1
ATOM 4379 N N . ALA A 1 572 ? 33.773 1.466 -13.931 1.00 87.94 572 ALA A N 1
ATOM 4380 C CA . ALA A 1 572 ? 34.756 2.543 -13.914 1.00 87.94 572 ALA A CA 1
ATOM 4381 C C . ALA A 1 572 ? 34.511 3.533 -15.068 1.00 87.94 572 ALA A C 1
ATOM 4383 O O . ALA A 1 572 ? 34.416 3.154 -16.241 1.00 87.94 572 AL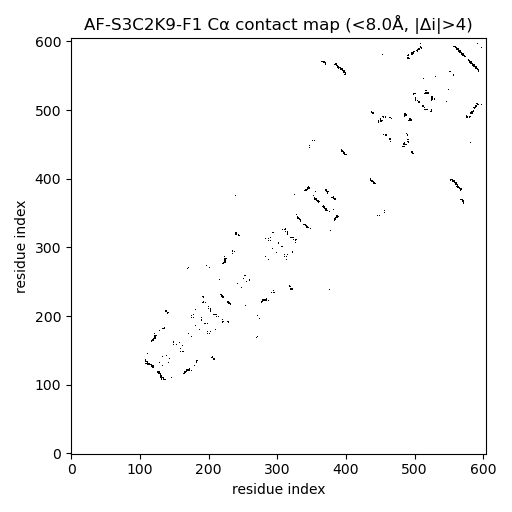A A O 1
ATOM 4384 N N . ALA A 1 573 ? 34.425 4.823 -14.743 1.00 84.81 573 ALA A N 1
ATOM 4385 C CA . ALA A 1 573 ? 34.217 5.857 -15.747 1.00 84.81 573 ALA A CA 1
ATOM 4386 C C . ALA A 1 573 ? 35.526 6.148 -16.490 1.00 84.81 573 ALA A C 1
ATOM 4388 O O . ALA A 1 573 ? 36.547 6.447 -15.875 1.00 84.81 573 ALA A O 1
ATOM 4389 N N . LYS A 1 574 ? 35.496 6.117 -17.829 1.00 73.19 574 LYS A N 1
ATOM 4390 C CA . LYS A 1 574 ? 36.683 6.438 -18.645 1.00 73.19 574 LYS A CA 1
ATOM 4391 C C . LYS A 1 574 ? 36.954 7.947 -18.717 1.00 73.19 574 LYS A C 1
ATOM 4393 O O . LYS A 1 574 ? 38.109 8.336 -18.677 1.00 73.19 574 LYS A O 1
ATOM 4398 N N . ASN A 1 575 ? 35.896 8.765 -18.796 1.00 66.88 575 ASN A N 1
ATOM 4399 C CA . ASN A 1 575 ? 35.943 10.234 -18.934 1.00 66.88 575 ASN A CA 1
ATOM 4400 C C . ASN A 1 575 ? 34.820 10.935 -18.125 1.00 66.88 575 ASN A C 1
ATOM 4402 O O . ASN A 1 575 ? 34.247 11.920 -18.583 1.00 66.88 575 ASN A O 1
ATOM 4406 N N . GLY A 1 576 ? 34.439 10.391 -16.964 1.00 63.12 576 GLY A N 1
ATOM 4407 C CA . GLY A 1 576 ? 33.272 10.851 -16.196 1.00 63.12 576 GLY A CA 1
ATOM 4408 C C . GLY A 1 576 ? 33.578 11.886 -15.109 1.00 63.12 576 GLY A C 1
ATOM 4409 O O . GLY A 1 576 ? 34.726 12.135 -14.752 1.00 63.12 576 GLY A O 1
ATOM 4410 N N . LYS A 1 577 ? 32.514 12.462 -14.535 1.00 66.56 577 LYS A N 1
ATOM 4411 C CA . LYS A 1 577 ? 32.577 13.399 -13.392 1.00 66.56 577 LYS A CA 1
ATOM 4412 C C . LYS A 1 577 ? 33.022 12.731 -12.083 1.00 66.56 577 LYS A C 1
ATOM 4414 O O . LYS A 1 577 ? 33.468 13.410 -11.164 1.00 66.56 577 LYS A O 1
ATOM 4419 N N . SER A 1 578 ? 32.864 11.413 -12.003 1.00 74.00 578 SER A N 1
ATOM 4420 C CA . SER A 1 578 ? 33.236 10.543 -10.887 1.00 74.00 578 SER A CA 1
ATOM 4421 C C . SER A 1 578 ? 34.121 9.403 -11.400 1.00 74.00 578 SER A C 1
ATOM 4423 O O . SER A 1 578 ? 34.206 9.182 -12.605 1.00 74.00 578 SER A O 1
ATOM 4425 N N . GLY A 1 579 ? 34.740 8.643 -10.492 1.00 82.00 579 GLY A N 1
ATOM 4426 C CA . GLY A 1 579 ? 35.482 7.422 -10.833 1.00 82.00 579 GLY A CA 1
ATOM 4427 C C . GLY A 1 579 ? 34.600 6.269 -11.334 1.00 82.00 579 GLY A C 1
ATOM 4428 O O . GLY A 1 579 ? 35.124 5.284 -11.845 1.00 82.00 579 GLY A O 1
ATOM 4429 N N . VAL A 1 580 ? 33.272 6.388 -11.218 1.00 88.56 580 VAL A N 1
ATOM 4430 C CA . VAL A 1 580 ? 32.290 5.393 -11.678 1.00 88.56 580 VAL A CA 1
ATOM 4431 C C . VAL A 1 580 ? 31.159 6.038 -12.475 1.00 88.56 580 VAL A C 1
ATOM 4433 O O . VAL A 1 580 ? 30.779 7.177 -12.207 1.00 88.56 580 VAL A O 1
ATOM 4436 N N . GLU A 1 581 ? 30.601 5.295 -13.427 1.00 91.69 581 GLU A N 1
ATOM 4437 C CA . GLU A 1 581 ? 29.420 5.663 -14.216 1.00 91.69 581 GLU A CA 1
ATOM 4438 C C . GLU A 1 581 ? 28.358 4.550 -14.174 1.00 91.69 581 GLU A C 1
ATOM 4440 O O . GLU A 1 581 ? 28.668 3.384 -13.920 1.00 91.69 581 GLU A O 1
ATOM 4445 N N . CYS A 1 582 ? 27.098 4.912 -14.427 1.00 93.56 582 CYS A N 1
ATOM 4446 C CA . CYS A 1 582 ? 25.982 3.984 -14.598 1.00 93.56 582 CYS A CA 1
ATOM 4447 C C . CYS A 1 582 ? 25.633 3.861 -16.086 1.00 93.56 582 CYS A C 1
ATOM 4449 O O . CYS A 1 582 ? 25.362 4.857 -16.757 1.00 93.56 582 CYS A O 1
ATOM 4451 N N . VAL A 1 583 ? 25.620 2.632 -16.593 1.00 94.25 583 VAL A N 1
ATOM 4452 C CA . VAL A 1 583 ? 25.402 2.301 -18.002 1.00 94.25 583 VAL A CA 1
ATOM 4453 C C . VAL A 1 583 ? 24.128 1.484 -18.161 1.00 94.25 583 VAL A C 1
ATOM 4455 O O . VAL A 1 583 ? 23.899 0.512 -17.438 1.00 94.25 583 VAL A O 1
ATOM 4458 N N . LEU A 1 584 ? 23.317 1.862 -19.147 1.00 96.62 584 LEU A N 1
ATOM 4459 C CA . LEU A 1 584 ? 22.129 1.120 -19.557 1.00 96.62 584 LEU A CA 1
ATOM 4460 C C . LEU A 1 584 ? 22.531 0.010 -20.525 1.00 96.62 584 LEU A C 1
ATOM 4462 O O . LEU A 1 584 ? 22.964 0.283 -21.644 1.00 96.62 584 LEU A O 1
ATOM 4466 N N . VAL A 1 585 ? 22.371 -1.239 -20.105 1.00 96.19 585 VAL A N 1
ATOM 4467 C CA . VAL A 1 585 ? 22.620 -2.418 -20.938 1.00 96.19 585 VAL A CA 1
ATOM 4468 C C . VAL A 1 585 ? 21.289 -2.904 -21.502 1.00 96.19 585 VAL A C 1
ATOM 4470 O O . VAL A 1 585 ? 20.365 -3.211 -20.745 1.00 96.19 585 VAL A O 1
ATOM 4473 N N . GLY A 1 586 ? 21.164 -2.937 -22.827 1.00 96.25 586 GLY A N 1
ATOM 4474 C CA . GLY A 1 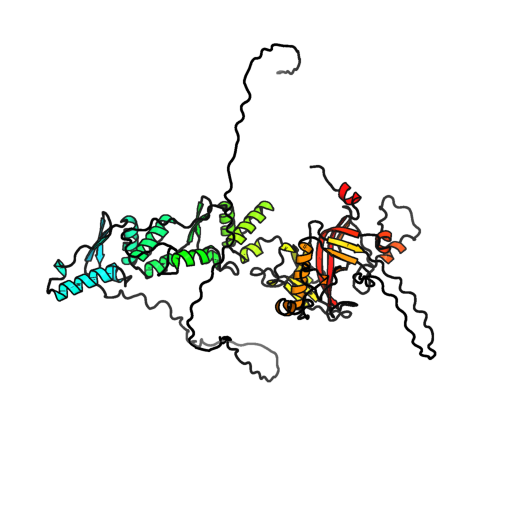586 ? 19.921 -3.315 -23.497 1.00 96.25 586 GLY A CA 1
ATOM 4475 C C . GLY A 1 586 ? 19.558 -4.785 -23.271 1.00 96.25 586 GLY A C 1
ATOM 4476 O O . GLY A 1 586 ? 20.371 -5.673 -23.508 1.00 96.25 586 GLY A O 1
ATOM 4477 N N . VAL A 1 587 ? 18.316 -5.050 -22.863 1.00 95.94 587 VAL A N 1
ATOM 4478 C CA . VAL A 1 587 ? 17.746 -6.408 -22.775 1.00 95.94 587 VAL A CA 1
ATOM 4479 C C . VAL A 1 587 ? 16.792 -6.647 -23.938 1.00 95.94 587 VAL A C 1
ATOM 4481 O O . VAL A 1 587 ? 16.987 -7.560 -24.737 1.00 95.94 587 VAL A O 1
ATOM 4484 N N . LYS A 1 588 ? 15.774 -5.790 -24.056 1.00 96.75 588 LYS A N 1
ATOM 4485 C CA . LYS A 1 588 ? 14.764 -5.852 -25.113 1.00 96.75 588 LYS A CA 1
ATOM 4486 C C . LYS A 1 588 ? 14.318 -4.450 -25.496 1.00 96.75 588 LYS A C 1
ATOM 4488 O O . LYS A 1 588 ? 13.858 -3.713 -24.629 1.00 96.75 588 LYS A O 1
ATOM 4493 N N . LEU A 1 589 ? 14.423 -4.094 -26.772 1.00 97.31 589 LEU A N 1
ATOM 4494 C CA . LEU A 1 589 ? 14.091 -2.771 -27.297 1.00 97.31 589 LEU A CA 1
ATOM 4495 C C . LEU A 1 589 ? 13.077 -2.884 -28.439 1.00 97.31 589 LEU A C 1
ATOM 4497 O O . LEU A 1 589 ? 13.305 -3.612 -29.402 1.00 97.31 589 LEU A O 1
ATOM 4501 N N . ASP A 1 590 ? 11.984 -2.132 -28.347 1.00 96.00 590 ASP A N 1
ATOM 4502 C CA . ASP A 1 590 ? 11.080 -1.834 -29.462 1.00 96.00 590 ASP A CA 1
ATOM 4503 C C . ASP A 1 590 ? 11.265 -0.364 -29.847 1.00 96.00 590 ASP A C 1
ATOM 4505 O O . ASP A 1 590 ? 11.026 0.535 -29.033 1.00 96.00 590 ASP A O 1
ATOM 4509 N N . ALA A 1 591 ? 11.756 -0.116 -31.059 1.00 94.75 591 ALA A N 1
ATOM 4510 C CA . ALA A 1 591 ? 12.206 1.192 -31.501 1.00 94.75 591 ALA A CA 1
ATOM 4511 C C . ALA A 1 591 ? 11.726 1.545 -32.914 1.00 94.75 591 ALA A C 1
ATOM 4513 O O . ALA A 1 591 ? 11.429 0.693 -33.751 1.00 94.75 591 ALA A O 1
ATOM 4514 N N . ILE A 1 592 ? 11.687 2.846 -33.181 1.00 92.69 592 ILE A N 1
ATOM 4515 C CA . ILE A 1 592 ? 11.335 3.435 -34.468 1.00 92.69 592 ILE A CA 1
ATOM 4516 C C . ILE A 1 592 ? 12.520 4.264 -34.966 1.00 92.69 592 ILE A C 1
ATOM 4518 O O . ILE A 1 592 ? 13.065 5.082 -34.220 1.00 92.69 592 ILE A O 1
ATOM 4522 N N . SER A 1 593 ? 12.901 4.078 -36.230 1.00 90.44 593 SER A N 1
ATOM 4523 C CA . SER A 1 593 ? 14.030 4.788 -36.845 1.00 90.44 593 SER A CA 1
ATOM 4524 C C . SER A 1 593 ? 13.663 6.173 -37.392 1.00 90.44 593 SER A C 1
ATOM 4526 O O . SER A 1 593 ? 14.527 7.039 -37.514 1.00 90.44 593 SER A O 1
ATOM 4528 N N . SER A 1 594 ? 12.393 6.389 -37.756 1.00 87.50 594 SER A N 1
ATOM 4529 C CA . SER A 1 594 ? 11.920 7.612 -38.417 1.00 87.50 594 SER A CA 1
ATOM 4530 C C . SER A 1 594 ? 10.414 7.846 -38.251 1.00 87.50 594 SER A C 1
ATOM 4532 O O . SER A 1 594 ? 9.644 6.919 -37.999 1.00 87.50 594 SER A O 1
ATOM 4534 N N . GLU A 1 595 ? 9.960 9.080 -38.492 1.00 85.94 595 GLU A N 1
ATOM 4535 C CA . GLU A 1 595 ? 8.524 9.414 -38.538 1.00 85.94 595 GLU A CA 1
ATOM 4536 C C . GLU A 1 595 ? 7.752 8.595 -39.585 1.00 85.94 595 GLU A C 1
ATOM 4538 O O . GLU A 1 595 ? 6.581 8.273 -39.389 1.00 85.94 595 GLU A O 1
ATOM 4543 N N . LEU A 1 596 ? 8.399 8.194 -40.685 1.00 85.31 596 LEU A N 1
ATOM 4544 C CA . LEU A 1 596 ? 7.783 7.295 -41.661 1.00 85.31 596 LEU A CA 1
ATOM 4545 C C . LEU A 1 596 ? 7.493 5.922 -41.041 1.00 85.31 596 LEU A C 1
ATOM 4547 O O . LEU A 1 596 ? 6.372 5.431 -41.166 1.00 85.31 596 LEU A O 1
ATOM 4551 N N . GLY A 1 597 ? 8.472 5.334 -40.342 1.00 83.88 597 GLY A N 1
ATOM 4552 C CA . GLY A 1 597 ? 8.296 4.065 -39.625 1.00 83.88 597 GLY A CA 1
ATOM 4553 C C . GLY A 1 597 ? 7.196 4.155 -38.565 1.00 83.88 597 GLY A C 1
ATOM 4554 O O . GLY A 1 597 ? 6.352 3.267 -38.463 1.00 83.88 597 GLY A O 1
ATOM 4555 N N . ARG A 1 598 ? 7.121 5.288 -37.853 1.00 85.19 598 ARG A N 1
ATOM 4556 C CA . ARG A 1 598 ? 6.037 5.586 -36.906 1.00 85.19 598 ARG A CA 1
ATOM 4557 C C . ARG A 1 598 ? 4.671 5.571 -37.587 1.00 85.19 598 ARG A C 1
ATOM 4559 O O . ARG A 1 598 ? 3.751 4.912 -37.109 1.00 85.19 598 ARG A O 1
ATOM 4566 N N . ASN A 1 599 ? 4.536 6.311 -38.685 1.00 88.94 599 ASN A N 1
ATOM 4567 C CA . ASN A 1 599 ? 3.271 6.470 -39.394 1.00 88.94 599 ASN A CA 1
ATOM 4568 C C . ASN A 1 599 ? 2.793 5.157 -40.023 1.00 88.94 599 ASN A C 1
ATOM 4570 O O . ASN A 1 599 ? 1.597 4.890 -40.007 1.00 88.94 599 ASN A O 1
ATOM 4574 N N . GLN A 1 600 ? 3.707 4.311 -40.508 1.00 85.81 600 GLN A N 1
ATOM 4575 C CA . GLN A 1 600 ? 3.376 2.995 -41.071 1.00 85.81 600 GLN A CA 1
ATOM 4576 C C . GLN A 1 600 ? 2.761 2.031 -40.051 1.00 85.81 600 GLN A C 1
ATOM 4578 O O . GLN A 1 600 ? 1.997 1.147 -40.425 1.00 85.81 600 GLN A O 1
ATOM 4583 N N . GLN A 1 601 ? 3.083 2.198 -38.771 1.00 82.69 601 GLN A N 1
ATOM 4584 C CA . GLN A 1 601 ? 2.599 1.332 -37.696 1.00 82.69 601 GLN A CA 1
ATOM 4585 C C . GLN A 1 601 ? 1.345 1.861 -37.002 1.00 82.69 601 GLN A C 1
ATOM 4587 O O . GLN A 1 601 ? 0.805 1.196 -36.117 1.00 82.69 601 GLN A O 1
ATOM 4592 N N . ARG A 1 602 ? 0.886 3.068 -37.348 1.00 83.44 602 ARG A N 1
ATOM 4593 C CA . ARG A 1 602 ? -0.356 3.607 -36.796 1.00 83.44 602 ARG A CA 1
ATOM 4594 C C . ARG A 1 602 ? -1.541 2.891 -37.435 1.00 83.44 602 ARG A C 1
ATOM 4596 O O . ARG A 1 602 ? -1.743 2.974 -38.642 1.00 83.44 602 ARG A O 1
ATOM 4603 N N . GLY A 1 603 ? -2.339 2.219 -36.610 1.00 79.94 603 GLY A N 1
ATOM 4604 C CA . GLY A 1 603 ? -3.680 1.795 -37.000 1.00 79.94 603 GLY A CA 1
ATOM 4605 C C . GLY A 1 603 ? -4.626 2.996 -37.103 1.00 79.94 603 GLY A C 1
ATOM 4606 O O . GLY A 1 603 ? -4.411 4.020 -36.451 1.00 79.94 603 GLY A O 1
ATOM 4607 N N . PHE A 1 604 ? -5.673 2.865 -37.916 1.00 76.19 604 PHE A N 1
ATOM 4608 C CA . PHE A 1 604 ? -6.835 3.751 -37.835 1.00 76.19 604 PHE A CA 1
ATOM 4609 C C . PHE A 1 604 ? -7.727 3.309 -36.667 1.00 76.19 604 PHE A C 1
ATOM 4611 O O . PHE A 1 604 ? -7.770 2.116 -36.359 1.00 76.19 604 PHE A O 1
ATOM 4618 N N . LEU A 1 605 ? -8.370 4.278 -36.006 1.00 70.31 605 LEU A N 1
ATOM 4619 C CA . LEU A 1 605 ? -9.269 4.049 -34.870 1.00 70.31 605 LEU A CA 1
ATOM 4620 C C . LEU A 1 605 ? -10.591 3.414 -35.300 1.00 70.31 605 LEU A C 1
ATOM 4622 O O . LEU A 1 605 ? -11.138 3.867 -36.333 1.00 70.31 605 LEU A O 1
#

Radius of gyration: 40.3 Å; Cα contacts (8 Å, |Δi|>4): 819; chains: 1; bounding box: 113×96×116 Å

Solvent-accessible surface area (backbone atoms only — not comparable to full-atom values): 37845 Å² total; per-residue (Å²): 134,86,77,87,80,83,89,81,85,84,87,90,90,89,84,85,91,81,92,81,87,81,85,84,89,81,84,90,78,87,87,86,81,91,86,77,88,85,81,83,86,88,81,89,82,90,80,90,86,87,81,89,85,88,81,89,83,90,82,84,91,80,86,86,80,84,90,84,84,88,88,86,86,88,84,86,89,86,90,88,90,92,88,88,89,86,83,88,84,83,87,79,85,71,86,78,82,71,75,94,74,89,85,83,87,86,73,68,52,87,73,37,64,48,88,44,74,46,51,36,32,28,54,96,44,80,43,77,43,34,18,39,26,50,19,54,41,53,82,20,50,64,42,51,54,55,43,51,49,48,53,53,21,60,74,69,72,44,60,60,88,76,61,66,71,72,46,78,43,75,47,64,48,74,56,46,52,49,52,51,39,39,34,70,69,46,93,73,77,71,86,47,34,65,51,38,49,51,44,50,54,49,30,54,70,40,36,25,62,59,60,46,52,52,62,66,73,44,59,48,46,35,31,33,32,92,41,79,43,79,41,61,66,74,56,38,70,54,56,43,27,59,82,20,46,65,64,50,50,49,41,57,57,68,65,40,98,88,58,54,47,96,91,63,86,65,88,82,65,79,54,81,76,92,76,74,53,56,71,41,66,95,43,61,40,66,56,49,52,51,51,53,39,42,52,73,70,42,89,75,85,76,88,41,71,68,54,48,51,52,45,46,55,51,30,59,70,42,35,27,50,18,58,39,56,71,68,52,79,66,47,81,49,72,43,74,92,77,73,39,50,33,34,38,36,42,63,90,74,65,52,80,86,22,59,46,76,46,80,52,60,45,99,91,32,75,60,18,23,39,38,23,38,19,53,60,67,69,47,96,61,67,20,41,31,30,39,33,49,52,86,54,35,33,34,40,39,31,31,37,74,77,80,78,74,82,81,73,89,73,83,89,80,82,88,82,91,82,89,82,90,80,85,80,92,77,79,98,66,86,84,82,64,95,67,61,47,42,26,35,40,58,38,79,69,55,22,39,49,54,15,54,49,44,47,50,51,36,54,76,69,69,50,75,76,68,60,77,61,75,85,66,49,77,80,55,87,85,88,84,84,74,77,63,39,35,38,61,29,46,36,33,46,65,56,29,44,42,36,48,37,60,80,32,46,36,28,47,57,87,38,83,47,87,63,49,82,50,60,43,98,84,56,26,45,38,68,72,59,62,69,67,67,78,77,69,93,74,79,90,74,83,86,71,79,81,76,64,52,66,42,45,53,69,30,78,36,49,33,42,26,42,36,34,31,27,34,43,35,35,29,60,33,91,87,55,93,31,75,39,29,51,30,40,33,44,46,38,37,36,30,28,66,43,72,66,45,50,57,74,69,57,77,84,135

Sequence (605 aa):
MSSAGSSNNPTPRAMSLSAGHPTPAAAAATPSPSMAAAHVNTNDGSTNNNTNNNTQGASNPLTAQLPQFPNTASRPSVSGLPPRPVHARDPVTAPRVTKPGVQMAARIPNILPHERVFPIQIGSELFKLSGASLSSDAPSYFSQYFQCQIKTAESNGEDINTSIRTLYIDRDPSTFRDISLHLQGYHVHPRDGTHFVRLFADAQFYSLPRLISQLYEESIFMSIGHREFQIPRDLFQDPGNLPNYFSLGFAIFFSSPDDLFPGLDREGLIRPPSILPPQVPGRSADIFAELLHLLRGYPVEIRSEEHRQALLRDCRYFNFKGLEQKLIPHALAYSQARQRHEITLRIEDVLKSGISVLSEPTLSDSLAGWVNYARPYVDDKAAELVLEIGAENTKLIFFPQQPQQPQTPVPQSAATASSVASSPFSGTGSGTGNQTGIRAEFFRDTKTRVARMFEVIATKLSLPPTTQPLGLLMSKGGASSQPPTPGNTPLSDDLVRVVLEPETAITLDGEPFPLPSTTNADGSVDLSSAAAGSSSNGEPSRKRRRVDYAALESGSASWVVKTGQWRLRIQAAKNGKSGVECVLVGVKLDAISSELGRNQQRGFL

Mean predicted aligned error: 17.35 Å

Nearest PDB structures (foldseek):
  9ety-assembly1_B  TM=7.000E-01  e=1.714E-02  Homo sapiens
  9etx-assembly1_B  TM=6.910E-01  e=3.818E-02  Homo sapiens
  9ety-assembly1_A  TM=6.852E-01  e=7.585E-02  Homo sapiens
  3qs3-assembly9_I  TM=2.215E-01  e=5.863E+00  Escherichia coli CFT073

InterPro domains:
  IPR003131 Potassium channel tetramerisation-type BTB domain [PF02214] (120-212)
  IPR011333 SKP1/BTB/POZ domain superfamily [G3DSA:3.30.710.10] (116-222)
  IPR011333 SKP1/BTB/POZ domain superfamily [SSF54695] (120-218)